Protein AF-A0A9P1CKC2-F1 (afdb_monomer_lite)

Foldseek 3Di:
DDDPPPDPDDDLVRLLVLADPVLSVLLVVLVQDSVVSSVCSVVPCRYLLSLLVVAPDLVSLQVCCCPVVVQHCVPDPVSVSNSVSSVSSNVVSNVVNVVVVVVVVVCVVVVHQDQDPPVLLPVLDDDPQLLAFASLLLSVVVSCLVVVNDDLDALQLGDGNVQDDQPQWDWDADPVRDTDIDRDRHTHDDDPDLVSVLSSLSSVLSSLVSVCVVCVVRQQSVPRDPVLSVVVSCCLCHCNHQVVFDADPVRHGLDGDDPVLSSQLSSLLQRQLSVCCVPVVHRSSVSSVCSSPPVVSCVPRPVVVRVVVSVPDDDPPPPPDDDDDDDDDDDDDDDDDDDDPDFDQAAPVRFGADPCLLVVRDPDPDDPGDNAESQPRHHDHHVVPDPDDHDPDPDDD

InterPro domains:
  IPR000571 Zinc finger, CCCH-type [PS50103] (348-374)

pLDDT: mean 76.01, std 17.05, range [25.39, 94.88]

Radius of gyration: 34.26 Å; chains: 1; bounding box: 84×83×80 Å

Sequence (397 aa):
MAIPAVVGPRTLTESLKLGSSDLRFTLSRNDVPDDMQAHFFENGVTSVSKFSSFFRDETDLVNVLRDEFNVDAANALADRAKVAAVICSWKDTVTKAKHQSEVEAEMNSREWTKPIPVGDYTSVGHVEDRVMPSKEYLEKKLQELENGEFRAETLSEVVSKDEIDPDVLVPVFDSKGSLSVKKGSTTVAMPTGPEQLRRRLSVMQNCLMMLALKYVSREEIQDVTKDIFDRYKDYILGDYVWGLSSTDLNGQQIQTPPWSLVLSYEHAVRKRAYSLMLTERLMLGAALEKAWKCPTTKERHFITPLALYSKRAYPQNNNQNAGNWNPKGKGKGKSKSKGFQKGSGQGPDGEKICYRFNAGKCNYQKCKFAHMCNKCFKKGHTALNCKEKTTPDTTGT

Secondary structure (DSSP, 8-state):
-PPP-------HHHHGGGS-HHHHHHHHHTT--HHHHHHHHHTT--SHHHHHTT-SSHHHHHHHHHHHH---TTT-HHHHHHHHHHHHHHHHHHHHHHHHHHHHHHHHHTTPPPPPPHHHHHSS----TTTSBPHHHHHHHHHHHHHT------TTT--BGGG--TT-EEEEE-TTS-EEEEEP----PPP-SHHHHHHHHHHHHHHHHHHHHH-TT-GGGTT--HHHHHHHHHHHHSTTTTT--EE-TTS-EEE---HHHHHHHHHHHHHHHHHHHHHH---HHHHHHHHHH-HHHHIIIIIHHHHHHHTT--------------------------------SB-TTSPBB-HHHHTT----TT-SSB-B-TTT--BSS-GGG--SPPPP-----

Structure (mmCIF, N/CA/C/O backbone):
data_AF-A0A9P1CKC2-F1
#
_entry.id   AF-A0A9P1CKC2-F1
#
loop_
_atom_site.group_PDB
_atom_site.id
_atom_site.type_symbol
_atom_site.label_atom_id
_atom_site.label_alt_id
_atom_site.label_comp_id
_atom_site.label_asym_id
_atom_site.label_entity_id
_atom_site.label_seq_id
_atom_site.pdbx_PDB_ins_code
_atom_site.Cartn_x
_atom_site.Cartn_y
_atom_site.Cartn_z
_atom_site.occupancy
_atom_site.B_iso_or_equiv
_atom_site.auth_seq_id
_atom_site.auth_comp_id
_atom_site.auth_asym_id
_atom_site.auth_atom_id
_atom_site.pdbx_PDB_model_num
ATOM 1 N N . MET A 1 1 ? -31.976 -26.758 11.701 1.00 34.62 1 MET A N 1
ATOM 2 C CA . MET A 1 1 ? -31.406 -26.651 13.060 1.00 34.62 1 MET A CA 1
ATOM 3 C C . MET A 1 1 ? -29.965 -27.117 12.981 1.00 34.62 1 MET A C 1
ATOM 5 O O . MET A 1 1 ? -29.743 -28.298 12.758 1.00 34.62 1 MET A O 1
ATOM 9 N N . ALA A 1 2 ? -29.008 -26.191 13.016 1.00 33.41 2 ALA A N 1
ATOM 10 C CA . ALA A 1 2 ? -27.591 -26.536 13.024 1.00 33.41 2 ALA A CA 1
ATOM 11 C C . ALA A 1 2 ? -27.180 -26.876 14.462 1.00 33.41 2 ALA A C 1
ATOM 13 O O . ALA A 1 2 ? -27.484 -26.126 15.385 1.00 33.41 2 ALA A O 1
ATOM 14 N N . ILE A 1 3 ? -26.545 -28.031 14.631 1.00 35.00 3 ILE A N 1
ATOM 15 C CA . ILE A 1 3 ? -25.988 -28.511 15.897 1.00 35.00 3 ILE A CA 1
ATOM 16 C C . ILE A 1 3 ? -24.853 -27.551 16.295 1.00 35.00 3 ILE A C 1
ATOM 18 O O . ILE A 1 3 ? -23.961 -27.338 15.468 1.00 35.00 3 ILE A O 1
ATOM 22 N N . PRO A 1 4 ? -24.840 -26.962 17.506 1.00 38.28 4 PRO A N 1
ATOM 23 C CA . PRO A 1 4 ? -23.678 -26.212 17.951 1.00 38.28 4 PRO A CA 1
ATOM 24 C C . PRO A 1 4 ? -22.530 -27.200 18.167 1.00 38.28 4 PRO A C 1
ATOM 26 O O . PRO A 1 4 ? -22.671 -28.202 18.870 1.00 38.28 4 PRO A O 1
ATOM 29 N N . ALA A 1 5 ? -21.398 -26.939 17.514 1.00 34.62 5 ALA A N 1
ATOM 30 C CA . ALA A 1 5 ? -20.169 -27.674 17.748 1.00 34.62 5 ALA A CA 1
ATOM 31 C C . ALA A 1 5 ? -19.797 -27.522 19.228 1.00 34.62 5 ALA A C 1
ATOM 33 O O . ALA A 1 5 ? -19.451 -26.428 19.672 1.00 34.62 5 ALA A O 1
ATOM 34 N N . VAL A 1 6 ? -19.904 -28.612 19.989 1.00 37.03 6 VAL A N 1
ATOM 35 C CA . VAL A 1 6 ? -19.443 -28.682 21.376 1.00 37.03 6 VAL A CA 1
ATOM 36 C C . VAL A 1 6 ? -17.922 -28.590 21.336 1.00 37.03 6 VAL A C 1
ATOM 38 O O . VAL A 1 6 ? -17.216 -29.569 21.101 1.00 37.03 6 VAL A O 1
ATOM 41 N N . VAL A 1 7 ? -17.421 -27.368 21.481 1.00 41.50 7 VAL A N 1
ATOM 42 C CA . VAL A 1 7 ? -16.011 -27.105 21.735 1.00 41.50 7 VAL A CA 1
ATOM 43 C C . VAL A 1 7 ? -15.723 -27.691 23.117 1.00 41.50 7 VAL A C 1
ATOM 45 O O . VAL A 1 7 ? -16.391 -27.334 24.083 1.00 41.50 7 VAL A O 1
ATOM 48 N N . GLY A 1 8 ? -14.783 -28.639 23.208 1.00 48.28 8 GLY A N 1
ATOM 49 C CA . GLY A 1 8 ? -14.328 -29.175 24.497 1.00 48.28 8 GLY A CA 1
ATOM 50 C C . GLY A 1 8 ? -13.877 -28.053 25.447 1.00 48.28 8 GLY A C 1
ATOM 51 O O . GLY A 1 8 ? -13.627 -26.942 24.977 1.00 48.28 8 GLY A O 1
ATOM 52 N N . PRO A 1 9 ? -13.775 -28.313 26.764 1.00 53.06 9 PRO A N 1
ATOM 53 C CA . PRO A 1 9 ? -13.521 -27.275 27.760 1.00 53.06 9 PRO A CA 1
ATOM 54 C C . PRO A 1 9 ? -12.214 -26.551 27.432 1.00 53.06 9 PRO A C 1
ATOM 56 O O . PRO A 1 9 ? -11.124 -27.098 27.604 1.00 53.06 9 PRO A O 1
ATOM 59 N N . ARG A 1 10 ? -12.333 -25.331 26.900 1.00 63.09 10 ARG A N 1
ATOM 60 C CA . ARG A 1 10 ? -11.193 -24.444 26.694 1.00 63.09 10 ARG A CA 1
ATOM 61 C C . ARG A 1 10 ? -10.694 -24.032 28.066 1.00 63.09 10 ARG A C 1
ATOM 63 O O . ARG A 1 10 ? -11.477 -23.804 28.986 1.00 63.09 10 ARG A O 1
ATOM 70 N N . THR A 1 11 ? -9.380 -23.956 28.223 1.00 73.06 11 THR A N 1
ATOM 71 C CA . THR A 1 11 ? -8.837 -23.376 29.452 1.00 73.06 11 THR A CA 1
ATOM 72 C C . THR A 1 11 ? -9.231 -21.901 29.509 1.00 73.06 11 THR A C 1
ATOM 74 O O . THR A 1 11 ? -9.288 -21.230 28.480 1.00 73.06 11 THR A O 1
ATOM 77 N N . LEU A 1 12 ? -9.472 -21.366 30.707 1.00 69.94 12 LEU A N 1
ATOM 78 C CA . LEU A 1 12 ? -9.856 -19.961 30.905 1.00 69.94 12 LEU A CA 1
ATOM 79 C C . LEU A 1 12 ? -8.903 -19.006 30.157 1.00 69.94 12 LEU A C 1
ATOM 81 O O . LEU A 1 12 ? -9.314 -18.051 29.501 1.00 69.94 12 LEU A O 1
ATOM 85 N N . THR A 1 13 ? -7.610 -19.336 30.148 1.00 72.69 13 THR A N 1
ATOM 86 C CA . THR A 1 13 ? -6.566 -18.593 29.435 1.00 72.69 13 THR A CA 1
ATOM 87 C C . THR A 1 13 ? -6.699 -18.644 27.907 1.00 72.69 13 THR A C 1
ATOM 89 O O . THR A 1 13 ? -6.313 -17.690 27.232 1.00 72.69 13 THR A O 1
ATOM 92 N N . GLU A 1 14 ? -7.211 -19.733 27.334 1.00 78.00 14 GLU A N 1
ATOM 93 C CA . GLU A 1 14 ? -7.505 -19.847 25.900 1.00 78.00 14 GLU A CA 1
ATOM 94 C C . GLU A 1 14 ? -8.775 -19.086 25.528 1.00 78.00 14 GLU A C 1
ATOM 96 O O . GLU A 1 14 ? -8.788 -18.394 24.511 1.00 78.00 14 GLU A O 1
ATOM 101 N N . SER A 1 15 ? -9.803 -19.136 26.374 1.00 76.38 15 SER A N 1
ATOM 102 C CA . SER A 1 15 ? -11.054 -18.405 26.161 1.00 76.38 15 SER A CA 1
ATOM 103 C C . SER A 1 15 ? -10.839 -16.893 26.207 1.00 76.38 15 SER A C 1
ATOM 105 O O . SER A 1 15 ? -11.314 -16.171 25.330 1.00 76.38 15 SER A O 1
ATOM 107 N N . LEU A 1 16 ? -9.992 -16.405 27.119 1.00 76.69 16 LEU A N 1
ATOM 108 C CA . LEU A 1 16 ? -9.573 -15.000 27.154 1.00 76.69 16 LEU A CA 1
ATOM 109 C C . LEU A 1 16 ? -8.818 -14.549 25.894 1.00 76.69 16 LEU A C 1
ATOM 111 O O . LEU A 1 16 ? -8.826 -13.363 25.578 1.00 76.69 16 LEU A O 1
ATOM 115 N N . LYS A 1 17 ? -8.164 -15.449 25.149 1.00 81.62 17 LYS A N 1
ATOM 116 C CA . LYS A 1 17 ? -7.459 -15.087 23.903 1.00 81.62 17 LYS A CA 1
ATOM 117 C C . LYS A 1 17 ? -8.397 -14.868 22.715 1.00 81.62 17 LYS A C 1
ATOM 119 O O . LYS A 1 17 ? -7.957 -14.296 21.723 1.00 81.62 17 LYS A O 1
ATOM 124 N N . LEU A 1 18 ? -9.654 -15.303 22.803 1.00 80.00 18 LEU A N 1
ATOM 125 C CA . LEU A 1 18 ? -10.642 -15.144 21.730 1.00 80.00 18 LEU A CA 1
ATOM 126 C C . LEU A 1 18 ? -11.144 -13.699 21.609 1.00 80.00 18 LEU A C 1
ATOM 128 O O . LEU A 1 18 ? -11.555 -13.281 20.526 1.00 80.00 18 LEU A O 1
ATOM 132 N N . GLY A 1 19 ? -11.121 -12.940 22.707 1.00 77.50 19 GLY A N 1
ATOM 133 C CA . GLY A 1 19 ? -11.497 -11.531 22.720 1.00 77.50 19 GLY A CA 1
ATOM 134 C C . GLY A 1 19 ? -10.446 -10.640 22.056 1.00 77.50 19 GLY A C 1
ATOM 135 O O . GLY A 1 19 ? -9.239 -10.843 22.220 1.00 77.50 19 GLY A O 1
ATOM 136 N N . SER A 1 20 ? -10.898 -9.607 21.340 1.00 81.88 20 SER A N 1
ATOM 137 C CA . SER A 1 20 ? -10.013 -8.575 20.803 1.00 81.88 20 SER A CA 1
ATOM 138 C C . SER A 1 20 ? -9.268 -7.857 21.933 1.00 81.88 20 SER A C 1
ATOM 140 O O . SER A 1 20 ? -9.779 -7.705 23.047 1.00 81.88 20 SER A O 1
ATOM 142 N N . SER A 1 21 ? -8.047 -7.396 21.656 1.00 81.50 21 SER A N 1
ATOM 143 C CA . SER A 1 21 ? -7.205 -6.725 22.657 1.00 81.50 21 SER A CA 1
ATOM 144 C C . SER A 1 21 ? -7.879 -5.493 23.274 1.00 81.50 21 SER A C 1
ATOM 146 O O . SER A 1 21 ? -7.778 -5.290 24.481 1.00 81.50 21 SER A O 1
ATOM 148 N N . ASP A 1 22 ? -8.608 -4.709 22.475 1.00 80.94 22 ASP A N 1
ATOM 149 C CA . ASP A 1 22 ? -9.321 -3.509 22.939 1.00 80.94 22 ASP A CA 1
ATOM 150 C C . ASP A 1 22 ? -10.535 -3.842 23.829 1.00 80.94 22 ASP A C 1
ATOM 152 O O . ASP A 1 22 ? -10.774 -3.176 24.842 1.00 80.94 22 ASP A O 1
ATOM 156 N N . LEU A 1 23 ? -11.273 -4.917 23.516 1.00 84.06 23 LEU A N 1
ATOM 157 C CA . LEU A 1 23 ? -12.395 -5.354 24.350 1.00 84.06 23 LEU A CA 1
ATOM 158 C C . LEU A 1 23 ? -11.896 -5.879 25.701 1.00 84.06 23 LEU A C 1
ATOM 160 O O . LEU A 1 23 ? -12.386 -5.442 26.738 1.00 84.06 23 LEU A O 1
ATOM 164 N N . ARG A 1 24 ? -10.865 -6.731 25.696 1.00 84.38 24 ARG A N 1
ATOM 165 C CA . ARG A 1 24 ? -10.226 -7.232 26.925 1.00 84.38 24 ARG A CA 1
ATOM 166 C C . ARG A 1 24 ? -9.715 -6.094 27.801 1.00 84.38 24 ARG A C 1
ATOM 168 O O . ARG A 1 24 ? -9.983 -6.074 28.993 1.00 84.38 24 ARG A O 1
ATOM 175 N N . PHE A 1 25 ? -9.041 -5.108 27.207 1.00 86.19 25 PHE A N 1
ATOM 176 C CA . PHE A 1 25 ? -8.562 -3.940 27.945 1.00 86.19 25 PHE A CA 1
ATOM 177 C C . PHE A 1 25 ? -9.710 -3.136 28.572 1.00 86.19 25 PHE A C 1
ATOM 179 O O . PHE A 1 25 ? -9.596 -2.682 29.707 1.00 86.19 25 PHE A O 1
ATOM 186 N N . THR A 1 26 ? -10.829 -2.976 27.859 1.00 85.56 26 THR A N 1
ATOM 187 C CA . THR A 1 26 ? -12.003 -2.246 28.364 1.00 85.56 26 THR A CA 1
ATOM 188 C C . THR A 1 26 ? -12.695 -2.986 29.514 1.00 85.56 26 THR A C 1
ATOM 190 O O . THR A 1 26 ? -13.111 -2.348 30.480 1.00 85.56 26 THR A O 1
ATOM 193 N N . LEU A 1 27 ? -12.788 -4.317 29.437 1.00 86.50 27 LEU A N 1
ATOM 194 C CA . LEU A 1 27 ? -13.378 -5.155 30.485 1.00 86.50 27 LEU A CA 1
ATOM 195 C C . LEU A 1 27 ? -12.476 -5.227 31.727 1.00 86.50 27 LEU A C 1
ATOM 197 O O . LEU A 1 27 ? -12.954 -4.994 32.834 1.00 86.50 27 LEU A O 1
ATOM 201 N N . SER A 1 28 ? -11.166 -5.438 31.550 1.00 87.88 28 SER A N 1
ATOM 202 C CA . SER A 1 28 ? -10.197 -5.434 32.656 1.00 87.88 28 SER A CA 1
ATOM 203 C C . SER A 1 28 ? -10.083 -4.070 33.340 1.00 87.88 28 SER A C 1
ATOM 205 O O . SER A 1 28 ? -9.905 -4.015 34.548 1.00 87.88 28 SER A O 1
ATOM 207 N N . ARG A 1 29 ? -10.200 -2.959 32.599 1.00 88.06 29 ARG A N 1
ATOM 208 C CA . ARG A 1 29 ? -10.168 -1.603 33.178 1.00 88.06 29 ARG A CA 1
ATOM 209 C C . ARG A 1 29 ? -11.345 -1.324 34.117 1.00 88.06 29 ARG A C 1
ATOM 211 O O . ARG A 1 29 ? -11.204 -0.507 35.019 1.00 88.06 29 ARG A O 1
ATOM 218 N N . ASN A 1 30 ? -12.488 -1.951 33.859 1.00 87.88 30 ASN A N 1
ATOM 219 C CA . ASN A 1 30 ? -13.713 -1.782 34.634 1.00 87.88 30 ASN A CA 1
ATOM 220 C C . ASN A 1 30 ? -13.915 -2.918 35.656 1.00 87.88 30 ASN A C 1
ATOM 222 O O . ASN A 1 30 ? -15.025 -3.086 36.148 1.00 87.88 30 ASN A O 1
ATOM 226 N N . ASP A 1 31 ? -12.863 -3.691 35.958 1.00 86.75 31 ASP A N 1
ATOM 227 C CA . ASP A 1 31 ? -12.855 -4.771 36.954 1.00 86.75 31 ASP A CA 1
ATOM 228 C C . ASP A 1 31 ? -13.891 -5.887 36.700 1.00 86.75 31 ASP A C 1
ATOM 230 O O . ASP A 1 31 ? -14.427 -6.495 37.630 1.00 86.75 31 ASP A O 1
ATOM 234 N N . VAL A 1 32 ? -14.176 -6.194 35.428 1.00 86.38 32 VAL A N 1
ATOM 235 C CA . VAL A 1 32 ? -15.027 -7.341 35.071 1.00 86.38 32 VAL A CA 1
ATOM 236 C C . VAL A 1 32 ? -14.255 -8.648 35.325 1.00 86.38 32 VAL A C 1
ATOM 238 O O . VAL A 1 32 ? -13.168 -8.807 34.763 1.00 86.38 32 VAL A O 1
ATOM 241 N N . PRO A 1 33 ? -14.793 -9.608 36.106 1.00 85.75 33 PRO A N 1
ATOM 242 C CA . PRO A 1 33 ? -14.105 -10.864 36.412 1.00 85.75 33 PRO A CA 1
ATOM 243 C C . PRO A 1 33 ? -13.730 -11.675 35.165 1.00 85.75 33 PRO A C 1
ATOM 245 O O . PRO A 1 33 ? -14.533 -11.795 34.238 1.00 85.75 33 PRO A O 1
ATOM 248 N N . ASP A 1 34 ? -12.547 -12.290 35.169 1.00 84.44 34 ASP A N 1
ATOM 249 C CA . ASP A 1 34 ? -12.013 -13.045 34.025 1.00 84.44 34 ASP A CA 1
ATOM 250 C C . ASP A 1 34 ? -12.916 -14.218 33.596 1.00 84.44 34 ASP A C 1
ATOM 252 O O . ASP A 1 34 ? -13.063 -14.469 32.399 1.00 84.44 34 ASP A O 1
ATOM 256 N N . ASP A 1 35 ? -13.589 -14.877 34.547 1.00 83.38 35 ASP A N 1
ATOM 257 C CA . ASP A 1 35 ? -14.573 -15.940 34.277 1.00 83.38 35 ASP A CA 1
ATOM 258 C C . ASP A 1 35 ? -15.723 -15.433 33.390 1.00 83.38 35 ASP A C 1
ATOM 260 O O . ASP A 1 35 ? -16.155 -16.088 32.440 1.00 83.38 35 ASP A O 1
ATOM 264 N N . MET A 1 36 ? -16.193 -14.216 33.675 1.00 82.75 36 MET A N 1
ATOM 265 C CA . MET A 1 36 ? -17.284 -13.579 32.948 1.00 82.75 36 MET A CA 1
ATOM 266 C C . MET A 1 36 ? -16.829 -13.141 31.552 1.00 82.75 36 MET A C 1
ATOM 268 O O . MET A 1 36 ? -17.551 -13.334 30.574 1.00 82.75 36 MET A O 1
ATOM 272 N N . GLN A 1 37 ? -15.608 -12.607 31.439 1.00 84.25 37 GLN A N 1
ATOM 273 C CA . GLN A 1 37 ? -15.017 -12.262 30.145 1.00 84.25 37 GLN A CA 1
ATOM 274 C C . GLN A 1 37 ? -14.875 -13.498 29.245 1.00 84.25 37 GLN A C 1
ATOM 276 O O . GLN A 1 37 ? -15.250 -13.453 28.073 1.00 84.25 37 GLN A O 1
ATOM 281 N N . ALA A 1 38 ? -14.377 -14.612 29.793 1.00 83.69 38 ALA A N 1
ATOM 282 C CA . ALA A 1 38 ? -14.220 -15.868 29.067 1.00 83.69 38 ALA A CA 1
ATOM 283 C C . ALA A 1 38 ? -15.558 -16.370 28.501 1.00 83.69 38 ALA A C 1
ATOM 285 O O . ALA A 1 38 ? -15.630 -16.698 27.316 1.00 83.69 38 ALA A O 1
ATOM 286 N N . HIS A 1 39 ? -16.625 -16.337 29.302 1.00 82.94 39 HIS A N 1
ATOM 287 C CA . HIS A 1 39 ? -17.952 -16.777 28.872 1.00 82.94 39 HIS A CA 1
ATOM 288 C C . HIS A 1 39 ? -18.547 -15.883 27.766 1.00 82.94 39 HIS A C 1
ATOM 290 O O . HIS A 1 39 ? -19.134 -16.387 26.805 1.00 82.94 39 HIS A O 1
ATOM 296 N N . PHE A 1 40 ? -18.342 -14.559 27.823 1.00 84.81 40 PHE A N 1
ATOM 297 C CA . PHE A 1 40 ? -18.719 -13.670 26.713 1.00 84.81 40 PHE A CA 1
ATOM 298 C C . PHE A 1 40 ? -17.965 -14.014 25.418 1.00 84.81 40 PHE A C 1
ATOM 300 O O . PHE A 1 40 ? -18.557 -14.040 24.334 1.00 84.81 40 PHE A O 1
ATOM 307 N N . PHE A 1 41 ? -16.665 -14.305 25.509 1.00 86.44 41 PHE A N 1
ATOM 308 C CA . PHE A 1 41 ? -15.850 -14.607 24.332 1.00 86.44 41 PHE A CA 1
ATOM 309 C C . PHE A 1 41 ? -16.152 -15.979 23.721 1.00 86.44 41 PHE A C 1
ATOM 311 O O . PHE A 1 41 ? -16.131 -16.113 22.495 1.00 86.44 41 PHE A O 1
ATOM 318 N N . GLU A 1 42 ? -16.473 -16.980 24.540 1.00 83.75 42 GLU A N 1
ATOM 319 C CA . GLU A 1 42 ? -16.911 -18.303 24.078 1.00 83.75 42 GLU A CA 1
ATOM 320 C C . GLU A 1 42 ? -18.217 -18.232 23.285 1.00 83.75 42 GLU A C 1
ATOM 322 O O . GLU A 1 42 ? -18.341 -18.878 22.244 1.00 83.75 42 GLU A O 1
ATOM 327 N N . ASN A 1 43 ? -19.133 -17.356 23.701 1.00 84.00 43 ASN A N 1
ATOM 328 C CA . ASN A 1 43 ? -20.397 -17.097 23.011 1.00 84.00 43 ASN A CA 1
ATOM 329 C C . ASN A 1 43 ? -20.263 -16.132 21.813 1.00 84.00 43 ASN A C 1
ATOM 331 O O . ASN A 1 43 ? -21.253 -15.654 21.260 1.00 84.00 43 ASN A O 1
ATOM 335 N N . GLY A 1 44 ? -19.036 -15.847 21.364 1.00 80.38 44 GLY A N 1
ATOM 336 C CA . GLY A 1 44 ? -18.777 -15.110 20.125 1.00 80.38 44 GLY A CA 1
ATOM 337 C C . GLY A 1 44 ? -18.832 -13.584 20.246 1.00 80.38 44 GLY A C 1
ATOM 338 O O . GLY A 1 44 ? -18.712 -12.891 19.222 1.00 80.38 44 GLY A O 1
ATOM 339 N N . VAL A 1 45 ? -18.944 -13.046 21.466 1.00 84.19 45 VAL A N 1
ATOM 340 C CA . VAL A 1 45 ? -18.891 -11.605 21.758 1.00 84.19 45 VAL A CA 1
ATOM 341 C C . VAL A 1 45 ? -17.432 -11.151 21.853 1.00 84.19 45 VAL A C 1
ATOM 343 O O . VAL A 1 45 ? -16.925 -10.774 22.900 1.00 84.19 45 VAL A O 1
ATOM 346 N N . THR A 1 46 ? -16.715 -11.235 20.734 1.00 84.38 46 THR A N 1
ATOM 347 C CA . THR A 1 46 ? -15.250 -11.085 20.698 1.00 84.38 46 THR A CA 1
ATOM 348 C C . THR A 1 46 ? -14.754 -9.680 20.352 1.00 84.38 46 THR A C 1
ATOM 350 O O . THR A 1 46 ? -13.550 -9.441 20.392 1.00 84.38 46 THR A O 1
ATOM 353 N N . SER A 1 47 ? -15.633 -8.737 20.003 1.00 84.00 47 SER A N 1
ATOM 354 C CA . SER A 1 47 ? -15.249 -7.382 19.583 1.00 84.00 47 SER A CA 1
ATOM 355 C C . SER A 1 47 ? -16.078 -6.297 20.269 1.00 84.00 47 SER A C 1
ATOM 357 O O . SER A 1 47 ? -17.222 -6.530 20.655 1.00 84.00 47 SER A O 1
ATOM 359 N N . VAL A 1 48 ? -15.512 -5.088 20.370 1.00 84.44 48 VAL A N 1
ATOM 360 C CA . VAL A 1 48 ? -16.172 -3.909 20.966 1.00 84.44 48 VAL A CA 1
ATOM 361 C C . VAL A 1 48 ? -17.509 -3.610 20.285 1.00 84.44 48 VAL A C 1
ATOM 363 O O . VAL A 1 48 ? -18.487 -3.346 20.969 1.00 84.44 48 VAL A O 1
ATOM 366 N N . SER A 1 49 ? -17.577 -3.729 18.954 1.00 84.06 49 SER A N 1
ATOM 367 C CA . SER A 1 49 ? -18.805 -3.505 18.175 1.00 84.06 49 SER A CA 1
ATOM 368 C C . SER A 1 49 ? -19.896 -4.550 18.452 1.00 84.06 49 SER A C 1
ATOM 370 O O . SER A 1 49 ? -21.079 -4.211 18.519 1.00 84.06 49 SER A O 1
ATOM 372 N N . LYS A 1 50 ? -19.514 -5.819 18.656 1.00 84.56 50 LYS A N 1
ATOM 373 C CA . LYS A 1 50 ? -20.470 -6.864 19.043 1.00 84.56 50 LYS A CA 1
ATOM 374 C C . LYS A 1 50 ? -20.960 -6.658 20.470 1.00 84.56 50 LYS A C 1
ATOM 376 O O . LYS A 1 50 ? -22.156 -6.749 20.690 1.00 84.56 50 LYS A O 1
ATOM 381 N N . PHE A 1 51 ? -20.060 -6.351 21.407 1.00 86.44 51 PHE A N 1
ATOM 382 C CA . PHE A 1 51 ? -20.412 -6.125 22.812 1.00 86.44 51 PHE A CA 1
ATOM 383 C C . PHE A 1 51 ? -21.288 -4.877 22.998 1.00 86.44 51 PHE A C 1
ATOM 385 O O . PHE A 1 51 ? -22.264 -4.921 23.739 1.00 86.44 51 PHE A O 1
ATOM 392 N N . SER A 1 52 ? -21.015 -3.789 22.269 1.00 86.44 52 SER A N 1
ATOM 393 C CA . SER A 1 52 ? -21.839 -2.575 22.328 1.00 86.44 52 SER A CA 1
ATOM 394 C C . SER A 1 52 ? -23.266 -2.800 21.826 1.00 86.44 52 SER A C 1
ATOM 396 O O . SER A 1 52 ? -24.198 -2.210 22.365 1.00 86.44 52 SER A O 1
ATOM 398 N N . SER A 1 53 ? -23.438 -3.671 20.830 1.00 85.56 53 SER A N 1
ATOM 399 C CA . SER A 1 53 ? -24.737 -3.993 20.221 1.00 85.56 53 SER A CA 1
ATOM 400 C C . SER A 1 53 ? -25.407 -5.227 20.835 1.00 85.56 53 SER A C 1
ATOM 402 O O . SER A 1 53 ? -26.459 -5.644 20.357 1.00 85.56 53 SER A O 1
ATOM 404 N N . PHE A 1 54 ? -24.781 -5.850 21.838 1.00 85.00 54 PHE A N 1
ATOM 405 C CA . PHE A 1 54 ? -25.245 -7.114 22.409 1.00 85.00 54 PHE A CA 1
ATOM 406 C C . PHE A 1 54 ? -26.503 -6.930 23.261 1.00 85.00 54 PHE A C 1
ATOM 408 O O . PHE A 1 54 ? -27.427 -7.734 23.171 1.00 85.00 54 PHE A O 1
ATOM 415 N N . PHE A 1 55 ? -26.551 -5.850 24.041 1.00 86.56 55 PHE A N 1
ATOM 416 C CA . PHE A 1 55 ? -27.680 -5.511 24.903 1.00 86.56 55 PHE A CA 1
ATOM 417 C C . PHE A 1 55 ? -28.557 -4.443 24.255 1.00 86.56 55 PHE A C 1
ATOM 419 O O . PHE A 1 55 ? -28.048 -3.504 23.636 1.00 86.56 55 PHE A O 1
ATOM 426 N N . ARG A 1 56 ? -29.878 -4.560 24.423 1.00 82.69 56 ARG A N 1
ATOM 427 C CA . ARG A 1 56 ? -30.828 -3.549 23.928 1.00 82.69 56 ARG A CA 1
ATOM 428 C C . ARG A 1 56 ? -30.923 -2.346 24.858 1.00 82.69 56 ARG A C 1
ATOM 430 O O . ARG A 1 56 ? -30.939 -1.209 24.392 1.00 82.69 56 ARG A O 1
ATOM 437 N N . ASP A 1 57 ? -30.992 -2.605 26.158 1.00 86.38 57 ASP A N 1
ATOM 438 C CA . ASP A 1 57 ? -31.100 -1.603 27.213 1.00 86.38 57 ASP A CA 1
ATOM 439 C C . ASP A 1 57 ? -30.466 -2.100 28.528 1.00 86.38 57 ASP A C 1
ATOM 441 O O . ASP A 1 57 ? -30.018 -3.243 28.643 1.00 86.38 57 ASP A O 1
ATOM 445 N N . GLU A 1 58 ? -30.385 -1.220 29.533 1.00 84.00 58 GLU A N 1
ATOM 446 C CA . GLU A 1 58 ? -29.815 -1.572 30.844 1.00 84.00 58 GLU A CA 1
ATOM 447 C C . GLU A 1 58 ? -30.618 -2.676 31.548 1.00 84.00 58 GLU A C 1
ATOM 449 O O . GLU A 1 58 ? -30.049 -3.478 32.285 1.00 84.00 58 GLU A O 1
ATOM 454 N N . THR A 1 59 ? -31.931 -2.746 31.316 1.00 85.44 59 THR A N 1
ATOM 455 C CA . THR A 1 59 ? -32.796 -3.773 31.907 1.00 85.44 59 THR A CA 1
ATOM 456 C C . THR A 1 59 ? -32.548 -5.157 31.312 1.00 85.44 59 THR A C 1
ATOM 458 O O . THR A 1 59 ? -32.480 -6.138 32.049 1.00 85.44 59 THR A O 1
ATOM 461 N N . ASP A 1 60 ? -32.360 -5.234 29.999 1.00 86.88 60 ASP A N 1
ATOM 462 C CA . ASP A 1 60 ? -31.989 -6.425 29.242 1.00 86.88 60 ASP A CA 1
ATOM 463 C C . ASP A 1 60 ? -30.612 -6.927 29.679 1.00 86.88 60 ASP A C 1
ATOM 465 O O . ASP A 1 60 ? -30.456 -8.107 29.971 1.00 86.88 60 ASP A O 1
ATOM 469 N N . LEU A 1 61 ? -29.645 -6.024 29.877 1.00 85.38 61 LEU A N 1
ATOM 470 C CA . LEU A 1 61 ? -28.330 -6.371 30.420 1.00 85.38 61 LEU A CA 1
ATOM 471 C C . LEU A 1 61 ? -28.431 -7.042 31.794 1.00 85.38 61 LEU A C 1
ATOM 473 O O . LEU A 1 61 ? -27.825 -8.092 32.011 1.00 85.38 61 LEU A O 1
ATOM 477 N N . VAL A 1 62 ? -29.208 -6.472 32.719 1.00 84.94 62 VAL A N 1
ATOM 478 C CA . VAL A 1 62 ? -29.397 -7.062 34.055 1.00 84.94 62 VAL A CA 1
ATOM 479 C C . VAL A 1 62 ? -30.088 -8.425 33.967 1.00 84.94 62 VAL A C 1
ATOM 481 O O . VAL A 1 62 ? -29.693 -9.347 34.678 1.00 84.94 62 VAL A O 1
ATOM 484 N N . ASN A 1 63 ? -31.078 -8.581 33.083 1.00 86.00 63 ASN A N 1
ATOM 485 C CA . ASN A 1 63 ? -31.748 -9.865 32.871 1.00 86.00 63 ASN A CA 1
ATOM 486 C C . ASN A 1 63 ? -30.789 -10.920 32.305 1.00 86.00 63 ASN A C 1
ATOM 488 O O . ASN A 1 63 ? -30.737 -12.022 32.834 1.00 86.00 63 ASN A O 1
ATOM 492 N N . VAL A 1 64 ? -29.968 -10.573 31.311 1.00 85.19 64 VAL A N 1
ATOM 493 C CA . VAL A 1 64 ? -28.965 -11.485 30.740 1.00 85.19 64 VAL A CA 1
ATOM 494 C C . VAL A 1 64 ? -27.923 -11.895 31.785 1.00 85.19 64 VAL A C 1
ATOM 496 O O . VAL A 1 64 ? -27.566 -13.067 31.870 1.00 85.19 64 VAL A O 1
ATOM 499 N N . LEU A 1 65 ? -27.453 -10.968 32.627 1.00 83.69 65 LEU A N 1
ATOM 500 C CA . LEU A 1 65 ? -26.518 -11.301 33.710 1.00 83.69 65 LEU A CA 1
ATOM 501 C C . LEU A 1 65 ? -27.150 -12.189 34.791 1.00 83.69 65 LEU A C 1
ATOM 503 O O . LEU A 1 65 ? -26.467 -13.041 35.363 1.00 83.69 65 LEU A O 1
ATOM 507 N N . ARG A 1 66 ? -28.446 -12.026 35.060 1.00 83.94 66 ARG A N 1
ATOM 508 C CA . ARG A 1 66 ? -29.171 -12.905 35.978 1.00 83.94 66 ARG A CA 1
ATOM 509 C C . ARG A 1 66 ? -29.354 -14.299 35.380 1.00 83.94 66 ARG A C 1
ATOM 511 O O . ARG A 1 66 ? -29.064 -15.278 36.057 1.00 83.94 66 ARG A O 1
ATOM 518 N N . ASP A 1 67 ? -29.815 -14.381 34.136 1.00 83.75 67 ASP A N 1
ATOM 519 C CA . ASP A 1 67 ? -30.268 -15.634 33.530 1.00 83.75 67 ASP A CA 1
ATOM 520 C C . ASP A 1 67 ? -29.088 -16.503 33.043 1.00 83.75 67 ASP A C 1
ATOM 522 O O . ASP A 1 67 ? -29.109 -17.715 33.237 1.00 83.75 67 ASP A O 1
ATOM 526 N N . GLU A 1 68 ? -28.028 -15.898 32.490 1.00 82.00 68 GLU A N 1
ATOM 527 C CA . GLU A 1 68 ? -26.877 -16.626 31.921 1.00 82.00 68 GLU A CA 1
ATOM 528 C C . GLU A 1 68 ? -25.665 -16.696 32.864 1.00 82.00 68 GLU A C 1
ATOM 530 O O . GLU A 1 68 ? -24.893 -17.652 32.819 1.00 82.00 68 GLU A O 1
ATOM 535 N N . PHE A 1 69 ? -25.473 -15.696 33.732 1.00 78.00 69 PHE A N 1
ATOM 536 C CA . PHE A 1 69 ? -24.308 -15.628 34.631 1.00 78.00 69 PHE A CA 1
ATOM 537 C C . PHE A 1 69 ? -24.656 -15.885 36.101 1.00 78.00 69 PHE A C 1
ATOM 539 O O . PHE A 1 69 ? -23.757 -15.912 36.944 1.00 78.00 69 PHE A O 1
ATOM 546 N N . ASN A 1 70 ? -25.942 -16.083 36.417 1.00 78.38 70 ASN A N 1
ATOM 547 C CA . ASN A 1 70 ? -26.449 -16.284 37.775 1.00 78.38 70 ASN A CA 1
ATOM 548 C C . ASN A 1 70 ? -26.011 -15.171 38.753 1.00 78.38 70 ASN A C 1
ATOM 550 O O . ASN A 1 70 ? -25.781 -15.418 39.938 1.00 78.38 70 ASN A O 1
ATOM 554 N N . VAL A 1 71 ? -25.851 -13.940 38.246 1.00 77.62 71 VAL A N 1
ATOM 555 C CA . VAL A 1 71 ? -25.468 -12.761 39.033 1.00 77.62 71 VAL A CA 1
ATOM 556 C C . VAL A 1 71 ? -26.729 -11.968 39.357 1.00 77.62 71 VAL A C 1
ATOM 558 O O . VAL A 1 71 ? -27.218 -11.195 38.534 1.00 77.62 71 VAL A O 1
ATOM 561 N N . ASP A 1 72 ? -27.264 -12.152 40.565 1.00 75.31 72 ASP A N 1
ATOM 562 C CA . ASP A 1 72 ? -28.485 -11.465 40.989 1.00 75.31 72 ASP A CA 1
ATOM 563 C C . ASP A 1 72 ? -28.179 -10.201 41.810 1.00 75.31 72 ASP A C 1
ATOM 565 O O . ASP A 1 72 ? -27.859 -10.240 43.003 1.00 75.31 72 ASP A O 1
ATOM 569 N N . ALA A 1 73 ? -28.344 -9.049 41.160 1.00 69.88 73 ALA A N 1
ATOM 570 C CA . ALA A 1 73 ? -28.209 -7.726 41.764 1.00 69.88 73 ALA A CA 1
ATOM 571 C C . ALA A 1 73 ? -29.186 -7.460 42.932 1.00 69.88 73 ALA A C 1
ATOM 573 O O . ALA A 1 73 ? -28.952 -6.535 43.717 1.00 69.88 73 ALA A O 1
ATOM 574 N N . ALA A 1 74 ? -30.281 -8.218 43.052 1.00 72.75 74 ALA A N 1
ATOM 575 C CA . ALA A 1 74 ? -31.237 -8.089 44.148 1.00 72.75 74 ALA A CA 1
ATOM 576 C C . ALA A 1 74 ? -30.796 -8.843 45.415 1.00 72.75 74 ALA A C 1
ATOM 578 O O . ALA A 1 74 ? -31.140 -8.415 46.517 1.00 72.75 74 ALA A O 1
ATOM 579 N N . ASN A 1 75 ? -30.001 -9.910 45.272 1.00 72.31 75 ASN A N 1
ATOM 580 C CA . ASN A 1 75 ? -29.680 -10.820 46.376 1.00 72.31 75 ASN A CA 1
ATOM 581 C C . ASN A 1 75 ? -28.384 -10.465 47.113 1.00 72.31 75 ASN A C 1
ATOM 583 O O . ASN A 1 75 ? -28.303 -10.674 48.324 1.00 72.31 75 ASN A O 1
ATOM 587 N N . ALA A 1 76 ? -27.371 -9.919 46.427 1.00 77.62 76 ALA A N 1
ATOM 588 C CA . ALA A 1 76 ? -26.071 -9.644 47.042 1.00 77.62 76 ALA A CA 1
ATOM 589 C C . ALA A 1 76 ? -25.426 -8.335 46.561 1.00 77.62 76 ALA A C 1
ATOM 591 O O . ALA A 1 76 ? -25.388 -8.023 45.372 1.00 77.62 76 ALA A O 1
ATOM 592 N N . LEU A 1 77 ? -24.822 -7.586 47.496 1.00 79.75 77 LEU A N 1
ATOM 593 C CA . LEU A 1 77 ? -24.078 -6.356 47.184 1.00 79.75 77 LEU A CA 1
ATOM 594 C C . LEU A 1 77 ? -22.859 -6.632 46.284 1.00 79.75 77 LEU A C 1
ATOM 596 O O . LEU A 1 77 ? -22.538 -5.821 45.418 1.00 79.75 77 LEU A O 1
ATOM 600 N N . ALA A 1 78 ? -22.221 -7.794 46.458 1.00 79.69 78 ALA A N 1
ATOM 601 C CA . ALA A 1 78 ? -21.109 -8.244 45.621 1.00 79.69 78 ALA A CA 1
ATOM 602 C C . ALA A 1 78 ? -21.539 -8.483 44.163 1.00 79.69 78 ALA A C 1
ATOM 604 O O . ALA A 1 78 ? -20.819 -8.115 43.238 1.00 79.69 78 ALA A O 1
ATOM 605 N N . ASP A 1 79 ? -22.732 -9.035 43.948 1.00 79.56 79 ASP A N 1
ATOM 606 C CA . ASP A 1 79 ? -23.273 -9.271 42.607 1.00 79.56 79 ASP A CA 1
ATOM 607 C C . ASP A 1 79 ? -23.753 -7.968 41.961 1.00 79.56 79 ASP A C 1
ATOM 609 O O . ASP A 1 79 ? -23.528 -7.741 40.774 1.00 79.56 79 ASP A O 1
ATOM 613 N N . ARG A 1 80 ? -24.260 -7.026 42.765 1.00 81.94 80 ARG A N 1
ATOM 614 C CA . ARG A 1 80 ? -24.504 -5.639 42.341 1.00 81.94 80 ARG A CA 1
ATOM 615 C C . ARG A 1 80 ? -23.245 -4.946 41.819 1.00 81.94 80 ARG A C 1
ATOM 617 O O . ARG A 1 80 ? -23.325 -4.227 40.826 1.00 81.94 80 ARG A O 1
ATOM 624 N N . ALA A 1 81 ? -22.096 -5.168 42.459 1.00 84.62 81 ALA A N 1
ATOM 625 C CA . ALA A 1 81 ? -20.820 -4.608 42.015 1.00 84.62 81 ALA A CA 1
ATOM 626 C C . ALA A 1 81 ? -20.370 -5.198 40.666 1.00 84.62 81 ALA A C 1
ATOM 628 O O . ALA A 1 81 ? -19.961 -4.446 39.783 1.00 84.62 81 ALA A O 1
ATOM 629 N N . LYS A 1 82 ? -20.523 -6.515 40.464 1.00 83.06 82 LYS A N 1
ATOM 630 C CA . LYS A 1 82 ? -20.231 -7.172 39.174 1.00 83.06 82 LYS A CA 1
ATOM 631 C C . LYS A 1 82 ? -21.138 -6.660 38.053 1.00 83.06 82 LYS A C 1
ATOM 633 O O . LYS A 1 82 ? -20.656 -6.349 36.969 1.00 83.06 82 LYS A O 1
ATOM 638 N N . VAL A 1 83 ? -22.439 -6.522 38.316 1.00 84.69 83 VAL A N 1
ATOM 639 C CA . VAL A 1 83 ? -23.395 -5.955 37.348 1.00 84.69 83 VAL A CA 1
ATOM 640 C C . VAL A 1 83 ? -23.027 -4.511 37.003 1.00 84.69 83 VAL A C 1
ATOM 642 O O . VAL A 1 83 ? -23.011 -4.146 35.830 1.00 84.69 83 VAL A O 1
ATOM 645 N N . ALA A 1 84 ? -22.660 -3.698 37.998 1.00 85.44 84 ALA A N 1
ATOM 646 C CA . ALA A 1 84 ? -22.219 -2.325 37.769 1.00 85.44 84 ALA A CA 1
ATOM 647 C C . ALA A 1 84 ? -20.949 -2.249 36.901 1.00 85.44 84 ALA A C 1
ATOM 649 O O . ALA A 1 84 ? -20.901 -1.436 35.979 1.00 85.44 84 ALA A O 1
ATOM 650 N N . ALA A 1 85 ? -19.961 -3.121 37.138 1.00 86.56 85 ALA A N 1
ATOM 651 C CA . ALA A 1 85 ? -18.751 -3.225 36.318 1.00 86.56 85 ALA A CA 1
ATOM 652 C C . ALA A 1 85 ? -19.078 -3.492 34.837 1.00 86.56 85 ALA A C 1
ATOM 654 O O . ALA A 1 85 ? -18.575 -2.803 33.943 1.00 86.56 85 ALA A O 1
ATOM 655 N N . VAL A 1 86 ? -19.995 -4.430 34.569 1.00 87.06 86 VAL A N 1
ATOM 656 C CA . VAL A 1 86 ? -20.443 -4.740 33.203 1.00 87.06 86 VAL A CA 1
ATOM 657 C C . VAL A 1 86 ? -21.193 -3.563 32.582 1.00 87.06 86 VAL A C 1
ATOM 659 O O . VAL A 1 86 ? -20.894 -3.205 31.445 1.00 87.06 86 VAL A O 1
ATOM 662 N N . ILE A 1 87 ? -22.098 -2.906 33.313 1.00 87.94 87 ILE A N 1
ATOM 663 C CA . ILE A 1 87 ? -22.831 -1.728 32.813 1.00 87.94 87 ILE A CA 1
ATOM 664 C C . ILE A 1 87 ? -21.866 -0.598 32.434 1.00 87.94 87 ILE A C 1
ATOM 666 O O . ILE A 1 87 ? -22.007 -0.012 31.358 1.00 87.94 87 ILE A O 1
ATOM 670 N N . CYS A 1 88 ? -20.878 -0.299 33.282 1.00 87.75 88 CYS A N 1
ATOM 671 C CA . CYS A 1 88 ? -19.853 0.704 32.990 1.00 87.75 88 CYS A CA 1
ATOM 672 C C . CYS A 1 88 ? -19.074 0.338 31.722 1.00 87.75 88 CYS A C 1
ATOM 674 O O . CYS A 1 88 ? -18.960 1.157 30.809 1.00 87.75 88 CYS A O 1
ATOM 676 N N . SER A 1 89 ? -18.628 -0.917 31.613 1.00 89.00 89 SER A N 1
ATOM 677 C CA . SER A 1 89 ? -17.920 -1.389 30.422 1.00 89.00 89 SER A CA 1
ATOM 678 C C . SER A 1 89 ? -18.777 -1.319 29.155 1.00 89.00 89 SER A C 1
ATOM 680 O O . SER A 1 89 ? -18.294 -0.889 28.109 1.00 89.00 89 SER A O 1
ATOM 682 N N . TRP A 1 90 ? -20.067 -1.656 29.236 1.00 90.56 90 TRP A N 1
ATOM 683 C CA . TRP A 1 90 ? -20.981 -1.591 28.102 1.00 90.56 90 TRP A CA 1
ATOM 684 C C . TRP A 1 90 ? -21.194 -0.147 27.643 1.00 90.56 90 TRP A C 1
ATOM 686 O O . TRP A 1 90 ? -20.992 0.145 26.465 1.00 90.56 90 TRP A O 1
ATOM 696 N N . LYS A 1 91 ? -21.474 0.786 28.560 1.00 88.69 91 LYS A N 1
ATOM 697 C CA . LYS A 1 91 ? -21.606 2.221 28.240 1.00 88.69 91 LYS A CA 1
ATOM 698 C C . LYS A 1 91 ? -20.346 2.796 27.589 1.00 88.69 91 LYS A C 1
ATOM 700 O O . LYS A 1 91 ? -20.446 3.535 26.602 1.00 88.69 91 LYS A O 1
ATOM 705 N N . ASP A 1 92 ? -19.171 2.410 28.084 1.00 86.88 92 ASP A N 1
ATOM 706 C CA . ASP A 1 92 ? -17.890 2.777 27.478 1.00 86.88 92 ASP A CA 1
ATOM 707 C C . ASP A 1 92 ? -17.777 2.232 26.048 1.00 86.88 92 ASP A C 1
ATOM 709 O O . ASP A 1 92 ? -17.424 2.973 25.127 1.00 86.88 92 ASP A O 1
ATOM 713 N N . THR A 1 93 ? -18.112 0.955 25.824 1.00 86.50 93 THR A N 1
ATOM 714 C CA . THR A 1 93 ? -18.065 0.359 24.478 1.00 86.50 93 THR A CA 1
ATOM 715 C C . THR A 1 93 ? -19.084 0.956 23.513 1.00 86.50 93 THR A C 1
ATOM 717 O O . THR A 1 93 ? -18.745 1.148 22.349 1.00 86.50 93 THR A O 1
ATOM 720 N N . VAL A 1 94 ? -20.293 1.310 23.963 1.00 87.25 94 VAL A N 1
ATOM 721 C CA . VAL A 1 94 ? -21.308 1.996 23.143 1.00 87.25 94 VAL A CA 1
ATOM 722 C C . VAL A 1 94 ? -20.793 3.360 22.700 1.00 87.25 94 VAL A C 1
ATOM 724 O O . VAL A 1 94 ? -20.858 3.699 21.518 1.00 87.25 94 VAL A O 1
ATOM 727 N N . THR A 1 95 ? -20.209 4.117 23.628 1.00 85.69 95 THR A N 1
ATOM 728 C CA . THR A 1 95 ? -19.630 5.432 23.339 1.00 85.69 95 THR A CA 1
ATOM 729 C C . THR A 1 95 ? -18.457 5.317 22.364 1.00 85.69 95 THR A C 1
ATOM 731 O O . THR A 1 95 ? -18.417 6.029 21.359 1.00 85.69 95 THR A O 1
ATOM 734 N N . LYS A 1 96 ? -17.538 4.368 22.596 1.00 82.62 96 LYS A N 1
ATOM 735 C CA . LYS A 1 96 ? -16.420 4.077 21.684 1.00 82.62 96 LYS A CA 1
ATOM 736 C C . LYS A 1 96 ? -16.902 3.661 20.295 1.00 82.62 96 LYS A C 1
ATOM 738 O O . LYS A 1 96 ? -16.420 4.208 19.311 1.00 82.62 96 LYS A O 1
ATOM 743 N N . ALA A 1 97 ? -17.855 2.734 20.205 1.00 82.75 97 ALA A N 1
ATOM 744 C CA . ALA A 1 97 ? -18.373 2.227 18.936 1.00 82.75 97 ALA A CA 1
ATOM 745 C C . ALA A 1 97 ? -19.075 3.326 18.129 1.00 82.75 97 ALA A C 1
ATOM 747 O O . ALA A 1 97 ? -18.894 3.408 16.913 1.00 82.75 97 ALA A O 1
ATOM 748 N N . LYS A 1 98 ? -19.827 4.208 18.800 1.00 84.00 98 LYS A N 1
ATOM 749 C CA . LYS A 1 98 ? -20.463 5.362 18.160 1.00 84.00 98 LYS A CA 1
ATOM 750 C C . LYS A 1 98 ? -19.425 6.337 17.605 1.00 84.00 98 LYS A C 1
ATOM 752 O O . LYS A 1 98 ? -19.482 6.656 16.423 1.00 84.00 98 LYS A O 1
ATOM 757 N N . HIS A 1 99 ? -18.447 6.747 18.415 1.00 81.56 99 HIS A N 1
ATOM 758 C CA . HIS A 1 99 ? -17.371 7.628 17.949 1.00 81.56 99 HIS A CA 1
ATOM 759 C C . HIS A 1 99 ? -16.540 6.994 16.833 1.00 81.56 99 HIS A C 1
ATOM 761 O O . HIS A 1 99 ? -16.214 7.669 15.863 1.00 81.56 99 HIS A O 1
ATOM 767 N N . GLN A 1 100 ? -16.224 5.703 16.937 1.00 76.12 100 GLN A N 1
ATOM 768 C CA . GLN A 1 100 ? -15.516 4.979 15.886 1.00 76.12 100 GLN A CA 1
ATOM 769 C C . GLN A 1 100 ? -16.320 4.981 14.582 1.00 76.12 100 GLN A C 1
ATOM 771 O O . GLN A 1 100 ? -15.758 5.284 13.538 1.00 76.12 100 GLN A O 1
ATOM 776 N N . SER A 1 101 ? -17.629 4.729 14.644 1.00 75.44 101 SER A N 1
ATOM 777 C CA . SER A 1 101 ? -18.503 4.750 13.464 1.00 75.44 101 SER A CA 1
ATOM 778 C C . SER A 1 101 ? -18.607 6.146 12.844 1.00 75.44 101 SER A C 1
ATOM 780 O O . SER A 1 101 ? -18.574 6.278 11.625 1.00 75.44 101 SER A O 1
ATOM 782 N N . GLU A 1 102 ? -18.703 7.198 13.663 1.00 80.56 102 GLU A N 1
ATOM 783 C CA . GLU A 1 102 ? -18.716 8.591 13.195 1.00 80.56 102 GLU A CA 1
ATOM 784 C C . GLU A 1 102 ? -17.396 8.964 12.511 1.00 80.56 102 GLU A C 1
ATOM 786 O O . GLU A 1 102 ? -17.407 9.522 11.415 1.00 80.56 102 GLU A O 1
ATOM 791 N N . VAL A 1 103 ? -16.261 8.605 13.120 1.00 71.69 103 VAL A N 1
ATOM 792 C CA . VAL A 1 103 ? -14.932 8.834 12.543 1.00 71.69 103 VAL A CA 1
ATOM 793 C C . VAL A 1 103 ? -14.761 8.028 11.257 1.00 71.69 103 VAL A C 1
ATOM 795 O O . VAL A 1 103 ? -14.309 8.581 10.264 1.00 71.69 103 VAL A O 1
ATOM 798 N N . GLU A 1 104 ? -15.142 6.752 11.224 1.00 70.94 104 GLU A N 1
ATOM 799 C CA . GLU A 1 104 ? -15.069 5.921 10.015 1.00 70.94 104 GLU A CA 1
ATOM 800 C C . GLU A 1 104 ? -15.962 6.462 8.892 1.00 70.94 104 GLU A C 1
ATOM 802 O O . GLU A 1 104 ? -15.531 6.507 7.739 1.00 70.94 104 GLU A O 1
ATOM 807 N N . ALA A 1 105 ? -17.171 6.929 9.212 1.00 67.56 105 ALA A N 1
ATOM 808 C CA . ALA A 1 105 ? -18.056 7.579 8.251 1.00 67.56 105 ALA A CA 1
ATOM 809 C C . ALA A 1 105 ? -17.444 8.879 7.708 1.00 67.56 105 ALA A C 1
ATOM 811 O O . ALA A 1 105 ? -17.469 9.113 6.498 1.00 67.56 105 ALA A O 1
ATOM 812 N N . GLU A 1 106 ? -16.836 9.694 8.573 1.00 70.81 106 GLU A N 1
ATOM 813 C CA . GLU A 1 106 ? -16.143 10.911 8.161 1.00 70.81 106 GLU A CA 1
ATOM 814 C C . GLU A 1 106 ? -14.940 10.585 7.263 1.00 70.81 106 GLU A C 1
ATOM 816 O O . GLU A 1 106 ? -14.810 11.155 6.180 1.00 70.81 106 GLU A O 1
ATOM 821 N N . MET A 1 107 ? -14.100 9.622 7.651 1.00 63.34 107 MET A N 1
ATOM 822 C CA . MET A 1 107 ? -12.950 9.183 6.855 1.00 63.34 107 MET A CA 1
ATOM 823 C C . MET A 1 107 ? -13.385 8.652 5.486 1.00 63.34 107 MET A C 1
ATOM 825 O O . MET A 1 107 ? -12.789 9.040 4.486 1.00 63.34 107 MET A O 1
ATOM 829 N N . ASN A 1 108 ? -14.446 7.840 5.417 1.00 64.31 108 ASN A N 1
ATOM 830 C CA . ASN A 1 108 ? -14.987 7.336 4.152 1.00 64.31 108 ASN A CA 1
ATOM 831 C C . ASN A 1 108 ? -15.510 8.477 3.270 1.00 64.31 108 ASN A C 1
ATOM 833 O O . ASN A 1 108 ? -15.176 8.537 2.092 1.00 64.31 108 ASN A O 1
ATOM 837 N N . SER A 1 109 ? -16.284 9.410 3.837 1.00 60.59 109 SER A N 1
ATOM 838 C CA . SER A 1 109 ? -16.829 10.549 3.080 1.00 60.59 109 SER A CA 1
ATOM 839 C C . SER A 1 109 ? -15.751 11.493 2.543 1.00 60.59 109 SER A C 1
ATOM 841 O O . SER A 1 109 ? -15.956 12.160 1.533 1.00 60.59 109 SER A O 1
ATOM 843 N N . ARG A 1 110 ? -14.596 11.547 3.216 1.00 62.50 110 ARG A N 1
ATOM 844 C CA . ARG A 1 110 ? -13.453 12.399 2.864 1.00 62.50 110 ARG A CA 1
ATOM 845 C C . ARG A 1 110 ? -12.354 11.638 2.124 1.00 62.50 110 ARG A C 1
ATOM 847 O O . ARG A 1 110 ? -11.300 12.221 1.878 1.00 62.50 110 ARG A O 1
ATOM 854 N N . GLU A 1 111 ? -12.583 10.359 1.816 1.00 58.81 111 GLU A N 1
ATOM 855 C CA . GLU A 1 111 ? -11.613 9.444 1.201 1.00 58.81 111 GLU A CA 1
ATOM 856 C C . GLU A 1 111 ? -10.252 9.448 1.918 1.00 58.81 111 GLU A C 1
ATOM 858 O O . GLU A 1 111 ? -9.182 9.378 1.311 1.00 58.81 111 GLU A O 1
ATOM 863 N N . TRP A 1 112 ? -10.271 9.559 3.242 1.00 61.81 112 TRP A N 1
ATOM 864 C CA . TRP A 1 112 ? -9.070 9.529 4.062 1.00 61.81 112 TRP A CA 1
ATOM 865 C C . TRP A 1 112 ? -8.665 8.096 4.413 1.00 61.81 112 TRP A C 1
ATOM 867 O O . TRP A 1 112 ? -9.512 7.253 4.701 1.00 61.81 112 TRP A O 1
ATOM 877 N N . THR A 1 113 ? -7.354 7.844 4.460 1.00 56.53 113 THR A N 1
ATOM 878 C CA . THR A 1 113 ? -6.788 6.536 4.817 1.00 56.53 113 THR A CA 1
ATOM 879 C C . THR A 1 113 ? -7.230 6.114 6.217 1.00 56.53 113 THR A C 1
ATOM 881 O O . THR A 1 113 ? -6.989 6.832 7.195 1.00 56.53 113 THR A O 1
ATOM 884 N N . LYS A 1 114 ? -7.858 4.936 6.322 1.00 64.06 114 LYS A N 1
ATOM 885 C CA . LYS A 1 114 ? -8.248 4.350 7.609 1.00 64.06 114 LYS A CA 1
ATOM 886 C C . LYS A 1 114 ? -7.001 3.893 8.364 1.00 64.06 114 LYS A C 1
ATOM 888 O O . LYS A 1 114 ? -6.219 3.123 7.803 1.00 64.06 114 LYS A O 1
ATOM 893 N N . PRO A 1 115 ? -6.815 4.312 9.625 1.00 58.31 115 PRO A N 1
ATOM 894 C CA . PRO A 1 115 ? -5.678 3.866 10.402 1.00 58.31 115 PRO A CA 1
ATOM 895 C C . PRO A 1 115 ? -5.785 2.366 10.694 1.00 58.31 115 PRO A C 1
ATOM 897 O O . PRO A 1 115 ? -6.800 1.895 11.202 1.00 58.31 115 PRO A O 1
ATOM 900 N N . ILE A 1 116 ? -4.724 1.608 10.422 1.00 60.94 116 ILE A N 1
ATOM 901 C CA . ILE A 1 116 ? -4.681 0.180 10.751 1.00 60.94 116 ILE A CA 1
ATOM 902 C C . ILE A 1 116 ? -4.447 0.040 12.268 1.00 60.94 116 ILE A C 1
ATOM 904 O O . ILE A 1 116 ? -3.562 0.712 12.817 1.00 60.94 116 ILE A O 1
ATOM 908 N N . PRO A 1 117 ? -5.198 -0.807 12.994 1.00 59.66 117 PRO A N 1
ATOM 909 C CA . PRO A 1 117 ? -4.908 -1.093 14.397 1.00 59.66 117 PRO A CA 1
ATOM 910 C C . PRO A 1 117 ? -3.470 -1.604 14.582 1.00 59.66 117 PRO A C 1
ATOM 912 O O . PRO A 1 117 ? -2.986 -2.425 13.809 1.00 59.66 117 PRO A O 1
ATOM 915 N N . VAL A 1 118 ? -2.766 -1.140 15.622 1.00 58.62 118 VAL A N 1
ATOM 916 C CA . VAL A 1 118 ? -1.333 -1.453 15.842 1.00 58.62 118 VAL A CA 1
ATOM 917 C C . VAL A 1 118 ? -1.074 -2.965 15.977 1.00 58.62 118 VAL A C 1
ATOM 919 O O . VAL A 1 118 ? -0.020 -3.452 15.563 1.00 58.62 118 VAL A O 1
ATOM 922 N N . GLY A 1 119 ? -2.050 -3.721 16.494 1.00 56.94 119 GLY A N 1
ATOM 923 C CA . GLY A 1 119 ? -1.976 -5.182 16.597 1.00 56.94 119 GLY A CA 1
ATOM 924 C C . GLY A 1 119 ? -1.854 -5.880 15.238 1.00 56.94 119 GLY A C 1
ATOM 925 O O . GLY A 1 119 ? -1.012 -6.763 15.084 1.00 56.94 119 GLY A O 1
ATOM 926 N N . ASP A 1 120 ? -2.598 -5.414 14.233 1.00 56.28 120 ASP A N 1
ATOM 927 C CA . ASP A 1 120 ? -2.635 -6.013 12.890 1.00 56.28 120 ASP A CA 1
ATOM 928 C C . ASP A 1 120 ? -1.346 -5.761 12.095 1.00 56.28 120 ASP A C 1
ATOM 930 O O . ASP A 1 120 ? -1.002 -6.514 11.188 1.00 56.28 120 ASP A O 1
ATOM 934 N N . TYR A 1 121 ? -0.617 -4.696 12.435 1.00 54.59 121 TYR A N 1
ATOM 935 C CA . TYR A 1 121 ? 0.676 -4.366 11.831 1.00 54.59 121 TYR A CA 1
ATOM 936 C C . TYR A 1 121 ? 1.827 -5.222 12.389 1.00 54.59 121 TYR A C 1
ATOM 938 O O . TYR A 1 121 ? 2.875 -5.337 11.762 1.00 54.59 121 TYR A O 1
ATOM 946 N N . THR A 1 122 ? 1.651 -5.832 13.566 1.00 57.12 122 THR A N 1
ATOM 947 C CA . THR A 1 122 ? 2.715 -6.585 14.259 1.00 57.12 122 THR A CA 1
ATOM 948 C C . THR A 1 122 ? 2.602 -8.099 14.035 1.00 57.12 122 THR A C 1
ATOM 950 O O . THR A 1 122 ? 3.563 -8.832 14.249 1.00 57.12 122 THR A O 1
ATOM 953 N N . SER A 1 123 ? 1.451 -8.590 13.564 1.00 54.31 123 SER A N 1
ATOM 954 C CA . SER A 1 123 ? 1.192 -10.021 13.334 1.00 54.31 123 SER A CA 1
ATOM 955 C C . SER A 1 123 ? 1.850 -10.594 12.072 1.00 54.31 123 SER A C 1
ATOM 957 O O . SER A 1 123 ? 1.815 -11.800 11.843 1.00 54.31 123 SER A O 1
ATOM 959 N N . VAL A 1 124 ? 2.453 -9.748 11.240 1.00 54.69 124 VAL A N 1
ATOM 960 C CA . VAL A 1 124 ? 2.962 -10.086 9.904 1.00 54.69 124 VAL A CA 1
ATOM 961 C C . VAL A 1 124 ? 4.427 -10.535 9.912 1.00 54.69 124 VAL A C 1
ATOM 963 O O . VAL A 1 124 ? 5.252 -10.000 9.184 1.00 54.69 124 VAL A O 1
ATOM 966 N N . GLY A 1 125 ? 4.756 -11.544 10.722 1.00 52.47 125 GLY A N 1
ATOM 967 C CA . GLY A 1 125 ? 6.064 -12.214 10.692 1.00 52.47 125 GLY A CA 1
ATOM 968 C C . GLY A 1 125 ? 7.276 -11.336 11.052 1.00 52.47 125 GLY A C 1
ATOM 969 O O . GLY A 1 125 ? 7.231 -10.109 11.087 1.00 52.47 125 GLY A O 1
ATOM 970 N N . HIS A 1 126 ? 8.404 -11.975 11.358 1.00 57.94 126 HIS A N 1
ATOM 971 C CA . HIS A 1 126 ? 9.653 -11.272 11.664 1.00 57.94 126 HIS A CA 1
ATOM 972 C C . HIS A 1 126 ? 10.342 -10.851 10.357 1.00 57.94 126 HIS A C 1
ATOM 974 O O . HIS A 1 126 ? 11.158 -11.580 9.798 1.00 57.94 126 HIS A O 1
ATOM 980 N N . VAL A 1 127 ? 9.958 -9.688 9.836 1.00 67.50 127 VAL A N 1
ATOM 981 C CA . VAL A 1 127 ? 10.605 -9.043 8.689 1.00 67.50 127 VAL A CA 1
ATOM 982 C C . VAL A 1 127 ? 11.546 -7.958 9.212 1.00 67.50 127 VAL A C 1
ATOM 984 O O . VAL A 1 127 ? 11.196 -7.242 10.147 1.00 67.50 127 VAL A O 1
ATOM 987 N N . GLU A 1 128 ? 12.738 -7.821 8.625 1.00 73.62 128 GLU A N 1
ATOM 988 C CA . GLU A 1 128 ? 13.655 -6.736 8.992 1.00 73.62 128 GLU A CA 1
ATOM 989 C C . GLU A 1 128 ? 12.985 -5.366 8.797 1.00 73.62 128 GLU A C 1
ATOM 991 O O . GLU A 1 128 ? 12.410 -5.094 7.739 1.00 73.62 128 GLU A O 1
ATOM 996 N N . ASP A 1 129 ? 13.137 -4.464 9.772 1.00 75.00 129 ASP A N 1
ATOM 997 C CA . ASP A 1 129 ? 12.529 -3.119 9.762 1.00 75.00 129 ASP A CA 1
ATOM 998 C C . ASP A 1 129 ? 12.832 -2.325 8.475 1.00 75.00 129 ASP A C 1
ATOM 1000 O O . ASP A 1 129 ? 12.031 -1.510 8.020 1.00 75.00 129 ASP A O 1
ATOM 1004 N N . ARG A 1 130 ? 13.976 -2.620 7.850 1.00 80.75 130 ARG A N 1
ATOM 1005 C CA . ARG A 1 130 ? 14.471 -2.023 6.609 1.00 80.75 130 ARG A CA 1
ATOM 1006 C C . ARG A 1 130 ? 13.600 -2.315 5.378 1.00 80.75 130 ARG A C 1
ATOM 1008 O O . ARG A 1 130 ? 13.561 -1.519 4.434 1.00 80.75 130 ARG A O 1
ATOM 1015 N N . VAL A 1 131 ? 12.968 -3.485 5.348 1.00 81.19 131 VAL A N 1
ATOM 1016 C CA . VAL A 1 131 ? 12.096 -3.944 4.253 1.00 81.19 131 VAL A CA 1
ATOM 1017 C C . VAL A 1 131 ? 10.647 -4.112 4.709 1.00 81.19 131 VAL A C 1
ATOM 1019 O O . VAL A 1 131 ? 9.783 -4.451 3.899 1.00 81.19 131 VAL A O 1
ATOM 1022 N N . MET A 1 132 ? 10.370 -3.848 5.986 1.00 82.50 132 MET A N 1
ATOM 1023 C CA . MET A 1 132 ? 9.021 -3.757 6.516 1.00 82.50 132 MET A CA 1
ATOM 1024 C C . MET A 1 132 ? 8.359 -2.476 5.980 1.00 82.50 132 MET A C 1
ATOM 1026 O O . MET A 1 132 ? 8.938 -1.396 6.130 1.00 82.50 132 MET A O 1
ATOM 1030 N N . PRO A 1 133 ? 7.184 -2.560 5.335 1.00 85.50 133 PRO A N 1
ATOM 1031 C CA . PRO A 1 133 ? 6.461 -1.378 4.870 1.00 85.50 133 PRO A CA 1
ATOM 1032 C C . PRO A 1 133 ? 6.037 -0.512 6.047 1.00 85.50 133 PRO A C 1
ATOM 1034 O O . PRO A 1 133 ? 5.693 -1.041 7.096 1.00 85.50 133 PRO A O 1
ATOM 1037 N N . SER A 1 134 ? 6.045 0.809 5.880 1.00 83.38 134 SER A N 1
ATOM 1038 C CA . SER A 1 134 ? 5.538 1.716 6.905 1.00 83.38 134 SER A CA 1
ATOM 1039 C C . SER A 1 134 ? 4.036 1.522 7.120 1.00 83.38 134 SER A C 1
ATOM 1041 O O . SER A 1 134 ? 3.299 1.115 6.217 1.00 83.38 134 SER A O 1
ATOM 1043 N N . LYS A 1 135 ? 3.565 1.869 8.320 1.00 78.75 135 LYS A N 1
ATOM 1044 C CA . LYS A 1 135 ? 2.137 1.833 8.651 1.00 78.75 135 LYS A CA 1
ATOM 1045 C C . LYS A 1 135 ? 1.308 2.695 7.688 1.00 78.75 135 LYS A C 1
ATOM 1047 O O . LYS A 1 135 ? 0.323 2.219 7.142 1.00 78.75 135 LYS A O 1
ATOM 1052 N N . GLU A 1 136 ? 1.766 3.919 7.426 1.00 80.00 136 GLU A N 1
ATOM 1053 C CA . GLU A 1 136 ? 1.142 4.869 6.489 1.00 80.00 136 GLU A CA 1
ATOM 1054 C C . GLU A 1 136 ? 1.032 4.288 5.070 1.00 80.00 136 GLU A C 1
ATOM 1056 O O . GLU A 1 136 ? 0.009 4.428 4.400 1.00 80.00 136 GLU A O 1
ATOM 1061 N N . TYR A 1 137 ? 2.077 3.594 4.611 1.00 83.38 137 TYR A N 1
ATOM 1062 C CA . TYR A 1 137 ? 2.090 2.983 3.287 1.00 83.38 137 TYR A CA 1
ATOM 1063 C C . TYR A 1 137 ? 1.123 1.796 3.186 1.00 83.38 137 TYR A C 1
ATOM 1065 O O . TYR A 1 137 ? 0.415 1.657 2.187 1.00 83.38 137 TYR A O 1
ATOM 1073 N N . LEU A 1 138 ? 1.051 0.968 4.232 1.00 84.50 138 LEU A N 1
ATOM 1074 C CA . LEU A 1 138 ? 0.108 -0.148 4.303 1.00 84.50 138 LEU A CA 1
ATOM 1075 C C . LEU A 1 138 ? -1.349 0.343 4.333 1.00 84.50 138 LEU A C 1
ATOM 1077 O O . LEU A 1 138 ? -2.193 -0.224 3.646 1.00 84.50 138 LEU A O 1
ATOM 1081 N N . GLU A 1 139 ? -1.636 1.419 5.072 1.00 82.81 139 GLU A N 1
ATOM 1082 C CA . GLU A 1 139 ? -2.959 2.063 5.131 1.00 82.81 139 GLU A CA 1
ATOM 1083 C C . GLU A 1 139 ? -3.400 2.587 3.760 1.00 82.81 139 GLU A C 1
ATOM 1085 O O . GLU A 1 139 ? -4.523 2.335 3.324 1.00 82.81 139 GLU A O 1
ATOM 1090 N N . LYS A 1 140 ? -2.493 3.251 3.035 1.00 84.62 140 LYS A N 1
ATOM 1091 C CA . LYS A 1 140 ? -2.756 3.713 1.669 1.00 84.62 140 LYS A CA 1
ATOM 1092 C C . LYS A 1 140 ? -3.053 2.554 0.717 1.00 84.62 140 LYS A C 1
ATOM 1094 O O . LYS A 1 140 ? -4.022 2.612 -0.035 1.00 84.62 140 LYS A O 1
ATOM 1099 N N . LYS A 1 141 ? -2.249 1.487 0.759 1.00 86.06 141 LYS A N 1
ATOM 1100 C CA . LYS A 1 141 ? -2.469 0.304 -0.088 1.00 86.06 141 LYS A CA 1
ATOM 1101 C C . LYS A 1 141 ? -3.735 -0.464 0.271 1.00 86.06 141 LYS A C 1
ATOM 1103 O O . LYS A 1 141 ? -4.391 -0.990 -0.624 1.00 86.06 141 LYS A O 1
ATOM 1108 N N . LEU A 1 142 ? -4.111 -0.480 1.546 1.00 84.88 142 LEU A N 1
ATOM 1109 C CA . LEU A 1 142 ? -5.393 -1.019 1.973 1.00 84.88 142 LEU A CA 1
ATOM 1110 C C . LEU A 1 142 ? -6.562 -0.212 1.399 1.00 84.88 142 LEU A C 1
ATOM 1112 O O . LEU A 1 142 ? -7.515 -0.806 0.914 1.00 84.88 142 LEU A O 1
ATOM 1116 N N . GLN A 1 143 ? -6.483 1.118 1.399 1.00 82.88 143 GLN A N 1
ATOM 1117 C CA . GLN A 1 143 ? -7.534 1.951 0.816 1.00 82.88 143 GLN A CA 1
ATOM 1118 C C . GLN A 1 143 ? -7.677 1.733 -0.699 1.00 82.88 143 GLN A C 1
ATOM 1120 O O . GLN A 1 143 ? -8.794 1.613 -1.194 1.00 82.88 143 GLN A O 1
ATOM 1125 N N . GLU A 1 144 ? -6.565 1.623 -1.434 1.00 84.62 144 GLU A N 1
ATOM 1126 C CA . GLU A 1 144 ? -6.588 1.277 -2.868 1.00 84.62 144 GLU A CA 1
ATOM 1127 C C . GLU A 1 144 ? -7.267 -0.084 -3.107 1.00 84.62 144 GLU A C 1
ATOM 1129 O O . GLU A 1 144 ? -8.073 -0.229 -4.028 1.00 84.62 144 GLU A O 1
ATOM 1134 N N . LEU A 1 145 ? -6.997 -1.064 -2.235 1.00 85.00 145 LEU A N 1
ATOM 1135 C CA . LEU A 1 145 ? -7.653 -2.369 -2.261 1.00 85.00 145 LEU A CA 1
ATOM 1136 C C . LEU A 1 145 ? -9.153 -2.255 -1.936 1.00 85.00 145 LEU A C 1
ATOM 1138 O O . LEU A 1 145 ? -9.971 -2.835 -2.642 1.00 85.00 145 LEU A O 1
ATOM 1142 N N . GLU A 1 146 ? -9.552 -1.519 -0.899 1.00 83.62 146 GLU A N 1
ATOM 1143 C CA . GLU A 1 146 ? -10.965 -1.336 -0.527 1.00 83.62 146 GLU A CA 1
ATOM 1144 C C . GLU A 1 146 ? -11.773 -0.651 -1.635 1.00 83.62 146 GLU A C 1
ATOM 1146 O O . GLU A 1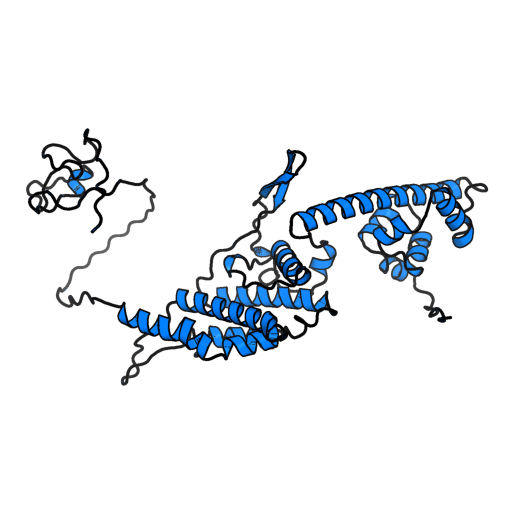 146 ? -12.860 -1.123 -1.966 1.00 83.62 146 GLU A O 1
ATOM 1151 N N . ASN A 1 147 ? -11.215 0.390 -2.254 1.00 83.12 147 ASN A N 1
ATOM 1152 C CA . ASN A 1 147 ? -11.861 1.132 -3.337 1.00 83.12 147 ASN A CA 1
ATOM 1153 C C . ASN A 1 147 ? -11.855 0.371 -4.675 1.00 83.12 147 ASN A C 1
ATOM 1155 O O . ASN A 1 147 ? -12.617 0.711 -5.576 1.00 83.12 147 ASN A O 1
ATOM 1159 N N . GLY A 1 148 ? -10.996 -0.645 -4.825 1.00 76.88 148 GLY A N 1
ATOM 1160 C CA . GLY A 1 148 ? -10.817 -1.370 -6.088 1.00 76.88 148 GLY A CA 1
ATOM 1161 C C . GLY A 1 148 ? -10.093 -0.554 -7.166 1.00 76.88 148 GLY A C 1
ATOM 1162 O O . GLY A 1 148 ? -10.106 -0.920 -8.342 1.00 76.88 148 GLY A O 1
ATOM 1163 N N . GLU A 1 149 ? -9.445 0.546 -6.781 1.00 80.12 149 GLU A N 1
ATOM 1164 C CA . GLU A 1 149 ? -8.708 1.432 -7.679 1.00 80.12 149 GLU A CA 1
ATOM 1165 C C . GLU A 1 149 ? -7.204 1.279 -7.457 1.00 80.12 149 GLU A C 1
ATOM 1167 O O . GLU A 1 149 ? -6.569 2.017 -6.701 1.00 80.12 149 GLU A O 1
ATOM 1172 N N . PHE A 1 150 ? -6.602 0.314 -8.151 1.00 80.00 150 PHE A N 1
ATOM 1173 C CA . PHE A 1 150 ? -5.156 0.146 -8.110 1.00 80.00 150 PHE A CA 1
ATOM 1174 C C . PHE A 1 150 ? -4.450 1.168 -9.001 1.00 80.00 150 PHE A C 1
ATOM 1176 O O . PHE A 1 150 ? -4.681 1.249 -10.212 1.00 80.00 150 PHE A O 1
ATOM 1183 N N . ARG A 1 151 ? -3.513 1.910 -8.409 1.00 84.81 151 ARG A N 1
ATOM 1184 C CA . ARG A 1 151 ? -2.669 2.873 -9.116 1.00 84.81 151 ARG A CA 1
ATOM 1185 C C . ARG A 1 151 ? -1.196 2.563 -8.890 1.00 84.81 151 ARG A C 1
ATOM 1187 O O . ARG A 1 151 ? -0.777 2.197 -7.799 1.00 84.81 151 ARG A O 1
ATOM 1194 N N . ALA A 1 152 ? -0.388 2.793 -9.927 1.00 85.94 152 ALA A N 1
ATOM 1195 C CA . ALA A 1 152 ? 1.061 2.790 -9.776 1.00 85.94 152 ALA A CA 1
ATOM 1196 C C . ALA A 1 152 ? 1.520 3.990 -8.948 1.00 85.94 152 ALA A C 1
ATOM 1198 O O . ALA A 1 152 ? 1.490 5.133 -9.409 1.00 85.94 152 ALA A O 1
ATOM 1199 N N . GLU A 1 153 ? 1.953 3.692 -7.730 1.00 87.25 153 GLU A N 1
ATOM 1200 C CA . GLU A 1 153 ? 2.606 4.608 -6.812 1.00 87.25 153 GLU A CA 1
ATOM 1201 C C . GLU A 1 153 ? 4.004 4.985 -7.311 1.00 87.25 153 GLU A C 1
ATOM 1203 O O . GLU A 1 153 ? 4.698 4.211 -7.987 1.00 87.25 153 GLU A O 1
ATOM 1208 N N . THR A 1 154 ? 4.464 6.182 -6.969 1.00 87.75 154 THR A N 1
ATOM 1209 C CA . THR A 1 154 ? 5.862 6.539 -7.227 1.00 87.75 154 THR A CA 1
ATOM 1210 C C . THR A 1 154 ? 6.780 5.807 -6.245 1.00 87.75 154 THR A C 1
ATOM 1212 O O . THR A 1 154 ? 6.390 5.504 -5.122 1.00 87.75 154 THR A O 1
ATOM 1215 N N . LEU A 1 155 ? 8.030 5.529 -6.632 1.00 86.81 155 LEU A N 1
ATOM 1216 C CA . LEU A 1 155 ? 8.994 4.878 -5.725 1.00 86.81 155 LEU A CA 1
ATOM 1217 C C . LEU A 1 155 ? 9.303 5.728 -4.479 1.00 86.81 155 LEU A C 1
ATOM 1219 O O . LEU A 1 155 ? 9.761 5.189 -3.477 1.00 86.81 155 LEU A O 1
ATOM 1223 N N . SER A 1 156 ? 9.026 7.033 -4.536 1.00 85.62 156 SER A N 1
ATOM 1224 C CA . SER A 1 156 ? 9.088 7.949 -3.397 1.00 85.62 156 SER A CA 1
ATOM 1225 C C . SER A 1 156 ? 7.969 7.745 -2.376 1.00 85.62 156 SER A C 1
ATOM 1227 O O . SER A 1 156 ? 8.149 8.098 -1.216 1.00 85.62 156 SER A O 1
ATOM 1229 N N . GLU A 1 157 ? 6.831 7.183 -2.779 1.00 84.56 157 GLU A N 1
ATOM 1230 C CA . GLU A 1 157 ? 5.706 6.870 -1.886 1.00 84.56 157 GLU A CA 1
ATOM 1231 C C . GLU A 1 157 ? 5.870 5.511 -1.191 1.00 84.56 157 GLU A C 1
ATOM 1233 O O . GLU A 1 157 ? 5.157 5.224 -0.235 1.00 84.56 157 GLU A O 1
ATOM 1238 N N . VAL A 1 158 ? 6.802 4.670 -1.653 1.00 86.25 158 VAL A N 1
ATOM 1239 C CA . VAL A 1 158 ? 7.081 3.354 -1.066 1.00 86.25 158 VAL A CA 1
ATOM 1240 C C . VAL A 1 158 ? 8.017 3.532 0.124 1.00 86.25 158 VAL A C 1
ATOM 1242 O O . VAL A 1 158 ? 9.238 3.537 -0.041 1.00 86.25 158 VAL A O 1
ATOM 1245 N N . VAL A 1 159 ? 7.454 3.690 1.320 1.00 84.44 159 VAL A N 1
ATOM 1246 C CA . VAL A 1 159 ? 8.207 3.984 2.552 1.00 84.44 159 VAL A CA 1
ATOM 1247 C C . VAL A 1 159 ? 8.324 2.740 3.431 1.00 84.44 159 VAL A C 1
ATOM 1249 O O . VAL A 1 159 ? 7.347 2.017 3.624 1.00 84.44 159 VAL A O 1
ATOM 1252 N N . SER A 1 160 ? 9.520 2.482 3.965 1.00 84.62 160 SER A N 1
ATOM 1253 C CA . SER A 1 160 ? 9.750 1.439 4.972 1.00 84.62 160 SER A CA 1
ATOM 1254 C C . SER A 1 160 ? 9.623 1.985 6.394 1.00 84.62 160 SER A C 1
ATOM 1256 O O . SER A 1 160 ? 9.670 3.191 6.622 1.00 84.62 160 SER A O 1
ATOM 1258 N N . LYS A 1 161 ? 9.467 1.094 7.373 1.00 80.25 161 LYS A N 1
ATOM 1259 C CA . LYS A 1 161 ? 9.295 1.446 8.789 1.00 80.25 161 LYS A CA 1
ATOM 1260 C C . LYS A 1 161 ? 10.446 2.290 9.353 1.00 80.25 161 LYS A C 1
ATOM 1262 O O . LYS A 1 161 ? 10.196 3.176 10.161 1.00 80.25 161 LYS A O 1
ATOM 1267 N N . ASP A 1 162 ? 11.679 2.033 8.923 1.00 80.12 162 ASP A N 1
ATOM 1268 C CA . ASP A 1 162 ? 12.891 2.744 9.362 1.00 80.12 162 ASP A CA 1
ATOM 1269 C C . ASP A 1 162 ? 13.064 4.145 8.752 1.00 80.12 162 ASP A C 1
ATOM 1271 O O . ASP A 1 162 ? 13.898 4.918 9.214 1.00 80.12 162 ASP A O 1
ATOM 1275 N N . GLU A 1 163 ? 12.295 4.477 7.718 1.00 75.00 163 GLU A N 1
ATOM 1276 C CA . GLU A 1 163 ? 12.399 5.744 6.987 1.00 75.00 163 GLU A CA 1
ATOM 1277 C C . GLU A 1 163 ? 11.248 6.705 7.289 1.00 75.00 163 GLU A C 1
ATOM 1279 O O . GLU A 1 163 ? 11.135 7.761 6.667 1.00 75.00 163 GLU A O 1
ATOM 1284 N N . ILE A 1 164 ? 10.389 6.339 8.241 1.00 70.00 164 ILE A N 1
ATOM 1285 C CA . ILE A 1 164 ? 9.339 7.215 8.740 1.00 70.00 164 ILE A CA 1
ATOM 1286 C C . ILE A 1 164 ? 9.999 8.338 9.537 1.00 70.00 164 ILE A C 1
ATOM 1288 O O . ILE A 1 164 ? 10.621 8.087 10.569 1.00 70.00 164 ILE A O 1
ATOM 1292 N N . ASP A 1 165 ? 9.807 9.574 9.088 1.00 61.78 165 ASP A N 1
ATOM 1293 C CA . ASP A 1 165 ? 10.107 10.746 9.901 1.00 61.78 165 ASP A CA 1
ATOM 1294 C C . ASP A 1 165 ? 8.911 10.994 10.844 1.00 61.78 165 ASP A C 1
ATOM 1296 O O . ASP A 1 165 ? 7.803 11.270 10.370 1.00 61.78 165 ASP A O 1
ATOM 1300 N N . PRO A 1 166 ? 9.060 10.822 12.172 1.00 59.19 166 PRO A N 1
ATOM 1301 C CA . PRO A 1 166 ? 7.955 10.985 13.115 1.00 59.19 166 PRO A CA 1
ATOM 1302 C C . PRO A 1 166 ? 7.406 12.420 13.176 1.00 59.19 166 PRO A C 1
ATOM 1304 O O . PRO A 1 166 ? 6.288 12.591 13.664 1.00 59.19 166 PRO A O 1
ATOM 1307 N N . ASP A 1 167 ? 8.131 13.412 12.645 1.00 57.56 167 ASP A N 1
ATOM 1308 C CA . ASP A 1 167 ? 7.853 14.836 12.860 1.00 57.56 167 ASP A CA 1
ATOM 1309 C C . ASP A 1 167 ? 7.043 15.510 11.734 1.00 57.56 167 ASP A C 1
ATOM 1311 O O . ASP A 1 167 ? 6.712 16.698 11.823 1.00 57.56 167 ASP A O 1
ATOM 1315 N N . VAL A 1 168 ? 6.670 14.785 10.670 1.00 60.03 168 VAL A N 1
ATOM 1316 C CA . VAL A 1 168 ? 5.848 15.356 9.589 1.00 60.03 168 VAL A CA 1
ATOM 1317 C C . VAL A 1 168 ? 4.375 15.340 9.994 1.00 60.03 168 VAL A C 1
ATOM 1319 O O . VAL A 1 168 ? 3.674 14.337 9.877 1.00 60.03 168 VAL A O 1
ATOM 1322 N N . LEU A 1 169 ? 3.888 16.489 10.452 1.00 62.78 169 LEU A N 1
ATOM 1323 C CA . LEU A 1 169 ? 2.501 16.712 10.846 1.00 62.78 169 LEU A CA 1
ATOM 1324 C C . LEU A 1 169 ? 1.805 17.635 9.838 1.00 62.78 169 LEU A C 1
ATOM 1326 O O . LEU A 1 169 ? 2.231 18.766 9.606 1.00 62.78 169 LEU A O 1
ATOM 1330 N N . VAL A 1 170 ? 0.724 17.148 9.232 1.00 62.38 170 VAL A N 1
ATOM 1331 C CA . VAL A 1 170 ? -0.124 17.895 8.303 1.00 62.38 170 VAL A CA 1
ATOM 1332 C C . VAL A 1 170 ? -1.361 18.401 9.051 1.00 62.38 170 VAL A C 1
ATOM 1334 O O . VAL A 1 170 ? -2.132 17.595 9.581 1.00 62.38 170 VAL A O 1
ATOM 1337 N N . PRO A 1 171 ? -1.579 19.726 9.100 1.00 61.94 171 PRO A N 1
ATOM 1338 C CA . PRO A 1 171 ? -2.797 20.297 9.649 1.00 61.94 171 PRO A CA 1
ATOM 1339 C C . PRO A 1 171 ? -3.984 19.961 8.746 1.00 61.94 171 PRO A C 1
ATOM 1341 O O . PRO A 1 171 ? -3.953 20.166 7.533 1.00 61.94 171 PRO A O 1
ATOM 1344 N N . VAL A 1 172 ? -5.044 19.452 9.354 1.00 62.38 172 VAL A N 1
ATOM 1345 C CA . VAL A 1 172 ? -6.260 18.996 8.701 1.00 62.38 172 VAL A CA 1
ATOM 1346 C C . VAL A 1 172 ? -7.456 19.634 9.398 1.00 62.38 172 VAL A C 1
ATOM 1348 O O . VAL A 1 172 ? -7.750 19.351 10.559 1.00 62.38 172 VAL A O 1
ATOM 1351 N N . PHE A 1 173 ? -8.160 20.498 8.677 1.00 65.75 173 PHE A N 1
ATOM 1352 C CA . PHE A 1 173 ? -9.348 21.174 9.188 1.00 65.75 173 PHE A CA 1
ATOM 1353 C C . PHE A 1 173 ? -10.576 20.272 9.053 1.00 65.75 173 PHE A C 1
ATOM 1355 O O . PHE A 1 173 ? -10.865 19.772 7.966 1.00 65.75 173 PHE A O 1
ATOM 1362 N N . ASP A 1 174 ? -11.305 20.059 10.143 1.00 64.06 174 ASP A N 1
ATOM 1363 C CA . ASP A 1 174 ? -12.647 19.480 10.116 1.00 64.06 174 ASP A CA 1
ATOM 1364 C C . ASP A 1 174 ? -13.659 20.489 9.538 1.00 64.06 174 ASP A C 1
ATOM 1366 O O . ASP A 1 174 ? -13.482 21.702 9.629 1.00 64.06 174 ASP A O 1
ATOM 1370 N N . SER A 1 175 ? -14.736 19.973 8.951 1.00 55.31 175 SER A N 1
ATOM 1371 C CA . SER A 1 175 ? -15.960 20.681 8.561 1.00 55.31 175 SER A CA 1
ATOM 1372 C C . SER A 1 175 ? -16.527 21.588 9.662 1.00 55.31 175 SER A C 1
ATOM 1374 O O . SER A 1 175 ? -17.115 22.627 9.369 1.00 55.31 175 SER A O 1
ATOM 1376 N N . LYS A 1 176 ? -16.289 21.244 10.933 1.00 72.44 176 LYS A N 1
ATOM 1377 C CA . LYS A 1 176 ? -16.657 22.041 12.115 1.00 72.44 176 LYS A CA 1
ATOM 1378 C C . LYS A 1 176 ? -15.642 23.142 12.459 1.00 72.44 176 LYS A C 1
ATOM 1380 O O . LYS A 1 176 ? -15.770 23.789 13.493 1.00 72.44 176 LYS A O 1
ATOM 1385 N N . GLY A 1 177 ? -14.610 23.338 11.635 1.00 64.56 177 GLY A N 1
ATOM 1386 C CA . GLY A 1 177 ? -13.542 24.318 11.854 1.00 64.56 177 GLY A CA 1
ATOM 1387 C C . GLY A 1 177 ? -12.492 23.900 12.889 1.00 64.56 177 GLY A C 1
ATOM 1388 O O . GLY A 1 177 ? -11.612 24.696 13.212 1.00 64.56 177 GLY A O 1
ATOM 1389 N N . SER A 1 178 ? -12.553 22.668 13.405 1.00 67.62 178 SER A N 1
ATOM 1390 C CA . SER A 1 178 ? -11.550 22.147 14.337 1.00 67.62 178 SER A CA 1
ATOM 1391 C C . SER A 1 178 ? -10.263 21.784 13.596 1.00 67.62 178 SER A C 1
ATOM 1393 O O . SER A 1 178 ? -10.296 21.099 12.572 1.00 67.62 178 SER A O 1
ATOM 1395 N N . LEU A 1 179 ? -9.118 22.240 14.103 1.00 70.00 179 LEU A N 1
ATOM 1396 C CA . LEU A 1 179 ? -7.808 21.890 13.567 1.00 70.00 179 LEU A CA 1
ATOM 1397 C C . LEU A 1 179 ? -7.364 20.548 14.161 1.00 70.00 179 LEU A C 1
ATOM 1399 O O . LEU A 1 179 ? -6.949 20.478 15.314 1.00 70.00 179 LEU A O 1
ATOM 1403 N N . SER A 1 180 ? -7.430 19.488 13.361 1.00 64.56 180 SER A N 1
ATOM 1404 C CA . SER A 1 180 ? -6.808 18.202 13.679 1.00 64.56 180 SER A CA 1
ATOM 1405 C C . SER A 1 180 ? -5.438 18.114 13.016 1.00 64.56 180 SER A C 1
ATOM 1407 O O . SER A 1 180 ? -5.184 18.746 11.994 1.00 64.56 180 SER A O 1
ATOM 1409 N N . VAL A 1 181 ? -4.525 17.347 13.595 1.00 62.00 181 VAL A N 1
ATOM 1410 C CA . VAL A 1 181 ? -3.201 17.135 13.018 1.00 62.00 181 VAL A CA 1
ATOM 1411 C C . VAL A 1 181 ? -3.113 15.676 12.605 1.00 62.00 181 VAL A C 1
ATOM 1413 O O . VAL A 1 181 ? -3.220 14.787 13.447 1.00 62.00 181 VAL A O 1
ATOM 1416 N N . LYS A 1 182 ? -2.944 15.421 11.307 1.00 62.75 182 LYS A N 1
ATOM 1417 C CA . LYS A 1 182 ? -2.668 14.081 10.787 1.00 62.75 182 LYS A CA 1
ATOM 1418 C C . LYS A 1 182 ? -1.184 13.939 10.518 1.00 62.75 182 LYS A C 1
ATOM 1420 O O . LYS A 1 182 ? -0.520 14.903 10.156 1.00 62.75 182 LYS A O 1
ATOM 1425 N N . LYS A 1 183 ? -0.658 12.730 10.660 1.00 58.78 183 LYS A N 1
ATOM 1426 C CA . LYS A 1 183 ? 0.703 12.441 10.219 1.00 58.78 183 LYS A CA 1
ATOM 1427 C C . LYS A 1 183 ? 0.748 12.570 8.693 1.00 58.78 183 LYS A C 1
ATOM 1429 O O . LYS A 1 183 ? -0.104 12.013 8.004 1.00 58.78 183 LYS A O 1
ATOM 1434 N N . GLY A 1 184 ? 1.637 13.413 8.178 1.00 56.34 184 GLY A N 1
ATOM 1435 C CA . GLY A 1 184 ? 1.758 13.644 6.744 1.00 56.34 184 GLY A CA 1
ATOM 1436 C C . GLY A 1 184 ? 2.250 12.397 6.030 1.00 56.34 184 GLY A C 1
ATOM 1437 O O . GLY A 1 184 ? 2.993 11.616 6.612 1.00 56.34 184 GLY A O 1
ATOM 1438 N N . SER A 1 185 ? 1.861 12.223 4.764 1.00 59.84 185 SER A N 1
ATOM 1439 C CA . SER A 1 185 ? 2.419 11.154 3.932 1.00 59.84 185 SER A CA 1
ATOM 1440 C C . SER A 1 185 ? 3.928 11.349 3.841 1.00 59.84 185 SER A C 1
ATOM 1442 O O . SER A 1 185 ? 4.398 12.275 3.174 1.00 59.84 185 SER A O 1
ATOM 1444 N N . THR A 1 186 ? 4.687 10.474 4.493 1.00 68.69 186 THR A N 1
ATOM 1445 C CA . THR A 1 186 ? 6.141 10.468 4.364 1.00 68.69 186 THR A CA 1
ATOM 1446 C C . THR A 1 186 ? 6.496 10.152 2.907 1.00 68.69 186 THR A C 1
ATOM 1448 O O . THR A 1 186 ? 5.950 9.220 2.318 1.00 68.69 186 THR A O 1
ATOM 1451 N N . THR A 1 187 ? 7.386 10.935 2.292 1.00 77.62 187 THR A N 1
ATOM 1452 C CA . THR A 1 187 ? 7.937 10.630 0.961 1.00 77.62 187 THR A CA 1
ATOM 1453 C C . THR A 1 187 ? 9.445 10.519 1.049 1.00 77.62 187 THR A C 1
ATOM 1455 O O . THR A 1 187 ? 10.088 11.371 1.663 1.00 77.62 187 THR A O 1
ATOM 1458 N N . VAL A 1 188 ? 10.020 9.521 0.384 1.00 83.19 188 VAL A N 1
ATOM 1459 C CA . VAL A 1 188 ? 11.463 9.268 0.396 1.00 83.19 188 VAL A CA 1
ATOM 1460 C C . VAL A 1 188 ? 12.088 9.638 -0.950 1.00 83.19 188 VAL A C 1
ATOM 1462 O O . VAL A 1 188 ? 11.427 9.687 -1.991 1.00 83.19 188 VAL A O 1
ATOM 1465 N N . ALA A 1 189 ? 13.386 9.938 -0.947 1.00 84.44 189 ALA A N 1
ATOM 1466 C CA . ALA A 1 189 ? 14.129 10.226 -2.165 1.00 84.44 189 ALA A CA 1
ATOM 1467 C C . ALA A 1 189 ? 14.064 9.054 -3.163 1.00 84.44 189 ALA A C 1
ATOM 1469 O O . ALA A 1 189 ? 14.097 7.882 -2.781 1.00 84.44 189 ALA A O 1
ATOM 1470 N N . MET A 1 190 ? 14.009 9.388 -4.456 1.00 86.88 190 MET A N 1
ATOM 1471 C CA . MET A 1 190 ? 14.051 8.395 -5.530 1.00 86.88 190 MET A CA 1
ATOM 1472 C C . MET A 1 190 ? 15.331 7.546 -5.436 1.00 86.88 190 MET A C 1
ATOM 1474 O O . MET A 1 190 ? 16.394 8.096 -5.128 1.00 86.88 190 MET A O 1
ATOM 1478 N N . PRO A 1 191 ? 15.271 6.237 -5.748 1.00 89.75 191 PRO A N 1
ATOM 1479 C CA . PRO A 1 191 ? 16.447 5.373 -5.717 1.00 89.75 191 PRO A CA 1
ATOM 1480 C C . PRO A 1 191 ? 17.546 5.908 -6.627 1.00 89.75 191 PRO A C 1
ATOM 1482 O O . PRO A 1 191 ? 17.280 6.233 -7.782 1.00 89.75 191 PRO A O 1
ATOM 1485 N N . THR A 1 192 ? 18.782 5.973 -6.142 1.00 88.38 192 THR A N 1
ATOM 1486 C CA . THR A 1 192 ? 19.937 6.407 -6.946 1.00 88.38 192 THR A CA 1
ATOM 1487 C C . THR A 1 192 ? 20.762 5.247 -7.492 1.00 88.38 192 THR A C 1
ATOM 1489 O O . THR A 1 192 ? 21.644 5.466 -8.318 1.00 88.38 192 THR A O 1
ATOM 1492 N N . GLY A 1 193 ? 20.472 4.017 -7.063 1.00 89.19 193 GLY A N 1
ATOM 1493 C CA . GLY A 1 193 ? 21.192 2.831 -7.505 1.00 89.19 193 GLY A CA 1
ATOM 1494 C C . GLY A 1 193 ? 20.386 1.534 -7.405 1.00 89.19 193 GLY A C 1
ATOM 1495 O O . GLY A 1 193 ? 19.292 1.518 -6.827 1.00 89.19 193 GLY A O 1
ATOM 1496 N N . PRO A 1 194 ? 20.944 0.435 -7.943 1.00 89.06 194 PRO A N 1
ATOM 1497 C CA . PRO A 1 194 ? 20.255 -0.845 -8.097 1.00 89.06 194 PRO A CA 1
ATOM 1498 C C . PRO A 1 194 ? 19.824 -1.458 -6.763 1.00 89.06 194 PRO A C 1
ATOM 1500 O O . PRO A 1 194 ? 18.675 -1.863 -6.629 1.00 89.06 194 PRO A O 1
ATOM 1503 N N . GLU A 1 195 ? 20.685 -1.443 -5.742 1.00 89.88 195 GLU A N 1
ATOM 1504 C CA . GLU A 1 195 ? 20.348 -1.988 -4.416 1.00 89.88 195 GLU A CA 1
ATOM 1505 C C . GLU A 1 195 ? 19.226 -1.215 -3.719 1.00 89.88 195 GLU A C 1
ATOM 1507 O O . GLU A 1 195 ? 18.352 -1.802 -3.079 1.00 89.88 195 GLU A O 1
ATOM 1512 N N . GLN A 1 196 ? 19.192 0.109 -3.892 1.00 89.12 196 GLN A N 1
ATOM 1513 C CA . GLN A 1 196 ? 18.095 0.917 -3.364 1.00 89.12 196 GLN A CA 1
ATOM 1514 C C . GLN A 1 196 ? 16.780 0.581 -4.074 1.00 89.12 196 GLN A C 1
ATOM 1516 O O . GLN A 1 196 ? 15.746 0.492 -3.416 1.00 89.12 196 GLN A O 1
ATOM 1521 N N . LEU A 1 197 ? 16.809 0.340 -5.391 1.00 90.81 197 LEU A N 1
ATOM 1522 C CA . LEU A 1 197 ? 15.624 -0.097 -6.129 1.00 90.81 197 LEU A CA 1
ATOM 1523 C C . LEU A 1 197 ? 15.164 -1.494 -5.687 1.00 90.81 197 LEU A C 1
ATOM 1525 O O . LEU A 1 197 ? 13.977 -1.670 -5.426 1.00 90.81 197 LEU A O 1
ATOM 1529 N N . ARG A 1 198 ? 16.082 -2.462 -5.523 1.00 90.94 198 ARG A N 1
ATOM 1530 C CA . ARG A 1 198 ? 15.755 -3.803 -4.993 1.00 90.94 198 ARG A CA 1
ATOM 1531 C C . ARG A 1 198 ? 15.042 -3.707 -3.658 1.00 90.94 198 ARG A C 1
ATOM 1533 O O . ARG A 1 198 ? 13.982 -4.303 -3.485 1.00 90.94 198 ARG A O 1
ATOM 1540 N N . ARG A 1 199 ? 15.594 -2.915 -2.737 1.00 89.12 199 ARG A N 1
ATOM 1541 C CA . ARG A 1 199 ? 15.011 -2.696 -1.414 1.00 89.12 199 ARG A CA 1
ATOM 1542 C C . ARG A 1 199 ? 13.594 -2.124 -1.507 1.00 89.12 199 ARG A C 1
ATOM 1544 O O . ARG A 1 199 ? 12.700 -2.653 -0.856 1.00 89.12 199 ARG A O 1
ATOM 1551 N N . ARG A 1 200 ? 13.367 -1.100 -2.339 1.00 90.69 200 ARG A N 1
ATOM 1552 C CA . ARG A 1 200 ? 12.027 -0.510 -2.546 1.00 90.69 200 ARG A CA 1
ATOM 1553 C C . ARG A 1 200 ? 11.026 -1.523 -3.082 1.00 90.69 200 ARG A C 1
ATOM 1555 O O . ARG A 1 200 ? 9.915 -1.615 -2.572 1.00 90.69 200 ARG A O 1
ATOM 1562 N N . LEU A 1 201 ? 11.427 -2.306 -4.080 1.00 91.56 201 LEU A N 1
ATOM 1563 C CA . LEU A 1 201 ? 10.574 -3.351 -4.641 1.00 91.56 201 LEU A CA 1
ATOM 1564 C C . LEU A 1 201 ? 10.275 -4.449 -3.611 1.00 91.56 201 LEU A C 1
ATOM 1566 O O . LEU A 1 201 ? 9.156 -4.945 -3.576 1.00 91.56 201 LEU A O 1
ATOM 1570 N N . SER A 1 202 ? 11.221 -4.779 -2.726 1.00 91.00 202 SER A N 1
ATOM 1571 C CA . SER A 1 202 ? 10.977 -5.695 -1.603 1.00 91.00 202 SER A CA 1
ATOM 1572 C C . SER A 1 202 ? 9.999 -5.122 -0.568 1.00 91.00 202 SER A C 1
ATOM 1574 O O . SER A 1 202 ? 9.155 -5.858 -0.072 1.00 91.00 202 SER A O 1
ATOM 1576 N N . VAL A 1 203 ? 10.048 -3.818 -0.269 1.00 90.81 203 VAL A N 1
ATOM 1577 C CA . VAL A 1 203 ? 9.059 -3.164 0.615 1.00 90.81 203 VAL A CA 1
ATOM 1578 C C . VAL A 1 203 ? 7.652 -3.242 0.014 1.00 90.81 203 VAL A C 1
ATOM 1580 O O . VAL A 1 203 ? 6.695 -3.594 0.702 1.00 90.81 203 VAL A O 1
ATOM 1583 N N . MET A 1 204 ? 7.528 -2.957 -1.284 1.00 91.00 204 MET A N 1
ATOM 1584 C CA . MET A 1 204 ? 6.263 -3.049 -2.020 1.00 91.00 204 MET A CA 1
ATOM 1585 C C . MET A 1 204 ? 5.715 -4.479 -2.036 1.00 91.00 204 MET A C 1
ATOM 1587 O O . MET A 1 204 ? 4.544 -4.693 -1.733 1.00 91.00 204 MET A O 1
ATOM 1591 N N . GLN A 1 205 ? 6.578 -5.454 -2.322 1.00 90.69 205 GLN A N 1
ATOM 1592 C CA . GLN A 1 205 ? 6.257 -6.875 -2.263 1.00 90.69 205 GLN A CA 1
ATOM 1593 C C . GLN A 1 205 ? 5.733 -7.273 -0.877 1.00 90.69 205 GLN A C 1
ATOM 1595 O O . GLN A 1 205 ? 4.666 -7.871 -0.776 1.00 90.69 205 GLN A O 1
ATOM 1600 N N . ASN A 1 206 ? 6.461 -6.924 0.188 1.00 88.81 206 ASN A N 1
ATOM 1601 C CA . ASN A 1 206 ? 6.075 -7.262 1.556 1.00 88.81 206 ASN A CA 1
ATOM 1602 C C . ASN A 1 206 ? 4.720 -6.643 1.919 1.00 88.81 206 ASN A C 1
ATOM 1604 O O . ASN A 1 206 ? 3.887 -7.324 2.503 1.00 88.81 206 ASN A O 1
ATOM 1608 N N . CYS A 1 207 ? 4.462 -5.397 1.511 1.00 88.62 207 CYS A N 1
ATOM 1609 C CA . CYS A 1 207 ? 3.166 -4.741 1.697 1.00 88.62 207 CYS A CA 1
ATOM 1610 C C . CYS A 1 207 ? 2.014 -5.536 1.061 1.00 88.62 207 CYS A C 1
ATOM 1612 O O . CYS A 1 207 ? 1.024 -5.838 1.724 1.00 88.62 207 CYS A O 1
ATOM 1614 N N . LEU A 1 208 ? 2.166 -5.943 -0.201 1.00 89.00 208 LEU A N 1
ATOM 1615 C CA . LEU A 1 208 ? 1.142 -6.716 -0.906 1.00 89.00 208 LEU A CA 1
ATOM 1616 C C . LEU A 1 208 ? 0.943 -8.110 -0.300 1.00 89.00 208 LEU A C 1
ATOM 1618 O O . LEU A 1 208 ? -0.193 -8.545 -0.145 1.00 89.00 208 LEU A O 1
ATOM 1622 N N . MET A 1 209 ? 2.022 -8.784 0.105 1.00 86.69 209 MET A N 1
ATOM 1623 C CA . MET A 1 209 ? 1.938 -10.085 0.776 1.00 86.69 209 MET A CA 1
ATOM 1624 C C . MET A 1 209 ? 1.219 -9.985 2.129 1.00 86.69 209 MET A C 1
ATOM 1626 O O . MET A 1 209 ? 0.402 -10.842 2.457 1.00 86.69 209 MET A O 1
ATOM 1630 N N . MET A 1 210 ? 1.475 -8.924 2.900 1.00 84.88 210 MET A N 1
ATOM 1631 C CA . MET A 1 210 ? 0.766 -8.661 4.158 1.00 84.88 210 MET A CA 1
ATOM 1632 C C . MET A 1 210 ? -0.737 -8.465 3.931 1.00 84.88 210 MET A C 1
ATOM 1634 O O . MET A 1 210 ? -1.549 -9.006 4.682 1.00 84.88 210 MET A O 1
ATOM 1638 N N . LEU A 1 211 ? -1.115 -7.734 2.877 1.00 85.56 211 LEU A N 1
ATOM 1639 C CA . LEU A 1 211 ? -2.518 -7.551 2.505 1.00 85.56 211 LEU A CA 1
ATOM 1640 C C . LEU A 1 211 ? -3.162 -8.857 2.025 1.00 85.56 211 LEU A C 1
ATOM 1642 O O . LEU A 1 211 ? -4.279 -9.153 2.442 1.00 85.56 211 LEU A O 1
ATOM 1646 N N . ALA A 1 212 ? -2.464 -9.660 1.219 1.00 85.69 212 ALA A N 1
ATOM 1647 C CA . ALA A 1 212 ? -2.971 -10.941 0.727 1.00 85.69 212 ALA A CA 1
ATOM 1648 C C . ALA A 1 212 ? -3.243 -11.934 1.871 1.00 85.69 212 ALA A C 1
ATOM 1650 O O . ALA A 1 212 ? -4.294 -12.574 1.887 1.00 85.69 212 ALA A O 1
ATOM 1651 N N . LEU A 1 213 ? -2.348 -11.999 2.866 1.00 84.38 213 LEU A N 1
ATOM 1652 C CA . LEU A 1 213 ? -2.518 -12.838 4.059 1.00 84.38 213 LEU A CA 1
ATOM 1653 C C . LEU A 1 213 ? -3.706 -12.402 4.926 1.00 84.38 213 LEU A C 1
ATOM 1655 O O . LEU A 1 213 ? -4.395 -13.248 5.494 1.00 84.38 213 LEU A O 1
ATOM 1659 N N . LYS A 1 214 ? -3.947 -11.091 5.047 1.00 81.25 214 LYS A N 1
ATOM 1660 C CA . LYS A 1 214 ? -5.050 -10.557 5.859 1.00 81.25 214 LYS A CA 1
ATOM 1661 C C . LYS A 1 214 ? -6.402 -10.677 5.153 1.00 81.25 214 LYS A C 1
ATOM 1663 O O . LYS A 1 214 ? -7.399 -11.009 5.788 1.00 81.25 214 LYS A O 1
ATOM 1668 N N . TYR A 1 215 ? -6.439 -10.414 3.850 1.00 82.06 215 TYR A N 1
ATOM 1669 C CA . TYR A 1 215 ? -7.661 -10.369 3.047 1.00 82.06 215 TYR A CA 1
ATOM 1670 C C . TYR A 1 215 ? -7.715 -11.535 2.063 1.00 82.06 215 TYR A C 1
ATOM 1672 O O . TYR A 1 215 ? -7.720 -11.346 0.848 1.00 82.06 215 TYR A O 1
ATOM 1680 N N . VAL A 1 216 ? -7.806 -12.752 2.605 1.00 82.56 216 VAL A N 1
ATOM 1681 C CA . VAL A 1 216 ? -7.870 -14.007 1.831 1.00 82.56 216 VAL A CA 1
ATOM 1682 C C . VAL A 1 216 ? -9.033 -14.018 0.828 1.00 82.56 216 VAL A C 1
ATOM 1684 O O . VAL A 1 216 ? -8.935 -14.621 -0.234 1.00 82.56 216 VAL A O 1
ATOM 1687 N N . SER A 1 217 ? -10.123 -13.300 1.122 1.00 81.88 217 SER A N 1
ATOM 1688 C CA . SER A 1 217 ? -11.289 -13.176 0.237 1.00 81.88 217 SER A CA 1
ATOM 1689 C C . SER A 1 217 ? -11.055 -12.326 -1.019 1.00 81.88 217 SER A C 1
ATOM 1691 O O . SER A 1 217 ? -11.899 -12.324 -1.912 1.00 81.88 217 SER A O 1
ATOM 1693 N N . ARG A 1 218 ? -9.950 -11.575 -1.105 1.00 83.06 218 ARG A N 1
ATOM 1694 C CA . ARG A 1 218 ? -9.643 -10.701 -2.247 1.00 83.06 218 ARG A CA 1
ATOM 1695 C C . ARG A 1 218 ? -8.725 -11.414 -3.229 1.00 83.06 218 ARG A C 1
ATOM 1697 O O . ARG A 1 218 ? -7.507 -11.315 -3.118 1.00 83.06 218 ARG A O 1
ATOM 1704 N N . GLU A 1 219 ? -9.320 -12.091 -4.208 1.00 85.38 219 GLU A N 1
ATOM 1705 C CA . GLU A 1 219 ? -8.614 -12.907 -5.209 1.00 85.38 219 GLU A CA 1
ATOM 1706 C C . GLU A 1 219 ? -7.585 -12.112 -6.033 1.00 85.38 219 GLU A C 1
ATOM 1708 O O . GLU A 1 219 ? -6.530 -12.634 -6.372 1.00 85.38 219 GLU A O 1
ATOM 1713 N N . GLU A 1 220 ? -7.831 -10.822 -6.280 1.00 86.62 220 GLU A N 1
ATOM 1714 C CA . GLU A 1 220 ? -7.004 -9.936 -7.121 1.00 86.62 220 GLU A CA 1
ATOM 1715 C C . GLU A 1 220 ? -5.525 -9.851 -6.696 1.00 86.62 220 GLU A C 1
ATOM 1717 O O . GLU A 1 220 ? -4.671 -9.538 -7.525 1.00 86.62 220 GLU A O 1
ATOM 1722 N N . ILE A 1 221 ? -5.218 -10.113 -5.420 1.00 87.62 221 ILE A N 1
ATOM 1723 C CA . ILE A 1 221 ? -3.872 -9.992 -4.833 1.00 87.62 221 ILE A CA 1
ATOM 1724 C C . ILE A 1 221 ? -3.301 -11.323 -4.316 1.00 87.62 221 ILE A C 1
ATOM 1726 O O . ILE A 1 221 ? -2.178 -11.343 -3.814 1.00 87.62 221 ILE A O 1
ATOM 1730 N N . GLN A 1 222 ? -4.047 -12.430 -4.416 1.00 88.38 222 GLN A N 1
ATOM 1731 C CA . GLN A 1 222 ? -3.650 -13.713 -3.811 1.00 88.38 222 GLN A CA 1
ATOM 1732 C C . GLN A 1 222 ? -2.469 -14.390 -4.514 1.00 88.38 222 GLN A C 1
ATOM 1734 O O . GLN A 1 222 ? -1.772 -15.199 -3.910 1.00 88.38 222 GLN A O 1
ATOM 1739 N N . ASP A 1 223 ? -2.215 -14.064 -5.779 1.00 90.62 223 ASP A N 1
ATOM 1740 C CA . ASP A 1 223 ? -1.103 -14.634 -6.542 1.00 90.62 223 ASP A CA 1
ATOM 1741 C C . ASP A 1 223 ? 0.233 -13.915 -6.298 1.00 90.62 223 ASP A C 1
ATOM 1743 O O . ASP A 1 223 ? 1.257 -14.303 -6.863 1.00 90.62 223 ASP A O 1
ATOM 1747 N N . VAL A 1 224 ? 0.258 -12.882 -5.450 1.00 87.88 224 VAL A N 1
ATOM 1748 C CA . VAL A 1 224 ? 1.478 -12.133 -5.148 1.00 87.88 224 VAL A CA 1
ATOM 1749 C C . VAL A 1 224 ? 2.408 -12.966 -4.270 1.00 87.88 224 VAL A C 1
ATOM 1751 O O . VAL A 1 224 ? 2.201 -13.137 -3.070 1.00 87.88 224 VAL A O 1
ATOM 1754 N N . THR A 1 225 ? 3.496 -13.439 -4.872 1.00 86.75 225 THR A N 1
ATOM 1755 C CA . THR A 1 225 ? 4.523 -14.243 -4.202 1.00 86.75 225 THR A CA 1
ATOM 1756 C C . THR A 1 225 ? 5.904 -13.600 -4.300 1.00 86.75 225 THR A C 1
ATOM 1758 O O . THR A 1 225 ? 6.170 -12.748 -5.155 1.00 86.75 225 THR A O 1
ATOM 1761 N N . LYS A 1 226 ? 6.820 -14.039 -3.427 1.00 87.94 226 LYS A N 1
ATOM 1762 C CA . LYS A 1 226 ? 8.222 -13.602 -3.453 1.00 87.94 226 LYS A CA 1
ATOM 1763 C C . LYS A 1 226 ? 8.918 -13.929 -4.771 1.00 87.94 226 LYS A C 1
ATOM 1765 O O . LYS A 1 226 ? 9.644 -13.087 -5.285 1.00 87.94 226 LYS A O 1
ATOM 1770 N N . ASP A 1 227 ? 8.646 -15.103 -5.330 1.00 90.38 227 ASP A N 1
ATOM 1771 C CA . ASP A 1 227 ? 9.240 -15.551 -6.590 1.00 90.38 227 ASP A CA 1
ATOM 1772 C C . ASP A 1 227 ? 8.927 -14.599 -7.756 1.00 90.38 227 ASP A C 1
ATOM 1774 O O . ASP A 1 227 ? 9.829 -14.182 -8.478 1.00 90.38 227 ASP A O 1
ATOM 1778 N N . ILE A 1 228 ? 7.668 -14.169 -7.893 1.00 91.69 228 ILE A N 1
ATOM 1779 C CA . ILE A 1 228 ? 7.249 -13.232 -8.950 1.00 91.69 228 ILE A CA 1
ATOM 1780 C C . ILE A 1 228 ? 8.019 -11.913 -8.843 1.00 91.69 228 ILE A C 1
ATOM 1782 O O . ILE A 1 228 ? 8.521 -11.402 -9.845 1.00 91.69 228 ILE A O 1
ATOM 1786 N N . PHE A 1 229 ? 8.139 -11.366 -7.632 1.00 92.31 229 PHE A N 1
ATOM 1787 C CA . PHE A 1 229 ? 8.866 -10.119 -7.413 1.00 92.31 229 PHE A CA 1
ATOM 1788 C C . PHE A 1 229 ? 10.377 -10.270 -7.592 1.00 92.31 229 PHE A C 1
ATOM 1790 O O . PHE A 1 229 ? 11.016 -9.327 -8.053 1.00 92.31 229 PHE A O 1
ATOM 1797 N N . ASP A 1 230 ? 10.959 -11.419 -7.265 1.00 92.94 230 ASP A N 1
ATOM 1798 C CA . ASP A 1 230 ? 12.381 -11.670 -7.499 1.00 92.94 230 ASP A CA 1
ATOM 1799 C C . ASP A 1 230 ? 12.668 -11.802 -9.005 1.00 92.94 230 ASP A C 1
ATOM 1801 O O . ASP A 1 230 ? 13.531 -11.088 -9.516 1.00 92.94 230 ASP A O 1
ATOM 1805 N N . ARG A 1 231 ? 11.840 -12.547 -9.756 1.00 93.44 231 ARG A N 1
ATOM 1806 C CA . ARG A 1 231 ? 11.895 -12.587 -11.232 1.00 93.44 231 ARG A CA 1
ATOM 1807 C C . ARG A 1 231 ? 11.723 -11.195 -11.854 1.00 93.44 231 ARG A C 1
ATOM 1809 O O . ARG A 1 231 ? 12.410 -10.856 -12.819 1.00 93.44 231 ARG A O 1
ATOM 1816 N N . TYR A 1 232 ? 10.838 -10.367 -11.296 1.00 93.69 232 TYR A N 1
ATOM 1817 C CA . TYR A 1 232 ? 10.655 -8.978 -11.725 1.00 93.69 232 TYR A CA 1
ATOM 1818 C C . TYR A 1 232 ? 11.904 -8.118 -11.476 1.00 93.69 232 TYR A C 1
ATOM 1820 O O . TYR A 1 232 ? 12.354 -7.404 -12.377 1.00 93.69 232 TYR A O 1
ATOM 1828 N N . LYS A 1 233 ? 12.491 -8.196 -10.273 1.00 93.06 233 LYS A N 1
ATOM 1829 C CA . LYS A 1 233 ? 13.725 -7.474 -9.912 1.00 93.06 233 LYS A CA 1
ATOM 1830 C C . LYS A 1 233 ? 14.879 -7.882 -10.825 1.00 93.06 233 LYS A C 1
ATOM 1832 O O . LYS A 1 233 ? 15.582 -7.002 -11.323 1.00 93.06 233 LYS A O 1
ATOM 1837 N N . ASP A 1 234 ? 15.043 -9.177 -11.078 1.00 93.19 234 ASP A N 1
ATOM 1838 C CA . ASP A 1 234 ? 16.095 -9.713 -11.945 1.00 93.19 234 ASP A CA 1
ATOM 1839 C C . ASP A 1 234 ? 15.912 -9.275 -13.398 1.00 93.19 234 ASP A C 1
ATOM 1841 O O . ASP A 1 234 ? 16.884 -8.939 -14.069 1.00 93.19 234 ASP A O 1
ATOM 1845 N N . TYR A 1 235 ? 14.673 -9.172 -13.881 1.00 93.19 235 TYR A N 1
ATOM 1846 C CA . TYR A 1 235 ? 14.404 -8.647 -15.217 1.00 93.19 235 TYR A CA 1
ATOM 1847 C C . TYR A 1 235 ? 14.771 -7.159 -15.364 1.00 93.19 235 TYR A C 1
ATOM 1849 O O . TYR A 1 235 ? 15.392 -6.770 -16.355 1.00 93.19 235 TYR A O 1
ATOM 1857 N N . ILE A 1 236 ? 14.400 -6.315 -14.393 1.00 92.69 236 ILE A N 1
ATOM 1858 C CA . ILE A 1 236 ? 14.662 -4.865 -14.444 1.00 92.69 236 ILE A CA 1
ATOM 1859 C C . ILE A 1 236 ? 16.143 -4.537 -14.200 1.00 92.69 236 ILE A C 1
ATOM 1861 O O . ILE A 1 236 ? 16.681 -3.604 -14.799 1.00 92.69 236 ILE A O 1
ATOM 1865 N N . LEU A 1 237 ? 16.811 -5.272 -13.311 1.00 90.75 237 LEU A N 1
ATOM 1866 C CA . LEU A 1 237 ? 18.197 -4.991 -12.927 1.00 90.75 237 LEU A CA 1
ATOM 1867 C C . LEU A 1 237 ? 19.233 -5.848 -13.656 1.00 90.75 237 LEU A C 1
ATOM 1869 O O . LEU A 1 237 ? 20.417 -5.520 -13.600 1.00 90.75 237 LEU A O 1
ATOM 1873 N N . GLY A 1 238 ? 18.806 -6.918 -14.320 1.00 88.19 238 GLY A N 1
ATOM 1874 C CA . GLY A 1 238 ? 19.657 -7.784 -15.124 1.00 88.19 238 GLY A CA 1
ATOM 1875 C C . GLY A 1 238 ? 19.818 -7.304 -16.564 1.00 88.19 23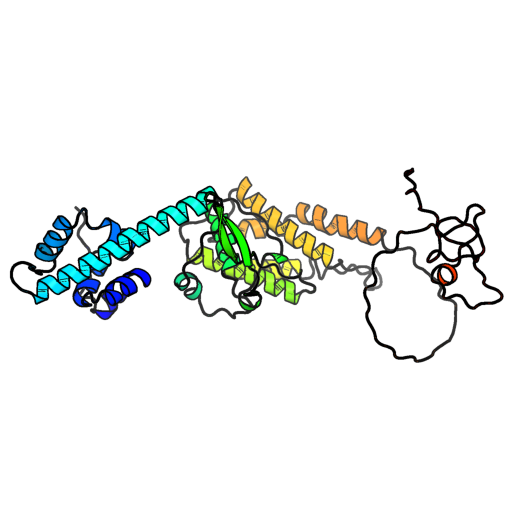8 GLY A C 1
ATOM 1876 O O . GLY A 1 238 ? 19.504 -6.162 -16.918 1.00 88.19 238 GLY A O 1
ATOM 1877 N N . ASP A 1 239 ? 20.290 -8.219 -17.407 1.00 85.25 239 ASP A N 1
ATOM 1878 C CA . ASP A 1 239 ? 20.788 -7.953 -18.765 1.00 85.25 239 ASP A CA 1
ATOM 1879 C C . ASP A 1 239 ? 19.722 -7.425 -19.737 1.00 85.25 239 ASP A C 1
ATOM 1881 O O . ASP A 1 239 ? 20.032 -6.835 -20.770 1.00 85.25 239 ASP A O 1
ATOM 1885 N N . TYR A 1 240 ? 18.440 -7.595 -19.408 1.00 84.50 240 TYR A N 1
ATOM 1886 C CA . TYR A 1 240 ? 17.334 -7.176 -20.267 1.00 84.50 240 TYR A CA 1
ATOM 1887 C C . TYR A 1 240 ? 17.050 -5.674 -20.238 1.00 84.50 240 TYR A C 1
ATOM 1889 O O . TYR A 1 240 ? 16.430 -5.171 -21.186 1.00 84.50 240 TYR A O 1
ATOM 1897 N N . VAL A 1 241 ? 17.421 -4.990 -19.152 1.00 87.38 241 VAL A N 1
ATOM 1898 C CA . VAL A 1 241 ? 17.094 -3.580 -18.908 1.00 87.38 241 VAL A CA 1
ATOM 1899 C C . VAL A 1 241 ? 18.325 -2.850 -18.386 1.00 87.38 241 VAL A C 1
ATOM 1901 O O . VAL A 1 241 ? 19.009 -2.240 -19.191 1.00 87.38 241 VAL A O 1
ATOM 1904 N N . TRP A 1 242 ? 18.646 -2.884 -17.089 1.00 87.25 242 TRP A N 1
ATOM 1905 C CA . TRP A 1 242 ? 19.791 -2.126 -16.560 1.00 87.25 242 TRP A CA 1
ATOM 1906 C C . TRP A 1 242 ? 21.143 -2.649 -17.058 1.00 87.25 242 TRP A C 1
ATOM 1908 O O . TRP A 1 242 ? 22.002 -1.856 -17.438 1.00 87.25 242 TRP A O 1
ATOM 1918 N N . GLY A 1 243 ? 21.310 -3.972 -17.100 1.00 83.88 243 GLY A N 1
ATOM 1919 C CA . GLY A 1 243 ? 22.500 -4.636 -17.629 1.00 83.88 243 GLY A CA 1
ATOM 1920 C C . GLY A 1 243 ? 22.586 -4.628 -19.157 1.00 83.88 243 GLY A C 1
ATOM 1921 O O . GLY A 1 243 ? 23.545 -5.163 -19.706 1.00 83.88 243 GLY A O 1
ATOM 1922 N N . LEU A 1 244 ? 21.615 -4.022 -19.855 1.00 83.25 244 LEU A N 1
ATOM 1923 C CA . LEU A 1 244 ? 21.628 -3.940 -21.310 1.00 83.25 244 LEU A CA 1
ATOM 1924 C C . LEU A 1 244 ? 22.799 -3.060 -21.759 1.00 83.25 244 LEU A C 1
ATOM 1926 O O . LEU A 1 244 ? 22.719 -1.834 -21.745 1.00 83.25 244 LEU A O 1
ATOM 1930 N N . SER A 1 245 ? 23.889 -3.690 -22.173 1.00 75.25 245 SER A N 1
ATOM 1931 C CA . SER A 1 245 ? 25.064 -3.014 -22.707 1.00 75.25 245 SER A CA 1
ATOM 1932 C C . SER A 1 245 ? 25.113 -3.227 -24.213 1.00 75.25 245 SER A C 1
ATOM 1934 O O . SER A 1 245 ? 25.155 -4.362 -24.684 1.00 75.25 245 SER A O 1
ATOM 1936 N N . SER A 1 246 ? 25.072 -2.141 -24.987 1.00 69.50 246 SER A N 1
ATOM 1937 C CA . SER A 1 246 ? 25.331 -2.231 -26.428 1.00 69.50 246 SER A CA 1
ATOM 1938 C C . SER A 1 246 ? 26.838 -2.257 -26.645 1.00 69.50 246 SER A C 1
ATOM 1940 O O . SER A 1 246 ? 27.510 -1.275 -26.335 1.00 69.50 246 SER A O 1
ATOM 1942 N N . THR A 1 247 ? 27.372 -3.363 -27.157 1.00 73.06 247 THR A N 1
ATOM 1943 C CA . THR A 1 247 ? 28.785 -3.492 -27.531 1.00 73.06 247 THR A CA 1
ATOM 1944 C C . THR A 1 247 ? 28.970 -3.269 -29.027 1.00 73.06 247 THR A C 1
ATOM 1946 O O . THR A 1 247 ? 28.152 -3.716 -29.828 1.00 73.06 247 THR A O 1
ATOM 1949 N N . ASP A 1 248 ? 30.053 -2.602 -29.404 1.00 65.62 248 ASP A N 1
ATOM 1950 C CA . ASP A 1 248 ? 30.482 -2.468 -30.795 1.00 65.62 248 ASP A CA 1
ATOM 1951 C C . ASP A 1 248 ? 31.021 -3.798 -31.343 1.00 65.62 248 ASP A C 1
ATOM 1953 O O . ASP A 1 248 ? 31.301 -4.727 -30.581 1.00 65.62 248 ASP A O 1
ATOM 1957 N N . LEU A 1 249 ? 31.256 -3.868 -32.656 1.00 70.12 249 LEU A N 1
ATOM 1958 C CA . LEU A 1 249 ? 31.893 -5.004 -33.344 1.00 70.12 249 LEU A CA 1
ATOM 1959 C C . LEU A 1 249 ? 33.262 -5.383 -32.739 1.00 70.12 249 LEU A C 1
ATOM 1961 O O . LEU A 1 249 ? 33.704 -6.520 -32.866 1.00 70.12 249 LEU A O 1
ATOM 1965 N N . ASN A 1 250 ? 33.902 -4.445 -32.035 1.00 73.06 250 ASN A N 1
ATOM 1966 C CA . ASN A 1 250 ? 35.181 -4.619 -31.343 1.00 73.06 250 ASN A CA 1
ATOM 1967 C C . ASN A 1 250 ? 35.036 -4.958 -29.843 1.00 73.06 250 ASN A C 1
ATOM 1969 O O . ASN A 1 250 ? 36.015 -4.885 -29.100 1.00 73.06 250 ASN A O 1
ATOM 1973 N N . GLY A 1 251 ? 33.822 -5.249 -29.363 1.00 69.75 251 GLY A N 1
ATOM 1974 C CA . GLY A 1 251 ? 33.540 -5.567 -27.957 1.00 69.75 251 GLY A CA 1
ATOM 1975 C C . GLY A 1 251 ? 33.588 -4.368 -27.002 1.00 69.75 251 GLY A C 1
ATOM 1976 O O . GLY A 1 251 ? 33.476 -4.542 -25.791 1.00 69.75 251 GLY A O 1
ATOM 1977 N N . GLN A 1 252 ? 33.743 -3.144 -27.517 1.00 69.94 252 GLN A N 1
ATOM 1978 C CA . GLN A 1 252 ? 33.738 -1.924 -26.706 1.00 69.94 252 GLN A CA 1
ATOM 1979 C C . GLN A 1 252 ? 32.305 -1.499 -26.382 1.00 69.94 252 GLN A C 1
ATOM 1981 O O . GLN A 1 252 ? 31.452 -1.450 -27.263 1.00 69.94 252 GLN A O 1
ATOM 1986 N N . GLN A 1 253 ? 32.036 -1.176 -25.120 1.00 72.00 253 GLN A N 1
ATOM 1987 C CA . GLN A 1 253 ? 30.720 -0.736 -24.661 1.00 72.00 253 GLN A CA 1
ATOM 1988 C C . GLN A 1 253 ? 30.384 0.659 -25.216 1.00 72.00 253 GLN A C 1
ATOM 1990 O O . GLN A 1 253 ? 30.994 1.653 -24.832 1.00 72.00 253 GLN A O 1
ATOM 1995 N N . ILE A 1 254 ? 29.391 0.727 -26.105 1.00 68.94 254 ILE A N 1
ATOM 1996 C CA . ILE A 1 254 ? 28.924 1.950 -26.772 1.00 68.94 254 ILE A CA 1
ATOM 1997 C C . ILE A 1 254 ? 27.991 2.738 -25.853 1.00 68.94 254 ILE A C 1
ATOM 1999 O O . ILE A 1 254 ? 28.127 3.952 -25.703 1.00 68.94 254 ILE A O 1
ATOM 2003 N N . GLN A 1 255 ? 27.005 2.061 -25.261 1.00 71.19 255 GLN A N 1
ATOM 2004 C CA . GLN A 1 255 ? 25.933 2.735 -24.539 1.00 71.19 255 GLN A CA 1
ATOM 2005 C C . GLN A 1 255 ? 25.337 1.846 -23.453 1.00 71.19 255 GLN A C 1
ATOM 2007 O O . GLN A 1 255 ? 25.012 0.682 -23.693 1.00 71.19 255 GLN A O 1
ATOM 2012 N N . THR A 1 256 ? 25.125 2.447 -22.283 1.00 79.50 256 THR A N 1
ATOM 2013 C CA . THR A 1 256 ? 24.272 1.909 -21.224 1.00 79.50 256 THR A CA 1
ATOM 2014 C C . THR A 1 256 ? 23.042 2.786 -21.004 1.00 79.50 256 THR A C 1
ATOM 2016 O O . THR A 1 256 ? 23.082 4.002 -21.233 1.00 79.50 256 THR A O 1
ATOM 2019 N N . PRO A 1 257 ? 21.927 2.194 -20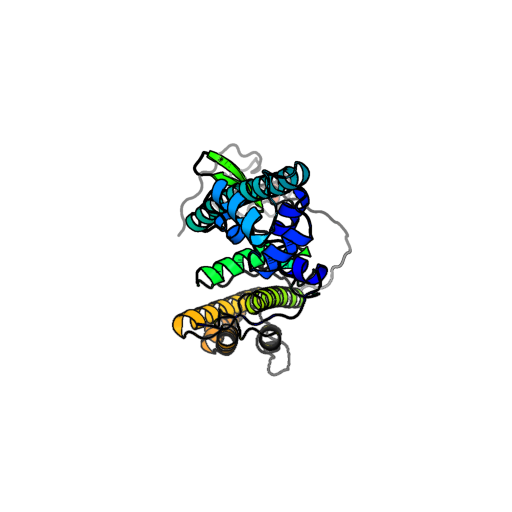.553 1.00 85.12 257 PRO A N 1
ATOM 2020 C CA . PRO A 1 257 ? 20.734 2.932 -20.192 1.00 85.12 257 PRO A CA 1
ATOM 2021 C C . PRO A 1 257 ? 21.010 3.914 -19.054 1.00 85.12 257 PRO A C 1
ATOM 2023 O O . PRO A 1 257 ? 21.588 3.531 -18.037 1.00 85.12 257 PRO A O 1
ATOM 2026 N N . PRO A 1 258 ? 20.571 5.178 -19.166 1.00 88.12 258 PRO A N 1
ATOM 2027 C CA . PRO A 1 258 ? 20.622 6.086 -18.034 1.00 88.12 258 PRO A CA 1
ATOM 2028 C C . PRO A 1 258 ? 19.684 5.586 -16.927 1.00 88.12 258 PRO A C 1
ATOM 2030 O O . PRO A 1 258 ? 18.566 5.144 -17.191 1.00 88.12 258 PRO A O 1
ATOM 2033 N N . TRP A 1 259 ? 20.112 5.707 -15.670 1.00 89.56 259 TRP A N 1
ATOM 2034 C CA . TRP A 1 259 ? 19.353 5.219 -14.511 1.00 89.56 259 TRP A CA 1
ATOM 2035 C C . TRP A 1 259 ? 17.927 5.792 -14.426 1.00 89.56 259 TRP A C 1
ATOM 2037 O O . TRP A 1 259 ? 16.974 5.078 -14.122 1.00 89.56 259 TRP A O 1
ATOM 2047 N N . SER A 1 260 ? 17.746 7.067 -14.780 1.00 89.62 260 SER A N 1
ATOM 2048 C CA . SER A 1 260 ? 16.426 7.711 -14.836 1.00 89.62 260 SER A CA 1
ATOM 2049 C C . SER A 1 260 ? 15.467 7.037 -15.821 1.00 89.62 260 SER A C 1
ATOM 2051 O O . SER A 1 260 ? 14.268 6.958 -15.546 1.00 89.62 260 SER A O 1
ATOM 2053 N N . LEU A 1 261 ? 15.982 6.520 -16.944 1.00 90.44 261 LEU A N 1
ATOM 2054 C CA . LEU A 1 261 ? 15.182 5.776 -17.910 1.00 90.44 261 LEU A CA 1
ATOM 2055 C C . LEU A 1 261 ? 14.736 4.437 -17.317 1.00 90.44 261 LEU A C 1
ATOM 2057 O O . LEU A 1 261 ? 13.557 4.111 -17.422 1.00 90.44 261 LEU A O 1
ATOM 2061 N N . VAL A 1 262 ? 15.622 3.717 -16.623 1.00 91.88 262 VAL A N 1
ATOM 2062 C CA . VAL A 1 262 ? 15.262 2.466 -15.930 1.00 91.88 262 VAL A CA 1
ATOM 2063 C C . VAL A 1 262 ? 14.139 2.689 -14.917 1.00 91.88 262 VAL A C 1
ATOM 2065 O O . VAL A 1 262 ? 13.146 1.968 -14.946 1.00 91.88 262 VAL A O 1
ATOM 2068 N N . LEU A 1 263 ? 14.235 3.730 -14.083 1.00 92.44 263 LEU A N 1
ATOM 2069 C CA . LEU A 1 263 ? 13.185 4.068 -13.111 1.00 92.44 263 LEU A CA 1
ATOM 2070 C C . LEU A 1 263 ? 11.851 4.426 -13.784 1.00 92.44 263 LEU A C 1
ATOM 2072 O O . LEU A 1 263 ? 10.785 4.030 -13.315 1.00 92.44 263 LEU A O 1
ATOM 2076 N N . SER A 1 264 ? 11.894 5.172 -14.892 1.00 91.75 264 SER A N 1
ATOM 2077 C CA . SER A 1 264 ? 10.683 5.503 -15.650 1.00 91.75 264 SER A CA 1
ATOM 2078 C C . SER A 1 264 ? 10.038 4.271 -16.295 1.00 91.75 264 SER A C 1
ATOM 2080 O O . SER A 1 264 ? 8.810 4.172 -16.324 1.00 91.75 264 SER A O 1
ATOM 2082 N N . TYR A 1 265 ? 10.853 3.319 -16.759 1.00 93.81 265 TYR A N 1
ATOM 2083 C CA . TYR A 1 265 ? 10.390 2.071 -17.352 1.00 93.81 265 TYR A CA 1
ATOM 2084 C C . TYR A 1 265 ? 9.767 1.138 -16.310 1.00 93.81 265 TYR A C 1
ATOM 2086 O O . TYR A 1 265 ? 8.663 0.653 -16.528 1.00 93.81 265 TYR A O 1
ATOM 2094 N N . GLU A 1 266 ? 10.414 0.963 -15.155 1.00 94.50 266 GLU A N 1
ATOM 2095 C CA . GLU A 1 266 ? 9.876 0.241 -13.990 1.00 94.50 266 GLU A CA 1
ATOM 2096 C C . GLU A 1 266 ? 8.459 0.732 -13.643 1.00 94.50 266 GLU A C 1
ATOM 2098 O O . GLU A 1 266 ? 7.501 -0.041 -13.587 1.00 94.50 266 GLU A O 1
ATOM 2103 N N . HIS A 1 267 ? 8.291 2.048 -13.521 1.00 93.75 267 HIS A N 1
ATOM 2104 C CA . HIS A 1 267 ? 6.994 2.643 -13.218 1.00 93.75 267 HIS A CA 1
ATOM 2105 C C . HIS A 1 267 ? 5.966 2.433 -14.345 1.00 93.75 267 HIS A C 1
ATOM 2107 O O . HIS A 1 267 ? 4.781 2.221 -14.076 1.00 93.75 267 HIS A O 1
ATOM 2113 N N . ALA A 1 268 ? 6.393 2.460 -15.612 1.00 92.81 268 ALA A N 1
ATOM 2114 C CA . ALA A 1 268 ? 5.523 2.167 -16.752 1.00 92.81 268 ALA A CA 1
ATOM 2115 C C . ALA A 1 268 ? 5.063 0.698 -16.777 1.00 92.81 268 ALA A C 1
ATOM 2117 O O . ALA A 1 268 ? 3.906 0.429 -17.105 1.00 92.81 268 ALA A O 1
ATOM 2118 N N . VAL A 1 269 ? 5.927 -0.241 -16.381 1.00 94.88 269 VAL A N 1
ATOM 2119 C CA . VAL A 1 269 ? 5.578 -1.662 -16.243 1.00 94.88 269 VAL A CA 1
ATOM 2120 C C . VAL A 1 269 ? 4.507 -1.850 -15.170 1.00 94.88 269 VAL A C 1
ATOM 2122 O O . VAL A 1 269 ? 3.482 -2.469 -15.453 1.00 94.88 269 VAL A O 1
ATOM 2125 N N . ARG A 1 270 ? 4.663 -1.244 -13.983 1.00 93.81 270 ARG A N 1
ATOM 2126 C CA . ARG A 1 270 ? 3.625 -1.299 -12.935 1.00 93.81 270 ARG A CA 1
ATOM 2127 C C . ARG A 1 270 ? 2.304 -0.675 -13.384 1.00 93.81 270 ARG A C 1
ATOM 2129 O O . ARG A 1 270 ? 1.251 -1.269 -13.184 1.00 93.81 270 ARG A O 1
ATOM 2136 N N . LYS A 1 271 ? 2.334 0.472 -14.077 1.00 93.31 271 LYS A N 1
ATOM 2137 C CA . LYS A 1 271 ? 1.121 1.064 -14.681 1.00 93.31 271 LYS A CA 1
ATOM 2138 C C . LYS A 1 271 ? 0.422 0.106 -15.638 1.00 93.31 271 LYS A C 1
ATOM 2140 O O . LYS A 1 271 ? 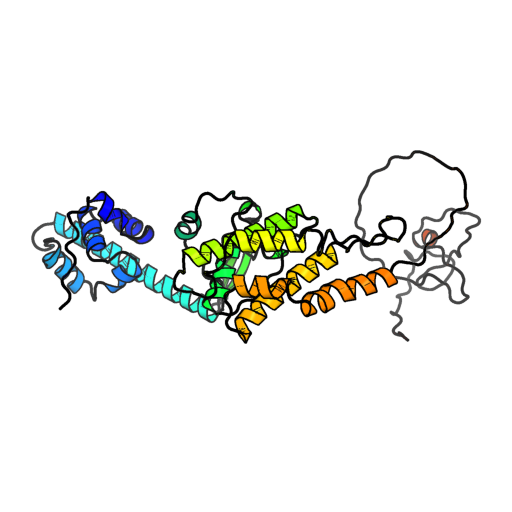-0.804 0.019 -15.636 1.00 93.31 271 LYS A O 1
ATOM 2145 N N . ARG A 1 272 ? 1.193 -0.605 -16.464 1.00 92.44 272 ARG A N 1
ATOM 2146 C CA . ARG A 1 272 ? 0.638 -1.596 -17.384 1.00 92.44 272 ARG A CA 1
ATOM 2147 C C . ARG A 1 272 ? 0.040 -2.784 -16.634 1.00 92.44 272 ARG A C 1
ATOM 2149 O O . ARG A 1 272 ? -1.034 -3.220 -17.031 1.00 92.44 272 ARG A O 1
ATOM 2156 N N . ALA A 1 273 ? 0.679 -3.258 -15.567 1.00 92.94 273 ALA A N 1
ATOM 2157 C CA . ALA A 1 273 ? 0.147 -4.332 -14.728 1.00 92.94 273 ALA A CA 1
ATOM 2158 C C . ALA A 1 273 ? -1.236 -3.967 -14.172 1.00 92.94 273 ALA A C 1
ATOM 2160 O O . ALA A 1 273 ? -2.199 -4.688 -14.407 1.00 92.94 273 ALA A O 1
ATOM 2161 N N . TYR A 1 274 ? -1.381 -2.785 -13.568 1.00 91.38 274 TYR A N 1
ATOM 2162 C CA . TYR A 1 274 ? -2.681 -2.330 -13.062 1.00 91.38 274 TYR A CA 1
ATOM 2163 C C . TYR A 1 274 ? -3.719 -2.119 -14.172 1.00 91.38 274 TYR A C 1
ATOM 2165 O O . TYR A 1 274 ? -4.884 -2.472 -14.011 1.00 91.38 274 TYR A O 1
ATOM 2173 N N . SER A 1 275 ? -3.304 -1.626 -15.344 1.00 91.12 275 SER A N 1
ATOM 2174 C CA . SER A 1 275 ? -4.193 -1.563 -16.509 1.00 91.12 275 SER A CA 1
ATOM 2175 C C . SER A 1 275 ? -4.707 -2.947 -16.912 1.00 91.12 275 SER A C 1
ATOM 2177 O O . SER A 1 275 ? -5.878 -3.052 -17.257 1.00 91.12 275 SER A O 1
ATOM 2179 N N . LEU A 1 276 ? -3.871 -3.988 -16.862 1.00 91.88 276 LEU A N 1
ATOM 2180 C CA . LEU A 1 276 ? -4.269 -5.359 -17.192 1.00 91.88 276 LEU A CA 1
ATOM 2181 C C . LEU A 1 276 ? -5.203 -5.961 -16.136 1.00 91.88 276 LEU A C 1
ATOM 2183 O O . LEU A 1 276 ? -6.145 -6.658 -16.504 1.00 91.88 276 LEU A O 1
ATOM 2187 N N . MET A 1 277 ? -5.011 -5.643 -14.853 1.00 89.81 277 MET A N 1
ATOM 2188 C CA . MET A 1 277 ? -5.969 -6.019 -13.803 1.00 89.81 277 MET A CA 1
ATOM 2189 C C . MET A 1 277 ? -7.354 -5.418 -14.070 1.00 89.81 277 MET A C 1
ATOM 2191 O O . MET A 1 277 ? -8.371 -6.096 -13.955 1.00 89.81 277 MET A O 1
ATOM 2195 N N . LEU A 1 278 ? -7.407 -4.151 -14.490 1.00 88.25 278 LEU A N 1
ATOM 2196 C CA . LEU A 1 278 ? -8.674 -3.478 -14.774 1.00 88.25 278 LEU A CA 1
ATOM 2197 C C . LEU A 1 278 ? -9.340 -3.986 -16.058 1.00 88.25 278 LEU A C 1
ATOM 2199 O O . LEU A 1 278 ? -10.541 -4.243 -16.052 1.00 88.25 278 LEU A O 1
ATOM 2203 N N . THR A 1 279 ? -8.589 -4.132 -17.154 1.00 89.62 279 THR A N 1
ATOM 2204 C CA . THR A 1 279 ? -9.167 -4.477 -18.464 1.00 89.62 279 THR A CA 1
ATOM 2205 C C . THR A 1 279 ? -9.403 -5.969 -18.648 1.00 89.62 279 THR A C 1
ATOM 2207 O O . THR A 1 279 ? -10.388 -6.353 -19.266 1.00 89.62 279 THR A O 1
ATOM 2210 N N . GLU A 1 280 ? -8.493 -6.811 -18.154 1.00 88.94 280 GLU A N 1
ATOM 2211 C CA . GLU A 1 280 ? -8.520 -8.263 -18.372 1.00 88.94 280 GLU A CA 1
ATOM 2212 C C . GLU A 1 280 ? -8.891 -9.050 -17.106 1.00 88.94 280 GLU A C 1
ATOM 2214 O O . GLU A 1 280 ? -8.952 -10.274 -17.164 1.00 88.94 280 GLU A O 1
ATOM 2219 N N . ARG A 1 281 ? -9.139 -8.372 -15.970 1.00 86.31 281 ARG A N 1
ATOM 2220 C CA . ARG A 1 281 ? -9.449 -9.005 -14.669 1.00 86.31 281 ARG A CA 1
ATOM 2221 C C . ARG A 1 281 ? -8.402 -10.036 -14.239 1.00 86.31 281 ARG A C 1
ATOM 2223 O O . ARG A 1 281 ? -8.716 -11.017 -13.573 1.00 86.31 281 ARG A O 1
ATOM 2230 N N . LEU A 1 282 ? -7.147 -9.812 -14.628 1.00 89.62 282 LEU A N 1
ATOM 2231 C CA . LEU A 1 282 ? -6.029 -10.629 -14.175 1.00 89.62 282 LEU A CA 1
ATOM 2232 C C . LEU A 1 282 ? -5.696 -10.313 -12.717 1.00 89.62 282 LEU A C 1
ATOM 2234 O O . LEU A 1 282 ? -5.803 -9.167 -12.280 1.00 89.62 282 LEU A O 1
ATOM 2238 N N . MET A 1 283 ? -5.230 -11.328 -11.997 1.00 90.94 283 MET A N 1
ATOM 2239 C CA . MET A 1 283 ? -4.620 -11.162 -10.679 1.00 90.94 283 MET A CA 1
ATOM 2240 C C . MET A 1 283 ? -3.298 -10.381 -10.803 1.00 90.94 283 MET A C 1
ATOM 2242 O O . MET A 1 283 ? -2.677 -10.359 -11.872 1.00 90.94 283 MET A O 1
ATOM 2246 N N . LEU A 1 284 ? -2.877 -9.698 -9.737 1.00 90.62 284 LEU A N 1
ATOM 2247 C CA . LEU A 1 284 ? -1.765 -8.746 -9.773 1.00 90.62 284 LEU A CA 1
ATOM 2248 C C . LEU A 1 284 ? -0.433 -9.390 -10.184 1.00 90.62 284 LEU A C 1
ATOM 2250 O O . LEU A 1 284 ? 0.294 -8.810 -10.990 1.00 90.62 284 LEU A O 1
ATOM 2254 N N . GLY A 1 285 ? -0.104 -10.574 -9.671 1.00 90.25 285 GLY A N 1
ATOM 2255 C CA . GLY A 1 285 ? 1.121 -11.295 -10.019 1.00 90.25 285 GLY A CA 1
ATOM 2256 C C . GLY A 1 285 ? 1.182 -11.667 -11.504 1.00 90.25 285 GLY A C 1
ATOM 2257 O O . GLY A 1 285 ? 2.160 -11.352 -12.187 1.00 90.25 285 GLY A O 1
ATOM 2258 N N . ALA A 1 286 ? 0.108 -12.252 -12.034 1.00 92.25 286 ALA A N 1
ATOM 2259 C CA . ALA A 1 286 ? -0.039 -12.602 -13.444 1.00 92.25 286 ALA A CA 1
ATOM 2260 C C . ALA A 1 286 ? -0.037 -11.359 -14.348 1.00 92.25 286 ALA A C 1
ATOM 2262 O O . ALA A 1 286 ? 0.596 -11.346 -15.409 1.00 92.25 286 ALA A O 1
ATOM 2263 N N . ALA A 1 287 ? -0.708 -10.287 -13.919 1.00 93.31 287 ALA A N 1
ATOM 2264 C CA . ALA A 1 287 ? -0.729 -9.012 -14.623 1.00 93.31 287 ALA A CA 1
ATOM 2265 C C . ALA A 1 287 ? 0.666 -8.375 -14.684 1.00 93.31 287 ALA A C 1
ATOM 2267 O O . ALA A 1 287 ? 1.058 -7.856 -15.732 1.00 93.31 287 ALA A O 1
ATOM 2268 N N . LEU A 1 288 ? 1.433 -8.445 -13.593 1.00 93.56 288 LEU A N 1
ATOM 2269 C CA . LEU A 1 288 ? 2.804 -7.946 -13.526 1.00 93.56 288 LEU A CA 1
ATOM 2270 C C . LEU A 1 288 ? 3.717 -8.748 -14.465 1.00 93.56 288 LEU A C 1
ATOM 2272 O O . LEU A 1 288 ? 4.425 -8.150 -15.280 1.00 93.56 288 LEU A O 1
ATOM 2276 N N . GLU A 1 289 ? 3.610 -10.081 -14.452 1.00 93.81 289 GLU A N 1
ATOM 2277 C CA . GLU A 1 289 ? 4.383 -10.957 -15.338 1.00 93.81 289 GLU A CA 1
ATOM 2278 C C . GLU A 1 289 ? 4.093 -10.696 -16.822 1.00 93.81 289 GLU A C 1
ATOM 2280 O O . GLU A 1 289 ? 5.012 -10.587 -17.643 1.00 93.81 289 GLU A O 1
ATOM 2285 N N . LYS A 1 290 ? 2.817 -10.509 -17.171 1.00 93.69 290 LYS A N 1
ATOM 2286 C CA . LYS A 1 290 ? 2.405 -10.135 -18.528 1.00 93.69 290 LYS A CA 1
ATOM 2287 C C . LYS A 1 290 ? 2.878 -8.726 -18.902 1.00 93.69 290 LYS A C 1
ATOM 2289 O O . LYS A 1 290 ? 3.242 -8.489 -20.055 1.00 93.69 290 LYS A O 1
ATOM 2294 N N . ALA A 1 291 ? 2.911 -7.793 -17.950 1.00 93.88 291 ALA A N 1
ATOM 2295 C CA . ALA A 1 291 ? 3.310 -6.411 -18.189 1.00 93.88 291 ALA A CA 1
ATOM 2296 C C . ALA A 1 291 ? 4.800 -6.261 -18.527 1.00 93.88 291 ALA A C 1
ATOM 2298 O O . ALA A 1 291 ? 5.119 -5.559 -19.490 1.00 93.88 291 ALA A O 1
ATOM 2299 N N . TRP A 1 292 ? 5.710 -6.916 -17.793 1.00 92.00 292 TRP A N 1
ATOM 2300 C CA . TRP A 1 292 ? 7.154 -6.771 -18.044 1.00 92.00 292 TRP A CA 1
ATOM 2301 C C . TRP A 1 292 ? 7.642 -7.571 -19.259 1.00 92.00 292 TRP A C 1
ATOM 2303 O O . TRP A 1 292 ? 8.625 -7.179 -19.894 1.00 92.00 292 TRP A O 1
ATOM 2313 N N . LYS A 1 293 ? 6.943 -8.660 -19.613 1.00 92.50 293 LYS A N 1
ATOM 2314 C CA . LYS A 1 293 ? 7.178 -9.444 -20.839 1.00 92.50 293 LYS A CA 1
ATOM 2315 C C . LYS A 1 293 ? 6.605 -8.781 -22.094 1.00 92.50 293 LYS A C 1
ATOM 2317 O O . LYS A 1 293 ? 6.914 -9.214 -23.198 1.00 92.50 293 LYS A O 1
ATOM 2322 N N . CYS A 1 294 ? 5.774 -7.749 -21.944 1.00 91.94 294 CYS A N 1
ATOM 2323 C CA . CYS A 1 294 ? 5.092 -7.098 -23.055 1.00 91.94 294 CYS A CA 1
ATOM 2324 C C . CYS A 1 294 ? 6.086 -6.331 -23.955 1.00 91.94 294 CYS A C 1
ATOM 2326 O O . CYS A 1 294 ? 6.638 -5.314 -23.514 1.00 91.94 294 CYS A O 1
ATOM 2328 N N . PRO A 1 295 ? 6.283 -6.748 -25.225 1.00 90.81 295 PRO A N 1
ATOM 2329 C CA . PRO A 1 295 ? 7.241 -6.098 -26.119 1.00 90.81 295 PRO A CA 1
ATOM 2330 C C . PRO A 1 295 ? 6.884 -4.636 -26.380 1.00 90.81 295 PRO A C 1
ATOM 2332 O O . PRO A 1 295 ? 7.752 -3.774 -26.342 1.00 90.81 295 PRO A O 1
ATOM 2335 N N . THR A 1 296 ? 5.594 -4.326 -26.529 1.00 91.69 296 THR A N 1
ATOM 2336 C CA . THR A 1 296 ? 5.124 -2.961 -26.809 1.00 91.69 296 THR A CA 1
ATOM 2337 C C . THR A 1 296 ? 5.397 -2.001 -25.651 1.00 91.69 296 THR A C 1
ATOM 2339 O O . THR A 1 296 ? 5.785 -0.851 -25.874 1.00 91.69 296 THR A O 1
ATOM 2342 N N . THR A 1 297 ? 5.262 -2.459 -24.400 1.00 91.44 297 THR A N 1
ATOM 2343 C CA . THR A 1 297 ? 5.642 -1.667 -23.221 1.00 91.44 297 THR A CA 1
ATOM 2344 C C . THR A 1 297 ? 7.136 -1.367 -23.241 1.00 91.44 297 THR A C 1
ATOM 2346 O O . THR A 1 297 ? 7.517 -0.209 -23.046 1.00 91.44 297 THR A O 1
ATOM 2349 N N . LYS A 1 298 ? 7.965 -2.379 -23.531 1.00 91.56 298 LYS A N 1
ATOM 2350 C CA . LYS A 1 298 ? 9.425 -2.253 -23.620 1.00 91.56 298 LYS A CA 1
ATOM 2351 C C . LYS A 1 298 ? 9.855 -1.330 -24.758 1.00 91.56 298 LYS A C 1
ATOM 2353 O O . LYS A 1 298 ? 10.664 -0.429 -24.555 1.00 91.56 298 LYS A O 1
ATOM 2358 N N . GLU A 1 299 ? 9.289 -1.491 -25.943 1.00 90.69 299 GLU A N 1
ATOM 2359 C CA . GLU A 1 299 ? 9.611 -0.675 -27.111 1.00 90.69 299 GLU A CA 1
ATOM 2360 C C . GLU A 1 299 ? 9.280 0.797 -26.887 1.00 90.69 299 GLU A C 1
ATOM 2362 O O . GLU A 1 299 ? 10.127 1.668 -27.098 1.00 90.69 299 GLU A O 1
ATOM 2367 N N . ARG A 1 300 ? 8.066 1.083 -26.406 1.00 90.94 300 ARG A N 1
ATOM 2368 C CA . ARG A 1 300 ? 7.565 2.450 -26.247 1.00 90.94 300 ARG A CA 1
ATOM 2369 C C . ARG A 1 300 ? 8.229 3.204 -25.098 1.00 90.94 300 ARG A C 1
ATOM 2371 O O . ARG A 1 300 ? 8.491 4.396 -25.234 1.00 90.94 300 ARG A O 1
ATOM 2378 N N . HIS A 1 301 ? 8.482 2.534 -23.974 1.00 90.69 301 HIS A N 1
ATOM 2379 C CA . HIS A 1 301 ? 8.930 3.191 -22.740 1.00 90.69 301 HIS A CA 1
ATOM 2380 C C . HIS A 1 301 ? 10.415 2.982 -22.430 1.00 90.69 301 HIS A C 1
ATOM 2382 O O . HIS A 1 301 ? 10.937 3.673 -21.561 1.00 90.69 301 HIS A O 1
ATOM 2388 N N . PHE A 1 302 ? 11.103 2.075 -23.132 1.00 91.31 302 PHE A N 1
ATOM 2389 C CA . PHE A 1 302 ? 12.518 1.793 -22.894 1.00 91.31 302 PHE A CA 1
ATOM 2390 C C . PHE A 1 302 ? 13.369 1.871 -24.165 1.00 91.31 302 PHE A C 1
ATOM 2392 O O . PHE A 1 302 ? 14.209 2.761 -24.262 1.00 91.31 302 PHE A O 1
ATOM 2399 N N . ILE A 1 303 ? 13.127 1.021 -25.168 1.00 90.19 303 ILE A N 1
ATOM 2400 C CA . ILE A 1 303 ? 13.990 0.935 -26.365 1.00 90.19 303 ILE A CA 1
ATOM 2401 C C . ILE A 1 303 ? 13.953 2.225 -27.190 1.00 90.19 303 ILE A C 1
ATOM 2403 O O . ILE A 1 303 ? 15.005 2.768 -27.525 1.00 90.19 303 ILE A O 1
ATOM 2407 N N . THR A 1 304 ? 12.763 2.757 -27.483 1.00 88.88 304 THR A N 1
ATOM 2408 C CA . THR A 1 304 ? 12.626 3.984 -28.286 1.00 88.88 304 THR A CA 1
ATOM 2409 C C . THR A 1 304 ? 13.258 5.187 -27.577 1.00 88.88 304 THR A C 1
ATOM 2411 O O . THR A 1 304 ? 14.086 5.863 -28.191 1.00 88.88 304 THR A O 1
ATOM 2414 N N . PRO A 1 305 ? 12.974 5.454 -26.283 1.00 87.19 305 PRO A N 1
ATOM 2415 C CA . PRO A 1 305 ? 13.682 6.500 -25.552 1.00 87.19 305 PRO A CA 1
ATOM 2416 C C . PRO A 1 305 ? 15.198 6.286 -25.489 1.00 87.19 305 PRO A C 1
ATOM 2418 O O . PRO A 1 305 ? 15.931 7.256 -25.654 1.00 87.19 305 PRO A O 1
ATOM 2421 N N . LEU A 1 306 ? 15.679 5.051 -25.303 1.00 86.62 306 LEU A N 1
ATOM 2422 C CA . LEU A 1 306 ? 17.112 4.733 -25.253 1.00 86.62 306 LEU A CA 1
ATOM 2423 C C . LEU A 1 306 ? 17.819 5.057 -26.579 1.00 86.62 306 LEU A C 1
ATOM 2425 O O . LEU A 1 306 ? 18.878 5.692 -26.578 1.00 86.62 306 LEU A O 1
ATOM 2429 N N . ALA A 1 307 ? 17.198 4.687 -27.702 1.00 83.62 307 ALA A N 1
ATOM 2430 C CA . ALA A 1 307 ? 17.690 4.966 -29.050 1.00 83.62 307 ALA A CA 1
ATOM 2431 C C . ALA A 1 307 ? 17.627 6.459 -29.418 1.00 83.62 307 ALA A C 1
ATOM 2433 O O . ALA A 1 307 ? 18.428 6.949 -30.209 1.00 83.62 307 ALA A O 1
ATOM 2434 N N . LEU A 1 308 ? 16.685 7.217 -28.853 1.00 81.56 308 LEU A N 1
ATOM 2435 C CA . LEU A 1 308 ? 16.652 8.676 -29.004 1.00 81.56 308 LEU A CA 1
ATOM 2436 C C . LEU A 1 308 ? 17.666 9.371 -28.086 1.00 81.56 308 LEU A C 1
ATOM 2438 O O . LEU A 1 308 ? 18.177 10.436 -28.432 1.00 81.56 308 LEU A O 1
ATOM 2442 N N . TYR A 1 309 ? 17.969 8.776 -26.930 1.00 73.50 309 TYR A N 1
ATOM 2443 C CA . TYR A 1 309 ? 18.970 9.285 -25.996 1.00 73.50 309 TYR A CA 1
ATOM 2444 C C . TYR A 1 309 ? 20.380 9.194 -26.584 1.00 73.50 309 TYR A C 1
ATOM 2446 O O . TYR A 1 309 ? 21.157 10.138 -26.454 1.00 73.50 309 TYR A O 1
ATOM 2454 N N . SER A 1 310 ? 20.682 8.101 -27.292 1.00 64.62 310 SER A N 1
ATOM 2455 C CA . SER A 1 310 ? 21.966 7.906 -27.977 1.00 64.62 310 SER A CA 1
ATOM 2456 C C . SER A 1 310 ? 22.234 8.994 -29.018 1.00 64.62 310 SER A C 1
ATOM 2458 O O . SER A 1 310 ? 23.336 9.522 -29.088 1.00 64.62 310 SER A O 1
ATOM 2460 N N . LYS A 1 311 ? 21.194 9.428 -29.741 1.00 58.72 311 LYS A N 1
ATOM 2461 C CA . LYS A 1 311 ? 21.273 10.514 -30.731 1.00 58.72 311 LYS A CA 1
ATOM 2462 C C . LYS A 1 311 ? 21.450 11.908 -30.119 1.00 58.72 311 LYS A C 1
ATOM 2464 O O . LYS A 1 311 ? 21.787 12.839 -30.843 1.00 58.72 311 LYS A O 1
ATOM 2469 N N . ARG A 1 312 ? 21.205 12.081 -28.812 1.00 59.31 312 ARG A N 1
ATOM 2470 C CA . ARG A 1 312 ? 21.393 13.365 -28.103 1.00 59.31 312 ARG A CA 1
ATOM 2471 C C . ARG A 1 312 ? 22.783 13.522 -27.476 1.00 59.31 312 ARG A C 1
ATOM 2473 O O . ARG A 1 312 ? 23.149 14.645 -27.139 1.00 59.31 312 ARG A O 1
ATOM 2480 N N . ALA A 1 313 ? 23.561 12.448 -27.342 1.00 49.00 313 ALA A N 1
ATOM 2481 C CA . ALA A 1 313 ? 24.997 12.525 -27.078 1.00 49.00 313 ALA A CA 1
ATOM 2482 C C . ALA A 1 313 ? 25.698 12.623 -28.448 1.00 49.00 313 ALA A C 1
ATOM 2484 O O . ALA A 1 313 ? 25.861 11.619 -29.122 1.00 49.00 313 ALA A O 1
ATOM 2485 N N . TYR A 1 314 ? 26.037 13.790 -29.004 1.00 41.16 314 TYR A N 1
ATOM 2486 C CA . TYR A 1 314 ? 26.961 14.804 -28.484 1.00 41.16 314 TYR A CA 1
ATOM 2487 C C . TYR A 1 314 ? 26.956 16.040 -29.441 1.00 41.16 314 TYR A C 1
ATOM 2489 O O . TYR A 1 314 ? 26.474 15.936 -30.568 1.00 41.16 314 TYR A O 1
ATOM 2497 N N . PRO A 1 315 ? 27.613 17.165 -29.092 1.00 39.12 315 PRO A N 1
ATOM 2498 C CA . PRO A 1 315 ? 28.812 17.489 -29.868 1.00 39.12 315 PRO A CA 1
ATOM 2499 C C . PRO A 1 315 ? 30.032 17.271 -28.994 1.00 39.12 315 PRO A C 1
ATOM 2501 O O . PRO A 1 315 ? 30.253 17.997 -28.019 1.00 39.12 315 PRO A O 1
ATOM 2504 N N . GLN A 1 316 ? 30.785 16.214 -29.309 1.00 44.69 316 GLN A N 1
ATOM 2505 C CA . GLN A 1 316 ? 32.056 15.925 -28.668 1.00 44.69 316 GLN A CA 1
ATOM 2506 C C . GLN A 1 316 ? 32.893 17.180 -28.814 1.00 44.69 316 GLN A C 1
ATOM 2508 O O . GLN A 1 316 ? 33.208 17.598 -29.926 1.00 44.69 316 GLN A O 1
ATOM 2513 N N . ASN A 1 317 ? 33.254 17.786 -27.687 1.00 35.22 317 ASN A N 1
ATOM 2514 C CA . ASN A 1 317 ? 34.363 18.717 -27.652 1.00 35.22 317 ASN A CA 1
ATOM 2515 C C . ASN A 1 317 ? 35.630 17.881 -27.857 1.00 35.22 317 ASN A C 1
ATOM 2517 O O . ASN A 1 317 ? 36.319 17.513 -26.907 1.00 35.22 317 ASN A O 1
ATOM 2521 N N . ASN A 1 318 ? 35.855 17.482 -29.107 1.00 38.91 318 ASN A N 1
ATOM 2522 C CA . ASN A 1 318 ? 37.069 16.838 -29.542 1.00 38.91 318 ASN A CA 1
ATOM 2523 C C . ASN A 1 318 ? 38.124 17.935 -29.652 1.00 38.91 318 ASN A C 1
ATOM 2525 O O . ASN A 1 318 ? 38.327 18.525 -30.707 1.00 38.91 318 ASN A O 1
ATOM 2529 N N . ASN A 1 319 ? 38.740 18.255 -28.520 1.00 34.66 319 ASN A N 1
ATOM 2530 C CA . ASN A 1 319 ? 39.960 19.042 -28.489 1.00 34.66 319 ASN A CA 1
ATOM 2531 C C . ASN A 1 319 ? 41.043 18.211 -27.798 1.00 34.66 319 ASN A C 1
ATOM 2533 O O . ASN A 1 319 ? 41.571 18.560 -26.744 1.00 34.66 319 ASN A O 1
ATOM 2537 N N . GLN A 1 320 ? 41.359 17.066 -28.409 1.00 39.16 320 GLN A N 1
ATOM 2538 C CA . GLN A 1 320 ? 42.668 16.440 -28.266 1.00 39.16 320 GLN A CA 1
ATOM 2539 C C . GLN A 1 320 ? 43.697 17.311 -28.994 1.00 39.16 320 GLN A C 1
ATOM 2541 O O . GLN A 1 320 ? 44.116 17.007 -30.104 1.00 39.16 320 GLN A O 1
ATOM 2546 N N . ASN A 1 321 ? 44.056 18.442 -28.388 1.00 43.75 321 ASN A N 1
ATOM 2547 C CA . ASN A 1 321 ? 45.349 19.079 -28.604 1.00 43.75 321 ASN A CA 1
ATOM 2548 C C . ASN A 1 321 ? 45.574 20.162 -27.545 1.00 43.75 321 ASN A C 1
ATOM 2550 O O . ASN A 1 321 ? 45.149 21.301 -27.707 1.00 43.75 321 ASN A O 1
ATOM 2554 N N . ALA A 1 322 ? 46.232 19.796 -26.447 1.00 32.59 322 ALA A N 1
ATOM 2555 C CA . ALA A 1 322 ? 47.094 20.694 -25.679 1.00 32.59 322 ALA A CA 1
ATOM 2556 C C . ALA A 1 322 ? 47.792 19.880 -24.589 1.00 32.59 322 ALA A C 1
ATOM 2558 O O . ALA A 1 322 ? 47.155 19.360 -23.673 1.00 32.59 322 ALA A O 1
ATOM 2559 N N . GLY A 1 323 ? 49.110 19.757 -24.723 1.00 32.41 323 GLY A N 1
ATOM 2560 C CA . GLY A 1 323 ? 49.967 19.138 -23.728 1.00 32.41 323 GLY A CA 1
ATOM 2561 C C . GLY A 1 323 ? 49.946 19.856 -22.376 1.00 32.41 323 GLY A C 1
ATOM 2562 O O . GLY A 1 323 ? 49.545 21.010 -22.256 1.00 32.41 323 GLY A O 1
ATOM 2563 N N . ASN A 1 324 ? 50.411 19.107 -21.377 1.00 41.12 324 ASN A N 1
ATOM 2564 C CA . ASN A 1 324 ? 50.968 19.530 -20.095 1.00 41.12 324 ASN A CA 1
ATOM 2565 C C . ASN A 1 324 ? 50.552 20.902 -19.548 1.00 41.12 324 ASN A C 1
ATOM 2567 O O . ASN A 1 324 ? 51.191 21.905 -19.857 1.00 41.12 324 ASN A O 1
ATOM 2571 N N . TRP A 1 325 ? 49.690 20.898 -18.526 1.00 25.39 325 TRP A N 1
ATOM 2572 C CA . TRP A 1 325 ? 50.012 21.651 -17.312 1.00 25.39 325 TRP A CA 1
ATOM 2573 C C . TRP A 1 325 ? 49.250 21.137 -16.082 1.00 25.39 325 TRP A C 1
ATOM 2575 O O . TRP A 1 325 ? 48.028 21.221 -15.997 1.00 25.39 325 TRP A O 1
ATOM 2585 N N . ASN A 1 326 ? 49.997 20.605 -15.116 1.00 37.91 326 ASN A N 1
ATOM 2586 C CA . ASN A 1 326 ? 49.551 20.367 -13.743 1.00 37.91 326 ASN A CA 1
ATOM 2587 C C . ASN A 1 326 ? 49.771 21.678 -12.961 1.00 37.91 326 ASN A C 1
ATOM 2589 O O . ASN A 1 326 ? 50.811 22.307 -13.172 1.00 37.91 326 ASN A O 1
ATOM 2593 N N . PRO A 1 327 ? 48.879 22.085 -12.037 1.00 42.75 327 PRO A N 1
ATOM 2594 C CA . PRO A 1 327 ? 49.207 21.811 -10.640 1.00 42.75 327 PRO A CA 1
ATOM 2595 C C . PRO A 1 327 ? 48.004 21.632 -9.691 1.00 42.75 327 PRO A C 1
ATOM 2597 O O . PRO A 1 327 ? 46.967 22.288 -9.767 1.00 42.75 327 PRO A O 1
ATOM 2600 N N . LYS A 1 328 ? 48.252 20.778 -8.694 1.00 34.47 328 LYS A N 1
ATOM 2601 C CA . LYS A 1 328 ? 47.767 20.822 -7.302 1.00 34.47 328 LYS A CA 1
ATOM 2602 C C . LYS A 1 328 ? 47.116 22.145 -6.852 1.00 34.47 328 LYS A C 1
ATOM 2604 O O . LYS A 1 328 ? 47.766 23.185 -6.832 1.00 34.47 328 LYS A O 1
ATOM 2609 N N . GLY A 1 329 ? 45.923 22.034 -6.259 1.00 29.09 329 GLY A N 1
ATOM 2610 C CA . GLY A 1 329 ? 45.343 23.052 -5.375 1.00 29.09 329 GLY A CA 1
ATOM 2611 C C . GLY A 1 329 ? 44.038 22.600 -4.708 1.00 29.09 329 GLY A C 1
ATOM 2612 O O . GLY A 1 329 ? 42.982 22.617 -5.327 1.00 29.09 329 GLY A O 1
ATOM 2613 N N . LYS A 1 330 ? 44.118 22.184 -3.437 1.00 31.89 330 LYS A N 1
ATOM 2614 C CA . LYS A 1 330 ? 42.992 21.877 -2.530 1.00 31.89 330 LYS A CA 1
ATOM 2615 C C . LYS A 1 330 ? 42.100 23.112 -2.301 1.00 31.89 330 LYS A C 1
ATOM 2617 O O . LYS A 1 330 ? 42.635 24.195 -2.095 1.00 31.89 330 LYS A O 1
ATOM 2622 N N . GLY A 1 331 ? 40.781 22.933 -2.148 1.00 28.89 331 GLY A N 1
ATOM 2623 C CA . GLY A 1 331 ? 39.928 23.962 -1.527 1.00 28.89 331 GLY A CA 1
ATOM 2624 C C . GLY A 1 331 ? 38.418 23.698 -1.555 1.00 28.89 331 GLY A C 1
ATOM 2625 O O . GLY A 1 331 ? 37.792 23.772 -2.601 1.00 28.89 331 GLY A O 1
ATOM 2626 N N . LYS A 1 332 ? 37.849 23.414 -0.377 1.00 30.30 332 LYS A N 1
ATOM 2627 C CA . LYS A 1 332 ? 36.424 23.209 -0.039 1.00 30.30 332 LYS A CA 1
ATOM 2628 C C . LYS A 1 332 ? 35.529 24.443 -0.294 1.00 30.30 332 LYS A C 1
ATOM 2630 O O . LYS A 1 332 ? 36.000 25.562 -0.142 1.00 30.30 332 LYS A O 1
ATOM 2635 N N . GLY A 1 333 ? 34.208 24.227 -0.410 1.00 29.25 333 GLY A N 1
ATOM 2636 C CA . GLY A 1 333 ? 33.218 25.103 0.255 1.00 29.25 333 GLY A CA 1
ATOM 2637 C C . GLY A 1 333 ? 31.978 25.528 -0.546 1.00 29.25 333 GLY A C 1
ATOM 2638 O O . GLY A 1 333 ? 32.073 26.288 -1.499 1.00 29.25 333 GLY A O 1
ATOM 2639 N N . LYS A 1 334 ? 30.801 25.078 -0.085 1.00 38.72 334 LYS A N 1
ATOM 2640 C CA . LYS A 1 334 ? 29.434 25.470 -0.491 1.00 38.72 334 LYS A CA 1
ATOM 2641 C C . LYS A 1 334 ? 29.163 26.979 -0.337 1.00 38.72 334 LYS A C 1
ATOM 2643 O O . LYS A 1 334 ? 29.600 27.560 0.647 1.00 38.72 334 LYS A O 1
ATOM 2648 N N . SER A 1 335 ? 28.271 27.541 -1.165 1.00 27.38 335 SER A N 1
ATOM 2649 C CA . SER A 1 335 ? 27.250 28.509 -0.710 1.00 27.38 335 SER A CA 1
ATOM 2650 C C . SER A 1 335 ? 26.165 28.754 -1.772 1.00 27.38 335 SER A C 1
ATOM 2652 O O . SER A 1 335 ? 26.465 29.043 -2.928 1.00 27.38 335 SER A O 1
ATOM 2654 N N . LYS A 1 336 ? 24.896 28.651 -1.352 1.00 39.47 336 LYS A N 1
ATOM 2655 C CA . LYS A 1 336 ? 23.711 29.163 -2.057 1.00 39.47 336 LYS A CA 1
ATOM 2656 C C . LYS A 1 336 ? 23.783 30.696 -2.091 1.00 39.47 336 LYS A C 1
ATOM 2658 O O . LYS A 1 336 ? 23.865 31.310 -1.031 1.00 39.47 336 LYS A O 1
ATOM 2663 N N . SER A 1 337 ? 23.620 31.325 -3.257 1.00 28.47 337 SER A N 1
ATOM 2664 C CA . SER A 1 337 ? 23.238 32.743 -3.323 1.00 28.47 337 SER A CA 1
ATOM 2665 C C . SER A 1 337 ? 22.023 32.964 -4.218 1.00 28.47 337 SER A C 1
ATOM 2667 O O . SER A 1 337 ? 21.936 32.422 -5.317 1.00 28.47 337 SER A O 1
ATOM 2669 N N . LYS A 1 338 ? 21.113 33.780 -3.682 1.00 28.23 338 LYS A N 1
ATOM 2670 C CA . LYS A 1 338 ? 19.848 34.287 -4.221 1.00 28.23 338 LYS A CA 1
ATOM 2671 C C . LYS A 1 338 ? 19.904 34.684 -5.702 1.00 28.23 338 LYS A C 1
ATOM 2673 O O . LYS A 1 338 ? 20.921 35.171 -6.188 1.00 28.23 338 LYS A O 1
ATOM 2678 N N . GLY A 1 339 ? 18.765 34.493 -6.372 1.00 35.72 339 GLY A N 1
ATOM 2679 C CA . GLY A 1 339 ? 18.553 34.728 -7.797 1.00 35.72 339 GLY A CA 1
ATOM 2680 C C . GLY A 1 339 ? 19.009 36.105 -8.277 1.00 35.72 339 GLY A C 1
ATOM 2681 O O . GLY A 1 339 ? 18.659 37.134 -7.703 1.00 35.72 339 GLY A O 1
ATOM 2682 N N . PHE A 1 340 ? 19.773 36.095 -9.365 1.00 33.66 340 PHE A N 1
ATOM 2683 C CA . PHE A 1 340 ? 20.122 37.274 -10.145 1.00 33.66 340 PHE A CA 1
ATOM 2684 C C . PHE A 1 340 ? 19.312 37.205 -11.443 1.00 33.66 340 PHE A C 1
ATOM 2686 O O . PHE A 1 340 ? 19.410 36.215 -12.171 1.00 33.66 340 PHE A O 1
ATOM 2693 N N . GLN A 1 341 ? 18.483 38.216 -11.722 1.00 44.59 341 GLN A N 1
ATOM 2694 C CA . GLN A 1 341 ? 17.788 38.324 -13.008 1.00 44.59 341 GLN A CA 1
ATOM 2695 C C . GLN A 1 341 ? 18.818 38.331 -14.149 1.00 44.59 341 GLN A C 1
ATOM 2697 O O . GLN A 1 341 ? 19.839 39.022 -14.089 1.00 44.59 341 GLN A O 1
ATOM 2702 N N . LYS A 1 342 ? 18.564 37.497 -15.159 1.00 42.97 342 LYS A N 1
ATOM 2703 C CA . LYS A 1 342 ? 19.476 37.159 -16.255 1.00 42.97 342 LYS A CA 1
ATOM 2704 C C . LYS A 1 342 ? 19.568 38.346 -17.232 1.00 42.97 342 LYS A C 1
ATOM 2706 O O . LYS A 1 342 ? 18.732 38.475 -18.113 1.00 42.97 342 LYS A O 1
ATOM 2711 N N . GLY A 1 343 ? 20.546 39.236 -17.045 1.00 57.41 343 GLY A N 1
ATOM 2712 C CA . GLY A 1 343 ? 20.895 40.268 -18.038 1.00 57.41 343 GLY A CA 1
ATOM 2713 C C . GLY A 1 343 ? 21.524 39.648 -19.294 1.00 57.41 343 GLY A C 1
ATOM 2714 O O . GLY A 1 343 ? 22.049 38.529 -19.227 1.00 57.41 343 GLY A O 1
ATOM 2715 N N . SER A 1 344 ? 21.483 40.348 -20.431 1.00 63.00 344 SER A N 1
ATOM 2716 C CA . SER A 1 344 ? 22.028 39.824 -21.691 1.00 63.00 344 SER A CA 1
ATOM 2717 C C . SER A 1 344 ? 23.562 39.702 -21.625 1.00 63.00 344 SER A C 1
ATOM 2719 O O . SER A 1 344 ? 24.251 40.442 -20.918 1.00 63.00 344 SER A O 1
ATOM 2721 N N . GLY A 1 345 ? 24.121 38.711 -22.325 1.00 68.62 345 GLY A N 1
ATOM 2722 C CA . GLY A 1 345 ? 25.574 38.481 -22.381 1.00 68.62 345 GLY A CA 1
ATOM 2723 C C . GLY A 1 345 ? 26.314 39.300 -23.436 1.00 68.62 345 GLY A C 1
ATOM 2724 O O . GLY A 1 345 ? 27.544 39.238 -23.514 1.00 68.62 345 GLY A O 1
ATOM 2725 N N . GLN A 1 346 ? 25.570 40.051 -24.242 1.00 80.81 346 GLN A N 1
ATOM 2726 C CA . GLN A 1 346 ? 26.059 40.735 -25.426 1.00 80.81 346 GLN A CA 1
ATOM 2727 C C . GLN A 1 346 ? 25.446 42.136 -25.482 1.00 80.81 346 GLN A C 1
ATOM 2729 O O . GLN A 1 346 ? 24.252 42.299 -25.226 1.00 80.81 346 GLN A O 1
ATOM 2734 N N . GLY A 1 347 ? 26.288 43.135 -25.739 1.00 78.19 347 GLY A N 1
ATOM 2735 C CA . GLY A 1 347 ? 25.860 44.520 -25.912 1.00 78.19 347 GLY A CA 1
ATOM 2736 C C . GLY A 1 347 ? 25.148 44.739 -27.254 1.00 78.19 347 GLY A C 1
ATOM 2737 O O . GLY A 1 347 ? 25.204 43.860 -28.117 1.00 78.19 347 GLY A O 1
ATOM 2738 N N . PRO A 1 348 ? 24.513 45.908 -27.446 1.00 76.62 348 PRO A N 1
ATOM 2739 C CA . PRO A 1 348 ? 23.761 46.243 -28.661 1.00 76.62 348 PRO A CA 1
ATOM 2740 C C . PRO A 1 348 ? 24.603 46.150 -29.944 1.00 76.62 348 PRO A C 1
ATOM 2742 O O . PRO A 1 348 ? 24.091 45.728 -30.974 1.00 76.62 348 PRO A O 1
ATOM 2745 N N . ASP A 1 349 ? 25.907 46.420 -29.854 1.00 75.81 349 ASP A N 1
ATOM 2746 C CA . ASP A 1 349 ? 26.841 46.354 -30.989 1.00 75.81 349 ASP A CA 1
ATOM 2747 C C . ASP A 1 349 ? 27.555 44.991 -31.113 1.00 75.81 349 ASP A C 1
ATOM 2749 O O . ASP A 1 349 ? 28.577 44.854 -31.782 1.00 75.81 349 ASP A O 1
ATOM 2753 N N . GLY A 1 350 ? 27.067 43.957 -30.420 1.00 76.81 350 GLY A N 1
ATOM 2754 C CA . GLY A 1 350 ? 27.630 42.608 -30.487 1.00 76.81 350 GLY A CA 1
ATOM 2755 C C . GLY A 1 350 ? 28.835 42.351 -29.568 1.00 76.81 350 GLY A C 1
ATOM 2756 O O . GLY A 1 350 ? 29.354 41.231 -29.544 1.00 76.81 350 GLY A O 1
ATOM 2757 N N . GLU A 1 351 ? 29.268 43.336 -28.776 1.00 82.00 351 GLU A N 1
ATOM 2758 C CA . GLU A 1 351 ? 30.384 43.200 -27.833 1.00 82.00 351 GLU A CA 1
ATOM 2759 C C . GLU A 1 351 ? 30.061 42.218 -26.691 1.00 82.00 351 GLU A C 1
ATOM 2761 O O . GLU A 1 351 ? 28.995 42.274 -26.073 1.00 82.00 351 GLU A O 1
ATOM 2766 N N . LYS A 1 352 ? 31.003 41.331 -26.344 1.00 86.75 352 LYS A N 1
ATOM 2767 C CA . LYS A 1 352 ? 30.841 40.408 -25.206 1.00 86.75 352 LYS A CA 1
ATOM 2768 C C . LYS A 1 352 ? 31.087 41.139 -23.888 1.00 86.75 352 LYS A C 1
ATOM 2770 O O . LYS A 1 352 ? 32.192 41.634 -23.642 1.00 86.75 352 LYS A O 1
ATOM 2775 N N . ILE A 1 353 ? 30.079 41.158 -23.019 1.00 87.38 353 ILE A N 1
ATOM 2776 C CA . ILE A 1 353 ? 30.106 41.920 -21.766 1.00 87.38 353 ILE A CA 1
ATOM 2777 C C . ILE A 1 353 ? 30.886 41.166 -20.680 1.00 87.38 353 ILE A C 1
ATOM 2779 O O . ILE A 1 353 ? 30.735 39.960 -20.482 1.00 87.38 353 ILE A O 1
ATOM 2783 N N . CYS A 1 354 ? 31.713 41.885 -19.918 1.00 88.12 354 CYS A N 1
ATOM 2784 C CA . CYS A 1 354 ? 32.468 41.308 -18.812 1.00 88.12 354 CYS A CA 1
ATOM 2785 C C . CYS A 1 354 ? 31.562 41.029 -17.597 1.00 88.12 354 CYS A C 1
ATOM 2787 O O . CYS A 1 354 ? 31.199 41.935 -16.840 1.00 88.12 354 CYS A O 1
ATOM 2789 N N . TYR A 1 355 ? 31.234 39.760 -17.343 1.00 88.12 355 TYR A N 1
ATOM 2790 C CA . TYR A 1 355 ? 30.457 39.368 -16.156 1.00 88.12 355 TYR A CA 1
ATOM 2791 C C . TYR A 1 355 ? 31.188 39.652 -14.837 1.00 88.12 355 TYR A C 1
ATOM 2793 O O . TYR A 1 355 ? 30.563 40.044 -13.853 1.00 88.12 355 TYR A O 1
ATOM 2801 N N . ARG A 1 356 ? 32.523 39.520 -14.813 1.00 85.12 356 ARG A N 1
ATOM 2802 C CA . ARG A 1 356 ? 33.332 39.846 -13.625 1.00 85.12 356 ARG A CA 1
ATOM 2803 C C . ARG A 1 356 ? 33.284 41.336 -13.303 1.00 85.12 356 ARG A C 1
ATOM 2805 O O . ARG A 1 356 ? 33.246 41.682 -12.129 1.00 85.12 356 ARG A O 1
ATOM 2812 N N . PHE A 1 357 ? 33.242 42.200 -14.318 1.00 87.44 357 PHE A N 1
ATOM 2813 C CA . PHE A 1 357 ? 33.065 43.640 -14.132 1.00 87.44 357 PHE A CA 1
ATOM 2814 C C . PHE A 1 357 ? 31.680 43.935 -13.555 1.00 87.44 357 PHE A C 1
ATOM 2816 O O . PHE A 1 357 ? 31.577 44.621 -12.547 1.00 87.44 357 PHE A O 1
ATOM 2823 N N . ASN A 1 358 ? 30.625 43.326 -14.105 1.00 84.38 358 ASN A N 1
ATOM 2824 C CA . ASN A 1 358 ? 29.261 43.497 -13.597 1.00 84.38 358 ASN A CA 1
ATOM 2825 C C . ASN A 1 358 ? 29.052 42.982 -12.166 1.00 84.38 358 ASN A C 1
ATOM 2827 O O . ASN A 1 358 ? 28.213 43.518 -11.448 1.00 84.38 358 ASN A O 1
ATOM 2831 N N . ALA A 1 359 ? 29.852 42.007 -11.734 1.00 85.00 359 ALA A N 1
ATOM 2832 C CA . ALA A 1 359 ? 29.909 41.541 -10.352 1.00 85.00 359 ALA A CA 1
ATOM 2833 C C . ALA A 1 359 ? 30.835 42.381 -9.441 1.00 85.00 359 ALA A C 1
ATOM 2835 O O . ALA A 1 359 ? 31.000 42.024 -8.277 1.00 85.00 359 ALA A O 1
ATOM 2836 N N . GLY A 1 360 ? 31.467 43.447 -9.953 1.00 82.62 360 GLY A N 1
ATOM 2837 C CA . GLY A 1 360 ? 32.393 44.313 -9.208 1.00 82.62 360 GLY A CA 1
ATOM 2838 C C . GLY A 1 360 ? 33.774 43.704 -8.932 1.00 8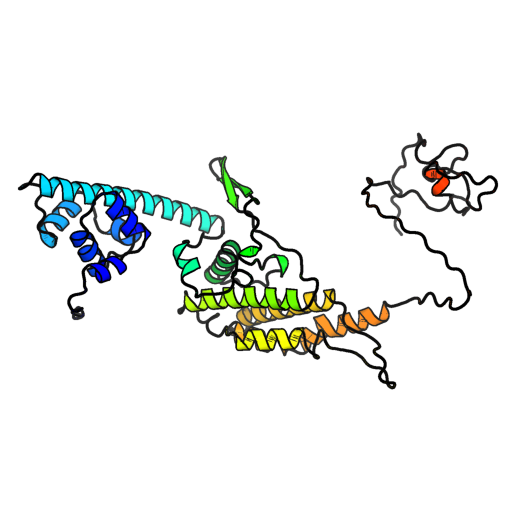2.62 360 GLY A C 1
ATOM 2839 O O . GLY A 1 360 ? 34.464 44.142 -8.023 1.00 82.62 360 GLY A O 1
ATOM 2840 N N . LYS A 1 361 ? 34.174 42.665 -9.676 1.00 86.44 361 LYS A N 1
ATOM 2841 C CA . LYS A 1 361 ? 35.352 41.814 -9.400 1.00 86.44 361 LYS A CA 1
ATOM 2842 C C . LYS A 1 361 ? 36.358 41.758 -10.559 1.00 86.44 361 LYS A C 1
ATOM 2844 O O . LYS A 1 361 ? 37.115 40.786 -10.674 1.00 86.44 361 LYS A O 1
ATOM 2849 N N . CYS A 1 362 ? 36.325 42.724 -11.480 1.00 85.75 362 CYS A N 1
ATOM 2850 C CA . CYS A 1 362 ? 37.274 42.784 -12.594 1.00 85.75 362 CYS A CA 1
ATOM 2851 C C . CYS A 1 362 ? 38.356 43.833 -12.333 1.00 85.75 362 CYS A C 1
ATOM 2853 O O . CYS A 1 362 ? 38.058 45.021 -12.321 1.00 85.75 362 CYS A O 1
ATOM 2855 N N . ASN A 1 363 ? 39.605 43.378 -12.203 1.00 82.06 363 ASN A N 1
ATOM 2856 C CA . ASN A 1 363 ? 40.768 44.231 -11.926 1.00 82.06 363 ASN A CA 1
ATOM 2857 C C . ASN A 1 363 ? 41.765 44.251 -13.104 1.00 82.06 363 ASN A C 1
ATOM 2859 O O . ASN A 1 363 ? 42.909 44.670 -12.953 1.00 82.06 363 ASN A O 1
ATOM 2863 N N . TYR A 1 364 ? 41.361 43.752 -14.278 1.00 82.62 364 TYR A N 1
ATOM 2864 C CA . TYR A 1 364 ? 42.223 43.706 -15.460 1.00 82.62 364 TYR A CA 1
ATOM 2865 C C . TYR A 1 364 ? 42.237 45.066 -16.165 1.00 82.62 364 TYR A C 1
ATOM 2867 O O . TYR A 1 364 ? 41.198 45.519 -16.641 1.00 82.62 364 TYR A O 1
ATOM 2875 N N . GLN A 1 365 ? 43.422 45.672 -16.288 1.00 73.62 365 GLN A N 1
ATOM 2876 C CA . GLN A 1 365 ? 43.628 46.960 -16.973 1.00 73.62 365 GLN A CA 1
ATOM 2877 C C . GLN A 1 365 ? 43.339 46.891 -18.486 1.00 73.62 365 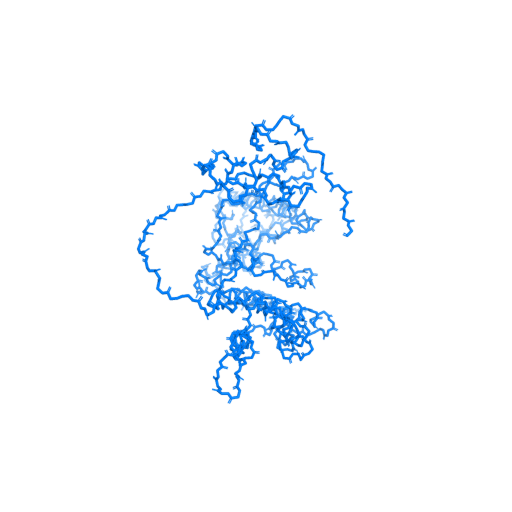GLN A C 1
ATOM 2879 O O . GLN A 1 365 ? 42.889 47.861 -19.082 1.00 73.62 365 GLN A O 1
ATOM 2884 N N . LYS A 1 366 ? 43.543 45.722 -19.108 1.00 79.81 366 LYS A N 1
ATOM 2885 C CA . LYS A 1 366 ? 43.176 45.428 -20.504 1.00 79.81 366 LYS A CA 1
ATOM 2886 C C . LYS A 1 366 ? 42.274 44.196 -20.549 1.00 79.81 366 LYS A C 1
ATOM 2888 O O . LYS A 1 366 ? 42.718 43.094 -20.863 1.00 79.81 366 LYS A O 1
ATOM 2893 N N . CYS A 1 367 ? 41.017 44.351 -20.137 1.00 83.75 367 CYS A N 1
ATOM 2894 C CA . CYS A 1 367 ? 40.059 43.250 -20.177 1.00 83.75 367 CYS A CA 1
ATOM 2895 C C . CYS A 1 367 ? 39.663 42.926 -21.627 1.00 83.75 367 CYS A C 1
ATOM 2897 O O . CYS A 1 367 ? 39.349 43.824 -22.401 1.00 83.75 367 CYS A O 1
ATOM 2899 N N . LYS A 1 368 ? 39.623 41.633 -21.976 1.00 83.25 368 LYS A N 1
ATOM 2900 C CA . LYS A 1 368 ? 39.152 41.142 -23.287 1.00 83.25 368 LYS A CA 1
ATOM 2901 C C . LYS A 1 368 ? 37.649 41.381 -23.516 1.00 83.25 368 LYS A C 1
ATOM 2903 O O . LYS A 1 368 ? 37.176 41.287 -24.642 1.00 83.25 368 LYS A O 1
ATOM 2908 N N . PHE A 1 369 ? 36.900 41.638 -22.448 1.00 86.81 369 PHE A N 1
ATOM 2909 C CA . PHE A 1 369 ? 35.450 41.802 -22.464 1.00 86.81 369 PHE A CA 1
ATOM 2910 C C . PHE A 1 369 ? 35.071 43.245 -22.129 1.00 86.81 369 PHE A C 1
ATOM 2912 O O . PHE A 1 369 ? 35.727 43.885 -21.305 1.00 86.81 369 PHE A O 1
ATOM 2919 N N . ALA A 1 370 ? 33.980 43.737 -22.712 1.00 86.56 370 ALA A N 1
ATOM 2920 C CA . ALA A 1 370 ? 33.555 45.119 -22.542 1.00 86.56 370 ALA A CA 1
ATOM 2921 C C . ALA A 1 370 ? 33.105 45.406 -21.098 1.00 86.56 370 ALA A C 1
ATOM 2923 O O . ALA A 1 370 ? 32.283 44.685 -20.518 1.00 86.56 370 ALA A O 1
ATOM 2924 N N . HIS A 1 371 ? 33.642 46.475 -20.505 1.00 90.62 371 HIS A N 1
ATOM 2925 C CA . HIS A 1 371 ? 33.252 46.977 -19.183 1.00 90.62 371 HIS A CA 1
ATOM 2926 C C . HIS A 1 371 ? 32.021 47.886 -19.296 1.00 90.62 371 HIS A C 1
ATOM 2928 O O . HIS A 1 371 ? 32.108 49.111 -19.226 1.00 90.62 371 HIS A O 1
ATOM 2934 N N . MET A 1 372 ? 30.865 47.258 -19.494 1.00 86.12 372 MET A N 1
ATOM 2935 C CA . MET A 1 372 ? 29.558 47.912 -19.563 1.00 86.12 372 MET A CA 1
ATOM 2936 C C . MET A 1 372 ? 28.531 47.172 -18.706 1.00 86.12 372 MET A C 1
ATOM 2938 O O . MET A 1 372 ? 28.674 45.974 -18.436 1.00 86.12 372 MET A O 1
ATOM 2942 N N . CYS A 1 373 ? 27.506 47.892 -18.262 1.00 87.31 373 CYS A N 1
ATOM 2943 C CA . CYS A 1 373 ? 26.422 47.333 -17.470 1.00 87.31 373 CYS A CA 1
ATOM 2944 C C . CYS A 1 373 ? 25.589 46.344 -18.303 1.00 87.31 373 CYS A C 1
ATOM 2946 O O . CYS A 1 373 ? 25.090 46.708 -19.360 1.00 87.31 373 CYS A O 1
ATOM 2948 N N . ASN A 1 374 ? 25.372 45.114 -17.828 1.00 82.75 374 ASN A N 1
ATOM 2949 C CA . ASN A 1 374 ? 24.567 44.119 -18.562 1.00 82.75 374 ASN A CA 1
ATOM 2950 C C . ASN A 1 374 ? 23.038 44.301 -18.433 1.00 82.75 374 ASN A C 1
ATOM 2952 O O . ASN A 1 374 ? 22.280 43.454 -18.906 1.00 82.75 374 ASN A O 1
ATOM 2956 N N . LYS A 1 375 ? 22.594 45.366 -17.752 1.00 83.31 375 LYS A N 1
ATOM 2957 C CA . LYS A 1 375 ? 21.178 45.735 -17.601 1.00 83.31 375 LYS A CA 1
ATOM 2958 C C . LYS A 1 375 ? 20.767 46.881 -18.526 1.00 83.31 375 LYS A C 1
ATOM 2960 O O . LYS A 1 375 ? 19.687 46.824 -19.091 1.00 83.31 375 LYS A O 1
ATOM 2965 N N . CYS A 1 376 ? 21.616 47.901 -18.672 1.00 84.25 376 CYS A N 1
ATOM 2966 C CA . CYS A 1 376 ? 21.323 49.099 -19.471 1.00 84.25 376 CYS A CA 1
ATOM 2967 C C . CYS A 1 376 ? 22.371 49.423 -20.547 1.00 84.25 376 CYS A C 1
ATOM 2969 O O . CYS A 1 376 ? 22.282 50.458 -21.199 1.00 84.25 376 CYS A O 1
ATOM 2971 N N . PHE A 1 377 ? 23.408 48.594 -20.693 1.00 85.94 377 PHE A N 1
ATOM 2972 C CA . PHE A 1 377 ? 24.486 48.725 -21.686 1.00 85.94 377 PHE A CA 1
ATOM 2973 C C . PHE A 1 377 ? 25.350 49.994 -21.597 1.00 85.94 377 PHE A C 1
ATOM 2975 O O . PHE A 1 377 ? 26.278 50.172 -22.384 1.00 85.94 377 PHE A O 1
ATOM 2982 N N . LYS A 1 378 ? 25.141 50.849 -20.587 1.00 84.19 378 LYS A N 1
ATOM 2983 C CA . LYS A 1 378 ? 25.966 52.042 -20.344 1.00 84.19 378 LYS A CA 1
ATOM 2984 C C . LYS A 1 378 ? 27.308 51.681 -19.692 1.00 84.19 378 LYS A C 1
ATOM 2986 O O . LYS A 1 378 ? 27.393 50.795 -18.835 1.00 84.19 378 LYS A O 1
ATOM 2991 N N . LYS A 1 379 ? 28.369 52.393 -20.085 1.00 83.06 379 LYS A N 1
ATOM 2992 C CA . LYS A 1 379 ? 29.715 52.313 -19.484 1.00 83.06 379 LYS A CA 1
ATOM 2993 C C . LYS A 1 379 ? 29.772 53.159 -18.199 1.00 83.06 379 LYS A C 1
ATOM 2995 O O . LYS A 1 379 ? 28.980 54.080 -18.022 1.00 83.06 379 LYS A O 1
ATOM 3000 N N . GLY A 1 380 ? 30.690 52.835 -17.286 1.00 80.62 380 GLY A N 1
ATOM 3001 C CA . GLY A 1 380 ? 30.946 53.623 -16.065 1.00 80.62 380 GLY A CA 1
ATOM 3002 C C . GLY A 1 380 ? 30.305 53.107 -14.769 1.00 80.62 380 GLY A C 1
ATOM 3003 O O . GLY A 1 380 ? 30.645 53.595 -13.697 1.00 80.62 380 GLY A O 1
ATOM 3004 N N . HIS A 1 381 ? 29.438 52.091 -14.822 1.00 83.94 381 HIS A N 1
ATOM 3005 C CA . HIS A 1 381 ? 28.925 51.416 -13.624 1.00 83.94 381 HIS A CA 1
ATOM 3006 C C . HIS A 1 381 ? 28.697 49.918 -13.866 1.00 83.94 381 HIS A C 1
ATOM 3008 O O . HIS A 1 381 ? 28.607 49.456 -15.003 1.00 83.94 381 HIS A O 1
ATOM 3014 N N . THR A 1 382 ? 28.616 49.152 -12.780 1.00 86.81 382 THR A N 1
ATOM 3015 C CA . THR A 1 382 ? 28.370 47.704 -12.797 1.00 86.81 382 THR A CA 1
ATOM 3016 C C . THR A 1 382 ? 26.873 47.407 -12.668 1.00 86.81 382 THR A C 1
ATOM 3018 O O . THR A 1 382 ? 26.116 48.227 -12.150 1.00 86.81 382 THR A O 1
ATOM 3021 N N . ALA A 1 383 ? 26.426 46.212 -13.059 1.00 82.19 383 ALA A N 1
ATOM 3022 C CA . ALA A 1 383 ? 25.031 45.779 -12.904 1.00 82.19 383 ALA A CA 1
ATOM 3023 C C . ALA A 1 383 ? 24.486 45.833 -11.465 1.00 82.19 383 ALA A C 1
ATOM 3025 O O . ALA A 1 383 ? 23.269 45.938 -11.271 1.00 82.19 383 ALA A O 1
ATOM 3026 N N . LEU A 1 384 ? 25.372 45.741 -10.466 1.00 81.00 384 LEU A N 1
ATOM 3027 C CA . LEU A 1 384 ? 25.031 45.894 -9.048 1.00 81.00 384 LEU A CA 1
ATOM 3028 C C . LEU A 1 384 ? 24.600 47.326 -8.713 1.00 81.00 384 LEU A C 1
ATOM 3030 O O . LEU A 1 384 ? 23.709 47.515 -7.893 1.00 81.00 384 LEU A O 1
ATOM 3034 N N . ASN A 1 385 ? 25.180 48.312 -9.397 1.00 79.75 385 ASN A N 1
ATOM 3035 C CA . ASN A 1 385 ? 24.959 49.737 -9.150 1.00 79.75 385 ASN A CA 1
ATOM 3036 C C . ASN A 1 385 ? 24.078 50.390 -10.228 1.00 79.75 385 ASN A C 1
ATOM 3038 O O . ASN A 1 385 ? 24.045 51.614 -10.355 1.00 79.75 385 ASN A O 1
ATOM 3042 N N . CYS A 1 386 ? 23.383 49.584 -11.034 1.00 82.06 386 CYS A N 1
ATOM 3043 C CA . CYS A 1 386 ? 22.499 50.079 -12.080 1.00 82.06 386 CYS A CA 1
ATOM 3044 C C . CYS A 1 386 ? 21.194 50.607 -11.473 1.00 82.06 386 CYS A C 1
ATOM 3046 O O . CYS A 1 386 ? 20.482 49.869 -10.793 1.00 82.06 386 CYS A O 1
ATOM 3048 N N . LYS A 1 387 ? 20.887 51.883 -11.729 1.00 78.88 387 LYS A N 1
ATOM 3049 C CA . LYS A 1 387 ? 19.678 52.561 -11.229 1.00 78.88 387 LYS A CA 1
ATOM 3050 C C . LYS A 1 387 ? 18.466 52.425 -12.161 1.00 78.88 387 LYS A C 1
ATOM 3052 O O . LYS A 1 387 ? 17.374 52.848 -11.797 1.00 78.88 387 LYS A O 1
ATOM 3057 N N . GLU A 1 388 ? 18.644 51.845 -13.346 1.00 72.81 388 GLU A N 1
ATOM 3058 C CA . GLU A 1 388 ? 17.574 51.658 -14.329 1.00 72.81 388 GLU A CA 1
ATOM 3059 C C . GLU A 1 388 ? 16.869 50.310 -14.094 1.00 72.81 388 GLU A C 1
ATOM 3061 O O . GLU A 1 388 ? 17.516 49.263 -13.998 1.00 72.81 388 GLU A O 1
ATOM 3066 N N . LYS A 1 389 ? 15.535 50.327 -13.958 1.00 55.81 389 LYS A N 1
ATOM 3067 C CA . LYS A 1 389 ? 14.719 49.107 -13.861 1.00 55.81 389 LYS A CA 1
ATOM 3068 C C . LYS A 1 389 ? 14.603 48.480 -15.253 1.00 55.81 389 LYS A C 1
ATOM 3070 O O . LYS A 1 389 ? 14.031 49.088 -16.147 1.00 55.81 389 LYS A O 1
ATOM 3075 N N . THR A 1 390 ? 15.112 47.263 -15.427 1.00 54.97 390 THR A N 1
ATOM 3076 C CA . THR A 1 390 ? 14.896 46.456 -16.638 1.00 54.97 390 THR A CA 1
ATOM 3077 C C . THR A 1 390 ? 13.411 46.125 -16.793 1.00 54.97 390 THR A C 1
ATOM 3079 O O . THR A 1 390 ? 12.856 45.432 -15.937 1.00 54.97 390 THR A O 1
ATOM 3082 N N . THR A 1 391 ? 12.771 46.569 -17.875 1.00 46.28 391 THR A N 1
ATOM 3083 C CA . THR A 1 391 ? 11.535 45.943 -18.361 1.00 46.28 391 THR A CA 1
ATOM 3084 C C . THR A 1 391 ? 11.896 44.568 -18.934 1.00 46.28 391 THR A C 1
ATOM 3086 O O . THR A 1 391 ? 12.856 44.483 -19.701 1.00 46.28 391 THR A O 1
ATOM 3089 N N . PRO A 1 392 ? 11.216 43.477 -18.540 1.00 44.16 392 PRO A N 1
ATOM 3090 C CA . PRO A 1 392 ? 11.476 42.165 -19.117 1.00 44.16 392 PRO A CA 1
ATOM 3091 C C . PRO A 1 392 ? 11.093 42.178 -20.599 1.00 44.16 392 PRO A C 1
ATOM 3093 O O . PRO A 1 392 ? 9.984 42.563 -20.954 1.00 44.16 392 PRO A O 1
ATOM 3096 N N . ASP A 1 393 ? 12.040 41.780 -21.439 1.00 41.62 393 ASP A N 1
ATOM 3097 C CA . ASP A 1 393 ? 11.898 41.703 -22.888 1.00 41.62 393 ASP A CA 1
ATOM 3098 C C . ASP A 1 393 ? 10.942 40.548 -23.242 1.00 41.62 393 ASP A C 1
ATOM 3100 O O . ASP A 1 393 ? 11.312 39.371 -23.221 1.00 41.62 393 ASP A O 1
ATOM 3104 N N . THR A 1 394 ? 9.665 40.866 -23.456 1.00 46.88 394 THR A N 1
ATOM 3105 C CA . THR A 1 394 ? 8.666 39.940 -23.999 1.00 46.88 394 THR A CA 1
ATOM 3106 C C . THR A 1 394 ? 8.740 39.960 -25.516 1.00 46.88 394 THR A C 1
ATOM 3108 O O . THR A 1 394 ? 7.883 40.548 -26.166 1.00 46.88 394 THR A O 1
ATOM 3111 N N . THR A 1 395 ? 9.727 39.279 -26.081 1.00 37.06 395 THR A N 1
ATOM 3112 C CA . THR A 1 395 ? 9.636 38.813 -27.467 1.00 37.06 395 THR A CA 1
ATOM 3113 C C . THR A 1 395 ? 10.412 37.515 -27.604 1.00 37.06 395 THR A C 1
ATOM 3115 O O . THR A 1 395 ? 11.625 37.490 -27.785 1.00 37.06 395 THR A O 1
ATOM 3118 N N . GLY A 1 396 ? 9.679 36.413 -27.445 1.00 39.56 396 GLY A N 1
ATOM 3119 C CA . GLY A 1 396 ? 10.052 35.147 -28.045 1.00 39.56 396 GLY A CA 1
ATOM 3120 C C . GLY A 1 396 ? 9.601 35.151 -29.500 1.00 39.56 396 GLY A C 1
ATOM 3121 O O . GLY A 1 396 ? 8.423 35.375 -29.773 1.00 39.56 396 GLY A O 1
ATOM 3122 N N . THR A 1 397 ? 10.546 34.875 -30.387 1.00 32.44 397 THR A N 1
ATOM 3123 C CA . THR A 1 397 ? 10.351 34.205 -31.677 1.00 32.44 397 THR A CA 1
ATOM 3124 C C . THR A 1 397 ? 11.551 33.312 -31.893 1.00 32.44 397 THR A C 1
ATOM 3126 O O . THR A 1 397 ? 12.678 33.843 -31.748 1.00 32.44 397 THR A O 1
#

Organism: NCBI:txid2562237